Protein 3FET (pdb70)

CATH classification: 3.40.50.620

Organism: Thermoplasma acidophilum (strain ATCC 25905 / DSM 1728 / JCM 9062 / NBRC 15155 / AMRC-C165) (NCBI:txid273075)

Sequence (643 aa):
SNAKFLTVSDDNFLRQVNTLVAGKGDDSVIIGEGDAKGLGSKVLYRAKKGTPFDAVSEGILKIAGNYDYIAIGSTEVGREIAGYLSFKTGFYTATEIFSLEFNGQKAHTKRFFYGGKKTVIEEEEESDARILTVAPGVIEEAKDLGTTPEIRDLEEIGQSRIKITKFAKFLTVSDDNFLRQVNTLVAGKGDDSVIIGEGDAKGLGSKVLYRAKKGTPFDAVSEGILKIAGNYDYIAIGSTEVGREIAGYLSSFKTGFYTATEIFSLEFNGQKAHTKRFFYGGKTVIEEESDARILTVAPGVIEAKDLGTTPEIRDLEIGQSRIKITKKFAKFLTVSDDNFLRQVNTLVAGKGDDSVIIGEGDAKGLGSKVLYRAKKGTPFDAVSEGILKIAGNYDYIAIGSTEVGREIAGYLSFKTGFYTATEIFSLEFNGQKAHTKRFFYGGKTVIEEESDARILTVAPGVIEAKDLGTTPEIRDLEIGQSRIKITKFFNAKFLTVSDDNNFLRQVNTLVAGKGDDSVIIGEGDAKGLGSKKVLYRAKKGTPFDAVSEGILKIAGNYDYIAIGSTEVGREIAGYLSFKTGFYTATEIFSLEFNGQKAHTKRFFYGGKKTVIEEESDARRILTVAPGVIEAKDLGTTPEIRDLEIGQSRIKITKF

Foldseek 3Di:
DVAFEEEEEQDLLLLQQCVQCVVGGAEYEYEDDDDQALSRHAEYAYHYHPDPLVQVLVLCLVCVVVGQAYEYEDDPSRVVSLVSNCVVVVFDEAEQWLHWDDPDDWTWTWHADPVRPDIDIDTDRHRYYYHHPPRGNGDRNGHGYHYHHRNTHDDDDDDDDD/DDEEEEEQDLLLLLQCVQCPPPDAEYEYEDDDDQALSQHAEYAYHHHPDQLQQLLVLCVVCVVVGQAYEYEDDPSRVVSLVNNCVVVVFDEAEQFLHWDADPQWTFTWHADPVRPDIDTDTDNGRYYYHHPPNGNGDRNHGGYHYHHRNTHDDDDDDDDD/DFEEEEEQDVLLLQQCLQCVVPDAEYEYEDDDDQALSRHQEYAYHYHPDQLQQLLQLCVVCVVVGQAYEYEPDPSRVVSLVNNCVVVVFDEDEQFLHWDDPDQWTWTWHDDPVHPDIDTDTDNGRYYYHHPPNGDRDRNPGGYHYDHRNTDDDDDDDDDD/DFFEEEEEQDLLLLQQCQQCQVRGAEYEYEDDDDQALSNHAEYAYHYHPDQLQQLLVLCVVCVVVGQAYEYEPDPSRVVSLVNNCVVVVFDEAEQFLHWDDDPQWTWTWHADDVRPDIDTDTDNHRYYYHHPPSGDGDRNRDGYHYHHRRTHDDDDDDDDD

Secondary structure (DSSP, 8-state):
----EEEEE---HHHHHHHHHGGG---EEEES----TT---SEEEEE-TT--HHHHHHHHHHHHTT-SEEEEE-SHHHHHHHHHHHHHH---EEEEEEEEEESSSSEEEEEEEGGGTEEEEEEE---EEEE-TTSS-----S--PEEEE--------EEEE-/--EEEEE---HHHHHHHHHGGG---EEEES----TT---SEEEEE-TT--HHHHHHHHHTTGGG-SEEEEE-SHHHHHHHHHHHHHH---EEEEEEEEEEETTEEEEEEEEGGGTEEEEEEE---EEEE-TTSS-----S--PEEEE--------EEEE-/--EEEEE---HHHHHHHHHGGG---EEEES----TT---SEEEEE-TT--HHHHHHHHHHHGGG-SEEEEE-SHHHHHHHHHHHHHH---EEEEEEEEEESSSSEEEEEEEGGGTEEEEEEE---EEEE-TTSS-----S---EEEE--------EEEE-/---EEEEE---HHHHHHHHHGGG---EEEES----TT---SEEEEE-TT--HHHHHHHHHTTGGG-SEEEEE-SHHHHHHHHHHHHHH-PPEEEEEEEEEEETTEEEEEEEEGGGTEEEEEEE---EEEE-TTSS-----S---EEEE--------EEEE-

InterPro domains:
  IPR001308 Electron transfer flavoprotein alpha subunit/FixB [PTHR43153] (64-292)
  IPR014729 Rossmann-like alpha/beta/alpha sandwich fold [G3DSA:3.40.50.620] (1-163)
  IPR014730 Electron transfer flavoprotein, alpha/beta-subunit, N-terminal [PF01012] (55-149)
  IPR014731 Electron transfer flavoprotein, alpha subunit, C-terminal [PF00766] (172-252)
  IPR029035 DHS-like NAD/FAD-binding domain superfamily [SSF52467] (170-291)

Solvent-accessible surface area: 28154 Å² total

B-factor: mean 25.39, std 8.85, range [10.55, 343.32]

Radius of gyration: 24.57 Å; Cα contacts (8 Å, |Δi|>4): 1665; chains: 4; bounding box: 46×64×66 Å

Nearest PDB structures (foldseek):
  3fet-assembly2_B  TM=9.967E-01  e=1.168E-30  Thermoplasma acidophilum
  3clu-assembly1_D  TM=7.717E-01  e=3.417E-09  Methylophilus methylotrophus
  3clt-assembly1_D  TM=7.672E-01  e=6.765E-09  Methylophilus methylotrophus
  1o96-assembly4_Z  TM=7.476E-01  e=7.659E-09  Methylophilus methylotrophus
  1o95-assembly1_F  TM=7.478E-01  e=1.425E-08  Methylophilus methylotrophus

Structure (mmCIF, N/CA/C/O backbone):
data_3FET
#
_entry.id   3FET
#
_cell.length_a   48.696
_cell.length_b   115.358
_cell.length_c   63.462
_cell.angle_alpha   90.00
_cell.angle_beta   109.79
_cell.angle_gamma   90.00
#
_symmetry.space_group_name_H-M   'P 1 21 1'
#
loop_
_entity.id
_entity.type
_entity.pdbx_description
1 polymer 'Electron transfer flavoprotein subunit alpha related protein'
2 water water
#
loop_
_atom_site.group_PDB
_atom_site.id
_atom_site.type_symbol
_atom_site.label_atom_id
_atom_site.label_alt_id
_atom_site.label_comp_id
_atom_site.label_asym_id
_atom_site.label_entity_id
_atom_site.label_seq_id
_atom_site.pdbx_PDB_ins_code
_atom_site.Cartn_x
_atom_site.Cartn_y
_atom_site.Cartn_z
_atom_site.occupancy
_atom_site.B_iso_or_equiv
_atom_site.auth_seq_id
_atom_site.auth_comp_id
_atom_site.auth_asym_id
_atom_site.auth_atom_id
_atom_site.pdbx_PDB_model_num
ATOM 1 N N . SER A 1 1 ? 2.219 65.222 75.162 0.60 40.98 -2 SER A N 1
ATOM 2 C CA . SER A 1 1 ? 1.779 64.429 76.341 0.60 40.48 -2 SER A CA 1
ATOM 3 C C . SER A 1 1 ? 0.827 63.346 75.873 0.60 39.53 -2 SER A C 1
ATOM 4 O O . SER A 1 1 ? 1.252 62.292 75.418 0.60 39.79 -2 SER A O 1
ATOM 7 N N . ASN A 1 2 ? -0.467 63.613 75.936 1.00 38.29 -1 ASN A N 1
ATOM 8 C CA . ASN A 1 2 ? -1.419 62.674 75.374 1.00 37.15 -1 ASN A CA 1
ATOM 9 C C . ASN A 1 2 ? -1.251 62.499 73.832 1.00 36.14 -1 ASN A C 1
ATOM 10 O O . ASN A 1 2 ? -2.015 61.778 73.186 1.00 36.68 -1 ASN A O 1
ATOM 15 N N . ALA A 1 3 ? -0.224 63.138 73.257 1.00 33.84 0 ALA A N 1
ATOM 16 C CA . ALA A 1 3 ? -0.002 63.100 71.809 1.00 31.96 0 ALA A CA 1
ATOM 17 C C . ALA A 1 3 ? 0.923 61.942 71.422 1.00 29.96 0 ALA A C 1
ATOM 18 O O . ALA A 1 3 ? 1.798 61.543 72.200 1.00 29.63 0 ALA A O 1
ATOM 36 N N . LYS A 1 5 ? 3.878 59.875 69.475 1.00 24.63 2 LYS A N 1
ATOM 37 C CA . LYS A 1 5 ? 5.253 60.145 69.091 1.00 22.03 2 LYS A CA 1
ATOM 38 C C . LYS A 1 5 ? 5.700 59.168 68.012 1.00 20.06 2 LYS A C 1
ATOM 39 O O . LYS A 1 5 ? 5.729 57.935 68.240 1.00 19.82 2 LYS A O 1
ATOM 45 N N . PHE A 1 6 ? 6.089 59.723 66.862 1.00 17.57 3 PHE A N 1
ATOM 46 C CA . PHE A 1 6 ? 6.581 58.980 65.725 1.00 16.40 3 PHE A CA 1
ATOM 47 C C . PHE A 1 6 ? 8.078 59.206 65.491 1.00 17.01 3 PHE A C 1
ATOM 48 O O . PHE A 1 6 ? 8.608 60.332 65.633 1.00 15.80 3 PHE A O 1
ATOM 56 N N . LEU A 1 7 ? 8.758 58.161 65.053 1.00 16.70 4 LEU A N 1
ATOM 57 C CA . LEU A 1 7 ? 10.068 58.353 64.477 1.00 16.54 4 LEU A CA 1
ATOM 58 C C . LEU A 1 7 ? 9.942 57.895 63.026 1.00 17.52 4 LEU A C 1
ATOM 59 O O . LEU A 1 7 ? 9.547 56.751 62.779 1.00 16.74 4 LEU A O 1
ATOM 64 N N . THR A 1 8 ? 10.231 58.785 62.065 1.00 17.85 5 THR A N 1
ATOM 65 C CA . THR A 1 8 ? 10.198 58.383 60.645 1.00 18.29 5 THR A CA 1
ATOM 66 C C . THR A 1 8 ? 11.643 58.131 60.124 1.00 18.73 5 THR A C 1
ATOM 67 O O . THR A 1 8 ? 12.594 58.775 60.575 1.00 17.35 5 THR A O 1
ATOM 71 N N . VAL A 1 9 ? 11.776 57.199 59.173 1.00 18.43 6 VAL A N 1
ATOM 72 C CA . VAL A 1 9 ? 13.077 56.691 58.730 1.00 18.29 6 VAL A CA 1
ATOM 73 C C . VAL A 1 9 ? 13.116 56.439 57.212 1.00 19.52 6 VAL A C 1
ATOM 74 O O . VAL A 1 9 ? 12.175 55.880 56.647 1.00 18.04 6 VAL A O 1
ATOM 78 N N . SER A 1 10 ? 14.214 56.822 56.562 1.00 20.46 7 SER A N 1
ATOM 79 C CA . SER A 1 10 ? 14.423 56.444 55.161 1.00 20.80 7 SER A CA 1
ATOM 80 C C . SER A 1 10 ? 15.879 56.612 54.781 1.00 21.72 7 SER A C 1
ATOM 81 O O . SER A 1 10 ? 16.626 57.407 55.397 1.00 22.10 7 SER A O 1
ATOM 84 N N . ASP A 1 11 ? 16.288 55.866 53.754 1.00 22.39 8 ASP A N 1
ATOM 85 C CA . ASP A 1 11 ? 17.598 56.042 53.142 1.00 23.14 8 ASP A CA 1
ATOM 86 C C . ASP A 1 11 ? 17.432 56.888 51.883 1.00 23.48 8 ASP A C 1
ATOM 87 O O . ASP A 1 11 ? 18.349 56.983 51.080 1.00 22.95 8 ASP A O 1
ATOM 92 N N . ASP A 1 12 ? 16.262 57.508 51.742 1.00 23.38 9 ASP A N 1
ATOM 93 C CA . ASP A 1 12 ? 15.975 58.421 50.607 1.00 24.38 9 ASP A CA 1
ATOM 94 C C . ASP A 1 12 ? 15.207 59.638 51.123 1.00 23.70 9 ASP A C 1
ATOM 95 O O . ASP A 1 12 ? 14.164 59.485 51.756 1.00 23.14 9 ASP A O 1
ATOM 108 N N . ASN A 1 14 ? 13.552 62.288 49.636 1.00 23.47 11 ASN A N 1
ATOM 109 C CA . ASN A 1 14 ? 12.234 62.495 49.075 1.00 23.70 11 ASN A CA 1
ATOM 110 C C . ASN A 1 14 ? 11.212 61.559 49.763 1.00 22.72 11 ASN A C 1
ATOM 111 O O . ASN A 1 14 ? 10.105 61.953 50.095 1.00 23.03 11 ASN A O 1
ATOM 116 N N . PHE A 1 15 ? 11.610 60.319 49.962 1.00 22.22 12 PHE A N 1
ATOM 117 C CA . PHE A 1 15 ? 10.764 59.307 50.552 1.00 21.90 12 PHE A CA 1
ATOM 118 C C . PHE A 1 15 ? 10.510 59.677 52.030 1.00 21.14 12 PHE A C 1
ATOM 119 O O . PHE A 1 15 ? 9.368 59.607 52.505 1.00 21.27 12 PHE A O 1
ATOM 127 N N . LEU A 1 16 ? 11.558 60.127 52.725 1.00 20.13 13 LEU A N 1
ATOM 128 C CA . LEU A 1 16 ? 11.401 60.638 54.078 1.00 19.75 13 LEU A CA 1
ATOM 129 C C . LEU A 1 16 ? 10.341 61.750 54.137 1.00 20.63 13 LEU A C 1
ATOM 130 O O . LEU A 1 16 ? 9.439 61.717 55.026 1.00 19.51 13 LEU A O 1
ATOM 135 N N . ARG A 1 17 ? 10.399 62.694 53.177 1.00 19.10 14 ARG A N 1
ATOM 136 C CA . ARG A 1 17 ? 9.359 63.707 53.101 1.00 19.22 14 ARG A CA 1
ATOM 137 C C . ARG A 1 17 ? 7.925 63.146 52.932 1.00 18.50 14 ARG A C 1
ATOM 138 O O . ARG A 1 17 ? 6.983 63.622 53.616 1.00 17.20 14 ARG A O 1
ATOM 146 N N . GLN A 1 18 ? 7.768 62.117 52.080 1.00 17.09 15 GLN A N 1
ATOM 147 C CA . GLN A 1 18 ? 6.446 61.475 51.892 1.00 16.73 15 GLN A CA 1
ATOM 148 C C . GLN A 1 18 ? 5.933 60.794 53.194 1.00 17.44 15 GLN A C 1
ATOM 149 O O . GLN A 1 18 ? 4.755 60.929 53.551 1.00 16.63 15 GLN A O 1
ATOM 155 N N . VAL A 1 19 ? 6.829 60.066 53.874 1.00 16.47 16 VAL A N 1
ATOM 156 C CA . VAL A 1 19 ? 6.507 59.431 55.159 1.00 17.80 16 VAL A CA 1
ATOM 157 C C . VAL A 1 19 ? 6.097 60.535 56.176 1.00 18.88 16 VAL A C 1
ATOM 158 O O . VAL A 1 19 ? 5.017 60.428 56.814 1.00 18.55 16 VAL A O 1
ATOM 162 N N . ASN A 1 20 ? 6.893 61.611 56.282 1.00 19.26 17 ASN A N 1
ATOM 163 C CA . ASN A 1 20 ? 6.543 62.734 57.196 1.00 20.63 17 ASN A CA 1
ATOM 164 C C . ASN A 1 20 ? 5.194 63.364 56.894 1.00 21.22 17 ASN A C 1
ATOM 165 O O . ASN A 1 20 ? 4.457 63.729 57.816 1.00 22.15 17 ASN A O 1
ATOM 170 N N . THR A 1 21 ? 4.875 63.483 55.612 1.00 21.81 18 THR A N 1
ATOM 171 C CA . THR A 1 21 ? 3.565 63.934 55.167 1.00 22.86 18 THR A CA 1
ATOM 172 C C . THR A 1 21 ? 2.458 63.000 55.626 1.00 23.15 18 THR A C 1
ATOM 173 O O . THR A 1 21 ? 1.396 63.464 56.044 1.00 23.19 18 THR A O 1
ATOM 177 N N . LEU A 1 22 ? 2.681 61.693 55.544 1.00 22.98 19 LEU A N 1
ATOM 178 C CA . LEU A 1 22 ? 1.652 60.771 56.002 1.00 24.51 19 LEU A CA 1
ATOM 179 C C . LEU A 1 22 ? 1.410 60.892 57.515 1.00 24.98 19 LEU A C 1
ATOM 180 O O . LEU A 1 22 ? 0.264 60.875 57.956 1.00 24.52 19 LEU A O 1
ATOM 185 N N . VAL A 1 23 ? 2.478 61.065 58.280 1.00 24.80 20 VAL A N 1
ATOM 186 C CA . VAL A 1 23 ? 2.429 61.020 59.731 1.00 26.20 20 VAL A CA 1
ATOM 187 C C . VAL A 1 23 ? 2.089 62.391 60.336 1.00 27.56 20 VAL A C 1
ATOM 188 O O . VAL A 1 23 ? 1.567 62.476 61.433 1.00 27.58 20 VAL A O 1
ATOM 192 N N . ALA A 1 24 ? 2.392 63.450 59.593 1.00 28.89 21 ALA A N 1
ATOM 193 C CA . ALA A 1 24 ? 2.304 64.862 60.027 1.00 29.89 21 ALA A CA 1
ATOM 194 C C . ALA A 1 24 ? 1.147 65.268 60.930 1.00 30.42 21 ALA A C 1
ATOM 195 O O . ALA A 1 24 ? 1.369 65.725 62.061 1.00 30.54 21 ALA A O 1
ATOM 197 N N . GLY A 1 25 ? -0.082 65.107 60.448 1.00 30.25 22 GLY A N 1
ATOM 198 C CA . GLY A 1 25 ? -1.235 65.514 61.268 1.00 30.81 22 GLY A CA 1
ATOM 199 C C . GLY A 1 25 ? -1.488 64.668 62.515 1.00 30.45 22 GLY A C 1
ATOM 200 O O . GLY A 1 25 ? -2.383 64.971 63.298 1.00 30.65 22 GLY A O 1
ATOM 201 N N . LYS A 1 26 ? -0.696 63.621 62.714 1.00 29.74 23 LYS A N 1
ATOM 202 C CA . LYS A 1 26 ? -1.066 62.558 63.649 1.00 29.85 23 LYS A CA 1
ATOM 203 C C . LYS A 1 26 ? -0.412 62.588 65.023 1.00 28.88 23 LYS A C 1
ATOM 204 O O . LYS A 1 26 ? -0.968 62.081 65.981 1.00 30.17 23 LYS A O 1
ATOM 210 N N . GLY A 1 27 ? 0.747 63.208 65.122 1.00 27.94 24 GLY A N 1
ATOM 211 C CA . GLY A 1 27 ? 1.410 63.433 66.395 1.00 27.68 24 GLY A CA 1
ATOM 212 C C . GLY A 1 27 ? 2.721 64.153 66.153 1.00 27.23 24 GLY A C 1
ATOM 213 O O . GLY A 1 27 ? 2.960 64.667 65.067 1.00 28.30 24 GLY A O 1
ATOM 214 N N . ASP A 1 28 ? 3.568 64.208 67.161 1.00 26.44 25 ASP A N 1
ATOM 215 C CA . ASP A 1 28 ? 4.891 64.786 67.003 1.00 26.31 25 ASP A CA 1
ATOM 216 C C . ASP A 1 28 ? 5.815 63.784 66.282 1.00 25.29 25 ASP A C 1
ATOM 217 O O . ASP A 1 28 ? 5.606 62.566 66.373 1.00 25.46 25 ASP A O 1
ATOM 238 N N . ASP A 1 30 ? 10.084 62.866 65.029 1.00 20.35 27 ASP A N 1
ATOM 239 C CA . ASP A 1 30 ? 11.515 63.008 64.787 1.00 19.18 27 ASP A CA 1
ATOM 240 C C . ASP A 1 30 ? 11.825 62.166 63.548 1.00 18.94 27 ASP A C 1
ATOM 241 O O . ASP A 1 30 ? 10.997 61.324 63.162 1.00 17.38 27 ASP A O 1
ATOM 246 N N . SER A 1 31 ? 13.019 62.335 62.962 1.00 17.79 28 SER A N 1
ATOM 247 C CA . SER A 1 31 ? 13.358 61.534 61.769 1.00 19.01 28 SER A CA 1
ATOM 248 C C . SER A 1 31 ? 14.774 60.977 61.743 1.00 19.25 28 SER A C 1
ATOM 249 O O . SER A 1 31 ? 15.685 61.504 62.415 1.00 18.77 28 SER A O 1
ATOM 252 N N . VAL A 1 32 ? 14.955 59.911 60.975 1.00 19.83 29 VAL A N 1
ATOM 253 C CA . VAL A 1 32 ? 16.310 59.402 60.660 1.00 20.96 29 VAL A CA 1
ATOM 254 C C . VAL A 1 32 ? 16.472 59.456 59.149 1.00 21.82 29 VAL A C 1
ATOM 255 O O . VAL A 1 32 ? 15.584 58.971 58.404 1.00 22.71 29 VAL A O 1
ATOM 259 N N . ILE A 1 33 ? 17.580 60.041 58.696 1.00 21.37 30 ILE A N 1
ATOM 260 C CA . ILE A 1 33 ? 17.974 59.962 57.294 1.00 22.51 30 ILE A CA 1
ATOM 261 C C . ILE A 1 33 ? 19.304 59.193 57.213 1.00 23.89 30 ILE A C 1
ATOM 262 O O . ILE A 1 33 ? 20.246 59.428 57.996 1.00 23.30 30 ILE A O 1
ATOM 267 N N . ILE A 1 34 ? 19.359 58.225 56.303 1.00 24.00 31 ILE A N 1
ATOM 268 C CA . ILE A 1 34 ? 20.618 57.579 55.996 1.00 25.45 31 ILE A CA 1
ATOM 269 C C . ILE A 1 34 ? 21.087 58.191 54.683 1.00 25.79 31 ILE A C 1
ATOM 270 O O . ILE A 1 34 ? 20.424 58.048 53.661 1.00 25.88 31 ILE A O 1
ATOM 275 N N . GLY A 1 35 ? 22.201 58.905 54.718 1.00 26.76 32 GLY A N 1
ATOM 276 C CA . GLY A 1 35 ? 22.676 59.565 53.514 1.00 26.98 32 GLY A CA 1
ATOM 277 C C . GLY A 1 35 ? 22.273 61.031 53.430 1.00 27.97 32 GLY A C 1
ATOM 278 O O . GLY A 1 35 ? 22.045 61.709 54.446 1.00 27.81 32 GLY A O 1
ATOM 279 N N . GLU A 1 36 ? 22.183 61.516 52.196 1.00 28.78 33 GLU A N 1
ATOM 280 C CA . GLU A 1 36 ? 22.193 62.931 51.928 1.00 30.01 33 GLU A CA 1
ATOM 281 C C . GLU A 1 36 ? 20.789 63.460 51.791 1.00 29.62 33 GLU A C 1
ATOM 282 O O . GLU A 1 36 ? 19.838 62.702 51.652 1.00 30.14 33 GLU A O 1
ATOM 288 N N . GLY A 1 37 ? 20.665 64.772 51.860 1.00 29.08 34 GLY A N 1
ATOM 289 C CA . GLY A 1 37 ? 19.393 65.414 51.725 1.00 28.84 34 GLY A CA 1
ATOM 290 C C . GLY A 1 37 ? 19.437 66.637 52.584 1.00 29.19 34 GLY A C 1
ATOM 291 O O . GLY A 1 37 ? 20.044 66.639 53.658 1.00 29.20 34 GLY A O 1
ATOM 292 N N . ASP A 1 38 ? 18.807 67.692 52.091 1.00 29.52 35 ASP A N 1
ATOM 293 C CA . ASP A 1 38 ? 18.726 68.944 52.803 1.00 30.74 35 ASP A CA 1
ATOM 294 C C . ASP A 1 38 ? 17.504 68.814 53.723 1.00 30.29 35 ASP A C 1
ATOM 295 O O . ASP A 1 38 ? 16.459 68.341 53.287 1.00 30.39 35 ASP A O 1
ATOM 300 N N . ALA A 1 39 ? 17.652 69.185 54.994 1.00 29.90 36 ALA A N 1
ATOM 301 C CA . ALA A 1 39 ? 16.594 69.009 55.994 1.00 29.76 36 ALA A CA 1
ATOM 302 C C . ALA A 1 39 ? 15.493 70.061 55.960 1.00 29.78 36 ALA A C 1
ATOM 303 O O . ALA A 1 39 ? 14.533 69.949 56.719 1.00 29.68 36 ALA A O 1
ATOM 305 N N . LYS A 1 40 ? 15.613 71.058 55.078 1.00 29.66 37 LYS A N 1
ATOM 306 C CA . LYS A 1 40 ? 14.743 72.235 55.117 1.00 29.71 37 LYS A CA 1
ATOM 307 C C . LYS A 1 40 ? 13.285 71.873 54.829 1.00 29.09 37 LYS A C 1
ATOM 308 O O . LYS A 1 40 ? 12.980 71.141 53.896 1.00 28.61 37 LYS A O 1
ATOM 314 N N . GLY A 1 41 ? 12.384 72.374 55.667 1.00 28.66 38 GLY A N 1
ATOM 315 C CA . GLY A 1 41 ? 10.958 72.101 55.492 1.00 27.76 38 GLY A CA 1
ATOM 316 C C . GLY A 1 41 ? 10.537 70.677 55.821 1.00 27.52 38 GLY A C 1
ATOM 317 O O . GLY A 1 41 ? 9.401 70.296 55.540 1.00 27.60 38 GLY A O 1
ATOM 318 N N . LEU A 1 42 ? 11.446 69.889 56.402 1.00 26.91 39 LEU A N 1
ATOM 319 C CA . LEU A 1 42 ? 11.167 68.493 56.786 1.00 26.85 39 LEU A CA 1
ATOM 320 C C . LEU A 1 42 ? 10.069 68.379 57.855 1.00 25.86 39 LEU A C 1
ATOM 321 O O . LEU A 1 42 ? 9.242 67.474 57.814 1.00 25.87 39 LEU A O 1
ATOM 326 N N . GLY A 1 43 ? 10.039 69.313 58.797 1.00 25.64 40 GLY A N 1
ATOM 327 C CA . GLY A 1 43 ? 8.928 69.390 59.738 1.00 25.20 40 GLY A CA 1
ATOM 328 C C . GLY A 1 43 ? 9.160 68.625 61.033 1.00 24.79 40 GLY A C 1
ATOM 329 O O . GLY A 1 43 ? 8.433 68.841 61.998 1.00 25.82 40 GLY A O 1
ATOM 330 N N . SER A 1 44 ? 10.177 67.765 61.061 1.00 23.66 41 SER A N 1
ATOM 331 C CA . SER A 1 44 ? 10.543 66.980 62.251 1.00 24.13 41 SER A CA 1
ATOM 332 C C . SER A 1 44 ? 11.009 67.891 63.362 1.00 22.86 41 SER A C 1
ATOM 333 O O . SER A 1 44 ? 11.435 69.016 63.101 1.00 23.77 41 SER A O 1
ATOM 336 N N . LYS A 1 45 ? 10.948 67.423 64.599 1.00 22.47 42 LYS A N 1
ATOM 337 C CA . LYS A 1 45 ? 11.546 68.204 65.695 1.00 21.85 42 LYS A CA 1
ATOM 338 C C . LYS A 1 45 ? 13.062 68.033 65.639 1.00 20.90 42 LYS A C 1
ATOM 339 O O . LYS A 1 45 ? 13.802 69.011 65.624 1.00 20.19 42 LYS A O 1
ATOM 345 N N . VAL A 1 46 ? 13.503 66.783 65.547 1.00 21.13 43 VAL A N 1
ATOM 346 C CA . VAL A 1 46 ? 14.921 66.400 65.521 1.00 20.96 43 VAL A CA 1
ATOM 347 C C . VAL A 1 46 ? 15.161 65.489 64.291 1.00 21.33 43 VAL A C 1
ATOM 348 O O . VAL A 1 46 ? 14.327 64.648 63.975 1.00 20.39 43 VAL A O 1
ATOM 352 N N . LEU A 1 47 ? 16.262 65.694 63.571 1.00 21.46 44 LEU A N 1
ATOM 353 C CA . LEU A 1 47 ? 16.663 64.773 62.503 1.00 21.14 44 LEU A CA 1
ATOM 354 C C . LEU A 1 47 ? 17.997 64.155 62.869 1.00 21.30 44 LEU A C 1
ATOM 355 O O . LEU A 1 47 ? 18.985 64.871 63.063 1.00 21.75 44 LEU A O 1
ATOM 360 N N . TYR A 1 48 ? 18.009 62.838 63.016 1.00 20.97 45 TYR A N 1
ATOM 361 C CA . TYR A 1 48 ? 19.221 62.075 63.226 1.00 21.64 45 TYR A CA 1
ATOM 362 C C . TYR A 1 48 ? 19.792 61.687 61.856 1.00 22.33 45 TYR A C 1
ATOM 363 O O . TYR A 1 48 ? 19.060 61.176 60.990 1.00 21.45 45 TYR A O 1
ATOM 372 N N . ARG A 1 49 ? 21.094 61.898 61.673 1.00 23.01 46 ARG A N 1
ATOM 373 C CA . ARG A 1 49 ? 21.700 61.708 60.359 1.00 24.82 46 ARG A CA 1
ATOM 374 C C . ARG A 1 49 ? 22.721 60.612 60.445 1.00 25.50 46 ARG A C 1
ATOM 375 O O . ARG A 1 49 ? 23.556 60.623 61.355 1.00 25.38 46 ARG A O 1
ATOM 383 N N . ALA A 1 50 ? 22.642 59.649 59.524 1.00 26.09 47 ALA A N 1
ATOM 384 C CA . ALA A 1 50 ? 23.713 58.652 59.371 1.00 27.05 47 ALA A CA 1
ATOM 385 C C . ALA A 1 50 ? 24.450 58.895 58.068 1.00 27.81 47 ALA A C 1
ATOM 386 O O . ALA A 1 50 ? 23.877 59.448 57.111 1.00 28.90 47 ALA A O 1
ATOM 388 N N . LYS A 1 51 ? 25.713 58.476 58.055 1.00 28.19 48 LYS A N 1
ATOM 389 C CA . LYS A 1 51 ? 26.585 58.556 56.903 1.00 29.49 48 LYS A CA 1
ATOM 390 C C . LYS A 1 51 ? 26.071 57.673 55.762 1.00 29.51 48 LYS A C 1
ATOM 391 O O . LYS A 1 51 ? 25.519 56.587 55.963 1.00 28.88 48 LYS A O 1
ATOM 397 N N . LYS A 1 52 ? 26.211 58.188 54.556 1.00 30.07 49 LYS A N 1
ATOM 398 C CA . LYS A 1 52 ? 25.800 57.471 53.349 1.00 30.61 49 LYS A CA 1
ATOM 399 C C . LYS A 1 52 ? 26.486 56.103 53.231 1.00 30.16 49 LYS A C 1
ATOM 400 O O . LYS A 1 52 ? 27.667 55.962 53.463 1.00 29.35 49 LYS A O 1
ATOM 406 N N . GLY A 1 53 ? 25.721 55.088 52.891 1.00 31.10 50 GLY A N 1
ATOM 407 C CA . GLY A 1 53 ? 26.274 53.749 52.818 1.00 31.39 50 GLY A CA 1
ATOM 408 C C . GLY A 1 53 ? 26.679 53.130 54.159 1.00 31.39 50 GLY A C 1
ATOM 409 O O . GLY A 1 53 ? 27.429 52.155 54.172 1.00 32.01 50 GLY A O 1
ATOM 410 N N . THR A 1 54 ? 26.224 53.690 55.281 1.00 30.43 51 THR A N 1
ATOM 411 C CA . THR A 1 54 ? 26.371 53.009 56.575 1.00 29.39 51 THR A CA 1
ATOM 412 C C . THR A 1 54 ? 25.589 51.690 56.502 1.00 28.54 51 THR A C 1
ATOM 413 O O . THR A 1 54 ? 24.405 51.711 56.169 1.00 27.90 51 THR A O 1
ATOM 417 N N . PRO A 1 55 ? 26.248 50.547 56.811 1.00 27.90 52 PRO A N 1
ATOM 418 C CA . PRO A 1 55 ? 25.582 49.253 56.750 1.00 27.67 52 PRO A CA 1
ATOM 419 C C . PRO A 1 55 ? 24.279 49.237 57.558 1.00 28.17 52 PRO A C 1
ATOM 420 O O . PRO A 1 55 ? 24.258 49.736 58.703 1.00 28.08 52 PRO A O 1
ATOM 424 N N . PHE A 1 56 ? 23.218 48.667 56.970 1.00 27.13 53 PHE A N 1
ATOM 425 C CA . PHE A 1 56 ? 21.868 48.747 57.548 1.00 27.46 53 PHE A CA 1
ATOM 426 C C . PHE A 1 56 ? 21.737 48.151 58.954 1.00 27.07 53 PHE A C 1
ATOM 427 O O . PHE A 1 56 ? 20.818 48.526 59.697 1.00 27.43 53 PHE A O 1
ATOM 435 N N . ASP A 1 57 ? 22.634 47.236 59.330 1.00 25.87 54 ASP A N 1
ATOM 436 C CA . ASP A 1 57 ? 22.578 46.687 60.682 1.00 25.20 54 ASP A CA 1
ATOM 437 C C . ASP A 1 57 ? 23.098 47.681 61.729 1.00 24.67 54 ASP A C 1
ATOM 438 O O . ASP A 1 57 ? 22.509 47.808 62.788 1.00 23.41 54 ASP A O 1
ATOM 443 N N . ALA A 1 58 ? 24.181 48.395 61.406 1.00 24.31 55 ALA A N 1
ATOM 444 C CA . ALA A 1 58 ? 24.712 49.478 62.267 1.00 23.59 55 ALA A CA 1
ATOM 445 C C . ALA A 1 58 ? 23.693 50.615 62.407 1.00 23.53 55 ALA A C 1
ATOM 446 O O . ALA A 1 58 ? 23.506 51.133 63.496 1.00 23.04 55 ALA A O 1
ATOM 448 N N . VAL A 1 59 ? 22.972 50.933 61.328 1.00 23.31 56 VAL A N 1
ATOM 449 C CA . VAL A 1 59 ? 21.865 51.898 61.394 1.00 23.13 56 VAL A CA 1
ATOM 450 C C . VAL A 1 59 ? 20.736 51.426 62.318 1.00 23.13 56 VAL A C 1
ATOM 451 O O . VAL A 1 59 ? 20.305 52.188 63.152 1.00 22.99 56 VAL A O 1
ATOM 455 N N . SER A 1 60 ? 20.257 50.191 62.128 1.00 23.76 57 SER A N 1
ATOM 456 C CA . SER A 1 60 ? 19.198 49.597 62.934 1.00 25.22 57 SER A CA 1
ATOM 457 C C . SER A 1 60 ? 19.509 49.548 64.414 1.00 26.22 57 SER A C 1
ATOM 458 O O . SER A 1 60 ? 18.613 49.744 65.211 1.00 27.24 57 SER A O 1
ATOM 461 N N . GLU A 1 61 ? 20.764 49.263 64.772 1.00 26.90 58 GLU A N 1
ATOM 462 C CA . GLU A 1 61 ? 21.171 49.241 66.160 1.00 28.04 58 GLU A CA 1
ATOM 463 C C . GLU A 1 61 ? 21.179 50.670 66.698 1.00 27.23 58 GLU A C 1
ATOM 464 O O . GLU A 1 61 ? 20.804 50.904 67.825 1.00 27.24 58 GLU A O 1
ATOM 470 N N . GLY A 1 62 ? 21.568 51.633 65.872 1.00 26.25 59 GLY A N 1
ATOM 471 C CA . GLY A 1 62 ? 21.386 53.043 66.243 1.00 25.59 59 GLY A CA 1
ATOM 472 C C . GLY A 1 62 ? 19.944 53.475 66.512 1.00 24.83 59 GLY A C 1
ATOM 473 O O . GLY A 1 62 ? 19.676 54.200 67.480 1.00 24.96 59 GLY A O 1
ATOM 474 N N . ILE A 1 63 ? 19.012 53.053 65.655 1.00 24.33 60 ILE A N 1
ATOM 475 C CA . ILE A 1 63 ? 17.590 53.399 65.800 1.00 24.08 60 ILE A CA 1
ATOM 476 C C . ILE A 1 63 ? 17.033 52.732 67.064 1.00 24.73 60 ILE A C 1
ATOM 477 O O . ILE A 1 63 ? 16.264 53.326 67.839 1.00 24.19 60 ILE A O 1
ATOM 482 N N . LEU A 1 64 ? 17.448 51.491 67.265 1.00 25.31 61 LEU A N 1
ATOM 483 C CA . LEU A 1 64 ? 16.999 50.721 68.405 1.00 25.69 61 LEU A CA 1
ATOM 484 C C . LEU A 1 64 ? 17.328 51.429 69.728 1.00 25.59 61 LEU A C 1
ATOM 485 O O . LEU A 1 64 ? 16.494 51.427 70.643 1.00 26.73 61 LEU A O 1
ATOM 490 N N . LYS A 1 65 ? 18.505 52.062 69.808 1.00 25.41 62 LYS A N 1
ATOM 491 C CA . LYS A 1 65 ? 18.911 52.849 70.958 1.00 25.51 62 LYS A CA 1
ATOM 492 C C . LYS A 1 65 ? 17.919 53.951 71.291 1.00 24.79 62 LYS A C 1
ATOM 493 O O . LYS A 1 65 ? 17.799 54.325 72.466 1.00 24.39 62 LYS A O 1
ATOM 499 N N . ILE A 1 66 ? 17.277 54.544 70.272 1.00 22.02 63 ILE A N 1
ATOM 500 C CA . ILE A 1 66 ? 16.324 55.627 70.568 1.00 20.73 63 ILE A CA 1
ATOM 501 C C . ILE A 1 66 ? 14.853 55.208 70.410 1.00 19.59 63 ILE A C 1
ATOM 502 O O . ILE A 1 66 ? 13.980 56.016 70.642 1.00 19.31 63 ILE A O 1
ATOM 507 N N . ALA A 1 67 ? 14.592 53.979 69.968 1.00 19.39 64 ALA A N 1
ATOM 508 C CA . ALA A 1 67 ? 13.237 53.573 69.543 1.00 19.52 64 ALA A CA 1
ATOM 509 C C . ALA A 1 67 ? 12.196 53.575 70.688 1.00 19.50 64 ALA A C 1
ATOM 510 O O . ALA A 1 67 ? 11.015 53.864 70.453 1.00 18.54 64 ALA A O 1
ATOM 512 N N . GLY A 1 68 ? 12.658 53.280 71.912 1.00 19.61 65 GLY A N 1
ATOM 513 C CA . GLY A 1 68 ? 11.861 53.412 73.165 1.00 19.41 65 GLY A CA 1
ATOM 514 C C . GLY A 1 68 ? 11.364 54.809 73.479 1.00 19.29 65 GLY A C 1
ATOM 515 O O . GLY A 1 68 ? 10.470 54.981 74.295 1.00 18.38 65 GLY A O 1
ATOM 516 N N . ASN A 1 69 ? 11.926 55.826 72.811 1.00 20.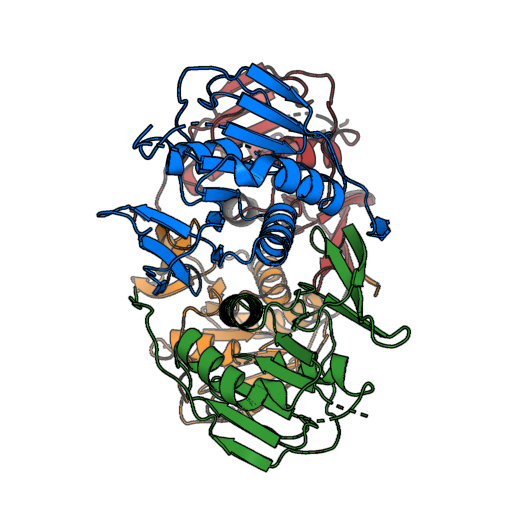25 66 ASN A N 1
ATOM 517 C CA . ASN A 1 69 ? 11.393 57.179 72.896 1.00 20.22 66 ASN A CA 1
ATOM 518 C C . ASN A 1 69 ? 10.129 57.422 72.062 1.00 19.18 66 ASN A C 1
ATOM 519 O O . ASN A 1 69 ? 9.580 58.501 72.119 1.00 19.20 66 ASN A O 1
ATOM 524 N N . TYR A 1 70 ? 9.658 56.426 71.310 1.00 18.25 67 TYR A N 1
ATOM 525 C CA . TYR A 1 70 ? 8.559 56.664 70.362 1.00 17.15 67 TYR A CA 1
ATOM 526 C C . TYR A 1 70 ? 7.413 55.675 70.490 1.00 16.08 67 TYR A C 1
ATOM 527 O O . TYR A 1 70 ? 7.620 54.541 70.903 1.00 14.21 67 TYR A O 1
ATOM 536 N N . ASP A 1 71 ? 6.220 56.088 70.062 1.00 15.89 68 ASP A N 1
ATOM 537 C CA . ASP A 1 71 ? 5.069 55.147 69.977 1.00 15.65 68 ASP A CA 1
ATOM 538 C C . ASP A 1 71 ? 5.072 54.301 68.727 1.00 15.77 68 ASP A C 1
ATOM 539 O O . ASP A 1 71 ? 4.677 53.143 68.775 1.00 15.59 68 ASP A O 1
ATOM 544 N N . TYR A 1 72 ? 5.514 54.865 67.610 1.00 16.10 69 TYR A N 1
ATOM 545 C CA . TYR A 1 72 ? 5.476 54.223 66.300 1.00 17.84 69 TYR A CA 1
ATOM 546 C C . TYR A 1 72 ? 6.714 54.633 65.524 1.00 18.65 69 TYR A C 1
ATOM 547 O O . TYR A 1 72 ? 7.243 55.725 65.691 1.00 17.93 69 TYR A O 1
ATOM 556 N N . ILE A 1 73 ? 7.177 53.742 64.661 1.00 19.90 70 ILE A N 1
ATOM 557 C CA . ILE A 1 73 ? 8.316 54.006 63.806 1.00 20.34 70 ILE A CA 1
ATOM 558 C C . ILE A 1 73 ? 7.828 53.695 62.404 1.00 21.20 70 ILE A C 1
ATOM 559 O O . ILE A 1 73 ? 7.354 52.581 62.155 1.00 21.87 70 ILE A O 1
ATOM 564 N N . ALA A 1 74 ? 7.925 54.685 61.506 1.00 19.68 71 ALA A N 1
ATOM 565 C CA . ALA A 1 74 ? 7.374 54.569 60.146 1.00 20.56 71 ALA A CA 1
ATOM 566 C C . ALA A 1 74 ? 8.545 54.706 59.185 1.00 20.09 71 ALA A C 1
ATOM 567 O O . ALA A 1 74 ? 9.286 55.697 59.246 1.00 19.84 71 ALA A O 1
ATOM 569 N N . ILE A 1 75 ? 8.720 53.706 58.338 1.00 18.85 72 ILE A N 1
ATOM 570 C CA . ILE A 1 75 ? 9.898 53.593 57.506 1.00 19.60 72 ILE A CA 1
ATOM 571 C C . ILE A 1 75 ? 9.453 53.528 56.051 1.00 19.77 72 ILE A C 1
ATOM 572 O O . ILE A 1 75 ? 8.484 52.836 55.742 1.00 20.18 72 ILE A O 1
ATOM 577 N N . GLY A 1 76 ? 10.138 54.265 55.177 1.00 19.63 73 GLY A N 1
ATOM 578 C CA . GLY A 1 76 ? 9.921 54.159 53.764 1.00 20.20 73 GLY A CA 1
ATOM 579 C C . GLY A 1 76 ? 10.296 52.743 53.326 1.00 20.94 73 GLY A C 1
ATOM 580 O O . GLY A 1 76 ? 11.384 52.228 53.656 1.00 20.97 73 GLY A O 1
ATOM 581 N N . SER A 1 77 ? 9.408 52.100 52.580 1.00 20.43 74 SER A N 1
ATOM 582 C CA . SER A 1 77 ? 9.715 50.775 52.067 1.00 21.31 74 SER A CA 1
ATOM 583 C C . SER A 1 77 ? 10.687 50.788 50.867 1.00 22.11 74 SER A C 1
ATOM 584 O O . SER A 1 77 ? 10.278 50.853 49.703 1.00 21.34 74 SER A O 1
ATOM 587 N N . THR A 1 78 ? 11.980 50.729 51.189 1.00 23.20 75 THR A N 1
ATOM 588 C CA . THR A 1 78 ? 13.063 50.492 50.216 1.00 23.23 75 THR A CA 1
ATOM 589 C C . THR A 1 78 ? 13.795 49.212 50.649 1.00 23.77 75 THR A C 1
ATOM 590 O O . THR A 1 78 ? 13.542 48.713 51.746 1.00 23.51 75 THR A O 1
ATOM 594 N N . GLU A 1 79 ? 14.713 48.684 49.828 1.00 23.64 76 GLU A N 1
ATOM 595 C CA . GLU A 1 79 ? 15.502 47.525 50.308 1.00 24.81 76 GLU A CA 1
ATOM 596 C C . GLU A 1 79 ? 16.038 47.706 51.723 1.00 23.67 76 GLU A C 1
ATOM 597 O O . GLU A 1 79 ? 15.860 46.841 52.581 1.00 24.42 76 GLU A O 1
ATOM 603 N N . VAL A 1 80 ? 16.695 48.828 51.964 1.00 22.90 77 VAL A N 1
ATOM 604 C CA . VAL A 1 80 ? 17.293 49.074 53.264 1.00 22.47 77 VAL A CA 1
ATOM 605 C C . VAL A 1 80 ? 16.241 49.265 54.379 1.00 20.71 77 VAL A C 1
ATOM 606 O O . VAL A 1 80 ? 16.406 48.798 55.531 1.00 21.09 77 VAL A O 1
ATOM 610 N N . GLY A 1 81 ? 15.167 49.957 54.034 1.00 19.75 78 GLY A N 1
ATOM 611 C CA . GLY A 1 81 ? 14.128 50.282 54.991 1.00 17.78 78 GLY A CA 1
ATOM 612 C C . GLY A 1 81 ? 13.455 49.020 55.469 1.00 18.57 78 GLY A C 1
ATOM 613 O O . GLY A 1 81 ? 13.096 48.926 56.672 1.00 17.19 78 GLY A O 1
ATOM 614 N N . ARG A 1 82 ? 13.259 48.058 54.537 1.00 16.69 79 ARG A N 1
ATOM 615 C CA . ARG A 1 82 ? 12.634 46.801 54.913 1.00 16.70 79 ARG A CA 1
ATOM 616 C C . ARG A 1 82 ? 13.549 45.955 55.793 1.00 17.78 79 ARG A C 1
ATOM 617 O O . ARG A 1 82 ? 13.060 45.286 56.727 1.00 16.80 79 ARG A O 1
ATOM 625 N N . GLU A 1 83 ? 14.868 45.971 55.520 1.00 17.55 80 GLU A N 1
ATOM 626 C CA . GLU A 1 83 ? 15.794 45.294 56.407 1.00 18.73 80 GLU A CA 1
ATOM 627 C C . GLU A 1 83 ? 15.804 45.944 57.813 1.00 19.30 80 GLU A C 1
ATOM 628 O O . GLU A 1 83 ? 15.896 45.242 58.841 1.00 18.62 80 GLU A O 1
ATOM 634 N N . ILE A 1 84 ? 15.735 47.271 57.850 1.00 18.86 81 ILE A N 1
ATOM 635 C CA . ILE A 1 84 ? 15.667 48.001 59.132 1.00 19.40 81 ILE A CA 1
ATOM 636 C C . ILE A 1 84 ? 14.372 47.638 59.878 1.00 19.59 81 ILE A C 1
ATOM 637 O O . ILE A 1 84 ? 14.403 47.325 61.087 1.00 18.52 81 ILE A O 1
ATOM 642 N N . ALA A 1 85 ? 13.243 47.644 59.160 1.00 19.53 82 ALA A N 1
ATOM 643 C CA . ALA A 1 85 ? 11.980 47.218 59.796 1.00 20.03 82 ALA A CA 1
ATOM 644 C C . ALA A 1 85 ? 12.054 45.812 60.400 1.00 20.07 82 ALA A C 1
ATOM 645 O O . ALA A 1 85 ? 11.654 45.627 61.538 1.00 19.76 82 ALA A O 1
ATOM 647 N N . GLY A 1 86 ? 12.560 44.829 59.657 1.00 20.72 83 GLY A N 1
ATOM 648 C CA . GLY A 1 86 ? 12.602 43.426 60.118 1.00 20.76 83 GLY A CA 1
ATOM 649 C C . GLY A 1 86 ? 13.479 43.301 61.351 1.00 21.44 83 GLY A C 1
ATOM 650 O O . GLY A 1 86 ? 13.195 42.541 62.287 1.00 21.81 83 GLY A O 1
ATOM 651 N N . TYR A 1 87 ? 14.584 44.012 61.322 1.00 21.77 84 TYR A N 1
ATOM 652 C CA . TYR A 1 87 ? 15.499 44.094 62.461 1.00 23.04 84 TYR A CA 1
ATOM 653 C C . TYR A 1 87 ? 14.811 44.681 63.714 1.00 23.12 84 TYR A C 1
ATOM 654 O O . TYR A 1 87 ? 14.883 44.110 64.833 1.00 22.89 84 TYR A O 1
ATOM 663 N N . LEU A 1 88 ? 14.112 45.798 63.521 1.00 22.38 85 LEU A N 1
ATOM 664 C CA . LEU A 1 88 ? 13.469 46.448 64.671 1.00 23.48 85 LEU A CA 1
ATOM 665 C C . LEU A 1 88 ? 12.324 45.632 65.237 1.00 23.82 85 LEU A C 1
ATOM 666 O O . LEU A 1 88 ? 12.175 45.555 66.458 1.00 23.82 85 LEU A O 1
ATOM 671 N N . SER A 1 89 ? 11.560 45.000 64.333 1.00 23.89 86 SER A N 1
ATOM 672 C CA . SER A 1 89 ? 10.466 44.098 64.644 1.00 25.10 86 SER A CA 1
ATOM 673 C C . SER A 1 89 ? 10.938 42.988 65.533 1.00 24.73 86 SER A C 1
ATOM 674 O O . SER A 1 89 ? 10.358 42.687 66.573 1.00 25.19 86 SER A O 1
ATOM 677 N N . PHE A 1 90 ? 12.015 42.368 65.104 1.00 24.14 87 PHE A N 1
ATOM 678 C CA . PHE A 1 90 ? 12.597 41.283 65.856 1.00 24.45 87 PHE A CA 1
ATOM 679 C C . PHE A 1 90 ? 13.067 41.751 67.237 1.00 24.60 87 PHE A C 1
ATOM 680 O O . PHE A 1 90 ? 12.717 41.145 68.247 1.00 25.08 87 PHE A O 1
ATOM 688 N N . LYS A 1 91 ? 13.852 42.819 67.289 1.00 24.24 88 LYS A N 1
ATOM 689 C CA . LYS A 1 91 ? 14.424 43.233 68.570 1.00 24.10 88 LYS A CA 1
ATOM 690 C C . LYS A 1 91 ? 13.366 43.749 69.546 1.00 23.41 88 LYS A C 1
ATOM 691 O O . LYS A 1 91 ? 13.514 43.541 70.714 1.00 23.90 88 LYS A O 1
ATOM 697 N N . THR A 1 92 ? 12.339 44.456 69.070 1.00 22.88 89 THR A N 1
ATOM 698 C CA . THR A 1 92 ? 11.351 45.089 69.964 1.00 22.78 89 THR A CA 1
ATOM 699 C C . THR A 1 92 ? 10.198 44.162 70.277 1.00 22.45 89 THR A C 1
ATOM 700 O O . THR A 1 92 ? 9.486 44.356 71.250 1.00 21.79 89 THR A O 1
ATOM 704 N N . GLY A 1 93 ? 9.965 43.193 69.397 1.00 22.74 90 GLY A N 1
ATOM 705 C CA . GLY A 1 93 ? 8.805 42.312 69.508 1.00 22.29 90 GLY A CA 1
ATOM 706 C C . GLY A 1 93 ? 7.529 42.893 68.931 1.00 22.83 90 GLY A C 1
ATOM 707 O O . GLY A 1 93 ? 6.465 42.284 69.057 1.00 23.39 90 GLY A O 1
ATOM 708 N N . PHE A 1 94 ? 7.599 44.052 68.293 1.00 22.73 91 PHE A N 1
ATOM 709 C CA . PHE A 1 94 ? 6.396 44.653 67.716 1.00 24.24 91 PHE A CA 1
ATOM 710 C C . PHE A 1 94 ? 6.095 44.122 66.304 1.00 25.22 91 PHE A C 1
ATOM 711 O O . PHE A 1 94 ? 6.997 43.852 65.508 1.00 25.12 91 PHE A O 1
ATOM 719 N N . TYR A 1 95 ? 4.814 44.017 66.000 1.00 26.29 92 TYR A N 1
ATOM 720 C CA . TYR A 1 95 ? 4.367 43.617 64.686 1.00 27.20 92 TYR A CA 1
ATOM 721 C C . TYR A 1 95 ? 4.569 44.764 63.689 1.00 27.25 92 TYR A C 1
ATOM 722 O O . TYR A 1 95 ? 4.570 45.954 64.079 1.00 24.47 92 TYR A O 1
ATOM 731 N N . THR A 1 96 ? 4.772 44.401 62.414 1.00 27.67 93 THR A N 1
ATOM 732 C CA . THR A 1 96 ? 4.941 45.361 61.333 1.00 27.34 93 THR A CA 1
ATOM 733 C C . THR A 1 96 ? 3.747 45.337 60.390 1.00 27.01 93 THR A C 1
ATOM 734 O O . THR A 1 96 ? 3.401 44.273 59.857 1.00 27.60 93 THR A O 1
ATOM 738 N N . ALA A 1 97 ? 3.119 46.503 60.189 1.00 25.91 94 ALA A N 1
ATOM 739 C CA . ALA A 1 97 ? 2.147 46.717 59.114 1.00 24.91 94 ALA A CA 1
ATOM 740 C C . ALA A 1 97 ? 2.896 47.223 57.872 1.00 24.22 94 ALA A C 1
ATOM 741 O O . ALA A 1 97 ? 3.466 48.305 57.898 1.00 23.81 94 ALA A O 1
ATOM 743 N N . THR A 1 98 ? 2.874 46.442 56.790 1.00 23.01 95 THR A N 1
ATOM 744 C CA . THR A 1 98 ? 3.742 46.693 55.651 1.00 22.53 95 THR A CA 1
ATOM 745 C C . THR A 1 98 ? 3.060 47.369 54.439 1.00 21.84 95 THR A C 1
ATOM 746 O O . THR A 1 98 ? 1.856 47.158 54.161 1.00 20.48 95 THR A O 1
ATOM 750 N N . GLU A 1 99 ? 3.863 48.135 53.704 1.00 20.93 96 GLU A N 1
ATOM 751 C CA . GLU A 1 99 ? 3.497 48.720 52.426 1.00 20.56 96 GLU A CA 1
ATOM 752 C C . GLU A 1 99 ? 2.254 49.641 52.505 1.00 20.12 96 GLU A C 1
ATOM 753 O O . GLU A 1 99 ? 1.483 49.749 51.530 1.00 18.94 96 GLU A O 1
ATOM 759 N N . ILE A 1 100 ? 2.059 50.324 53.641 1.00 18.12 97 ILE A N 1
ATOM 760 C CA . ILE A 1 100 ? 0.784 51.044 53.795 1.00 18.07 97 ILE A CA 1
ATOM 761 C C . ILE A 1 100 ? 0.716 52.305 52.928 1.00 18.30 97 ILE A C 1
ATOM 762 O O . ILE A 1 100 ? 1.744 52.959 52.664 1.00 17.99 97 ILE A O 1
ATOM 767 N N . PHE A 1 101 ? -0.487 52.638 52.492 1.00 18.45 98 PHE A N 1
ATOM 768 C CA . PHE A 1 101 ? -0.721 53.909 51.833 1.00 19.60 98 PHE A CA 1
ATOM 769 C C . PHE A 1 101 ? -1.606 54.816 52.680 1.00 20.28 98 PHE A C 1
ATOM 770 O O . PHE A 1 101 ? -1.809 55.971 52.354 1.00 20.27 98 PHE A O 1
ATOM 778 N N . SER A 1 102 ? -2.108 54.280 53.781 1.00 21.35 99 SER A N 1
ATOM 779 C CA . SER A 1 102 ? -3.089 54.976 54.593 1.00 22.14 99 SER A CA 1
ATOM 780 C C . SER A 1 102 ? -2.895 54.641 56.064 1.00 22.19 99 SER A C 1
ATOM 781 O O . SER A 1 102 ? -2.707 53.499 56.418 1.00 21.73 99 SER A O 1
ATOM 784 N N . LEU A 1 103 ? -2.904 55.657 56.921 1.00 23.93 100 LEU A N 1
ATOM 785 C CA . LEU A 1 103 ? -2.772 55.439 58.362 1.00 25.19 100 LEU A CA 1
ATOM 786 C C . LEU A 1 103 ? -3.791 56.343 59.045 1.00 25.88 100 LEU A C 1
ATOM 787 O O . LEU A 1 103 ? -3.741 57.550 58.841 1.00 26.34 100 LEU A O 1
ATOM 792 N N . GLU A 1 104 ? -4.743 55.746 59.763 1.00 26.76 101 GLU A N 1
ATOM 793 C CA . GLU A 1 104 ? -5.708 56.479 60.574 1.00 28.93 101 GLU A CA 1
ATOM 794 C C . GLU A 1 104 ? -5.796 55.910 62.001 1.00 29.10 101 GLU A C 1
ATOM 795 O O . GLU A 1 104 ? -5.541 54.744 62.226 1.00 28.88 101 GLU A O 1
ATOM 801 N N . PHE A 1 105 ? -6.135 56.754 62.961 1.00 30.39 102 PHE A N 1
ATOM 802 C CA . PHE A 1 105 ? -6.440 56.316 64.327 1.00 31.27 102 PHE A CA 1
ATOM 803 C C . PHE A 1 105 ? -7.869 56.740 64.598 1.00 31.99 102 PHE A C 1
ATOM 804 O O . PHE A 1 105 ? -8.210 57.924 64.425 1.00 32.98 102 PHE A O 1
ATOM 812 N N . ASN A 1 106 ? -8.716 55.792 64.965 0.80 32.27 103 ASN A N 1
ATOM 813 C CA . ASN A 1 106 ? -10.062 56.144 65.399 0.60 33.67 103 ASN A CA 1
ATOM 814 C C . ASN A 1 106 ? -9.973 56.447 66.877 0.60 34.06 103 ASN A C 1
ATOM 815 O O . ASN A 1 106 ? -10.440 57.492 67.328 0.60 34.22 103 ASN A O 1
ATOM 820 N N . GLY A 1 107 ? -9.326 55.552 67.619 0.60 34.38 104 GLY A N 1
ATOM 821 C CA . GLY A 1 107 ? -9.012 55.824 69.004 0.60 35.28 104 GLY A CA 1
ATOM 822 C C . GLY A 1 107 ? -7.531 55.631 69.263 0.80 35.76 104 GLY A C 1
ATOM 823 O O . GLY A 1 107 ? -6.709 56.513 68.989 0.80 35.45 104 GLY A O 1
ATOM 824 N N . GLN A 1 108 ? -7.215 54.446 69.765 1.00 36.19 105 GLN A N 1
ATOM 825 C CA . GLN A 1 108 ? -5.887 54.082 70.215 1.00 36.81 105 GLN A CA 1
ATOM 826 C C . GLN A 1 108 ? -5.147 53.276 69.174 1.00 36.45 105 GLN A C 1
ATOM 827 O O . GLN A 1 108 ? -3.930 53.304 69.137 1.00 36.32 105 GLN A O 1
ATOM 833 N N . LYS A 1 109 ? -5.897 52.532 68.360 1.00 35.93 106 LYS A N 1
ATOM 834 C CA . LYS A 1 109 ? -5.337 51.574 67.439 1.00 35.74 106 LYS A CA 1
ATOM 835 C C . LYS A 1 109 ? -5.150 52.173 66.051 1.00 35.08 106 LYS A C 1
ATOM 836 O O . LYS A 1 109 ? -5.903 53.059 65.603 1.00 35.87 106 LYS A O 1
ATOM 842 N N . ALA A 1 110 ? -4.132 51.669 65.381 1.00 33.43 107 ALA A N 1
ATOM 843 C CA . ALA A 1 110 ? -3.792 52.101 64.058 1.00 32.11 107 ALA A CA 1
ATOM 844 C C . ALA A 1 110 ? -4.594 51.293 63.068 1.00 30.45 107 ALA A C 1
ATOM 845 O O . ALA A 1 110 ? -4.546 50.073 63.059 1.00 30.45 107 ALA A O 1
ATOM 847 N N . HIS A 1 111 ? -5.338 51.995 62.237 1.00 28.86 108 HIS A N 1
ATOM 848 C CA . HIS A 1 111 ? -5.999 51.377 61.114 1.00 27.61 108 HIS A CA 1
ATOM 849 C C . HIS A 1 111 ? -5.206 51.671 59.834 1.00 26.08 108 HIS A C 1
ATOM 850 O O . HIS A 1 111 ? -5.002 52.831 59.488 1.00 25.57 108 HIS A O 1
ATOM 857 N N . THR A 1 112 ? -4.795 50.624 59.118 1.00 24.63 109 THR A N 1
ATOM 858 C CA . THR A 1 112 ? -3.981 50.791 57.901 1.00 23.34 109 THR A CA 1
ATOM 859 C C . THR A 1 112 ? -4.613 50.157 56.675 1.00 22.82 109 THR A C 1
ATOM 860 O O . THR A 1 112 ? -5.453 49.273 56.802 1.00 22.19 109 THR A O 1
ATOM 864 N N . LYS A 1 113 ? -4.199 50.635 55.497 1.00 21.70 110 LYS A N 1
ATOM 865 C CA . LYS A 1 113 ? -4.474 49.996 54.222 1.00 20.71 110 LYS A CA 1
ATOM 866 C C . LYS A 1 113 ? -3.215 49.915 53.351 1.00 19.93 110 LYS A C 1
ATOM 867 O O . LYS A 1 113 ? -2.366 50.796 53.388 1.00 18.70 110 LYS A O 1
ATOM 873 N N . ARG A 1 114 ? -3.132 48.850 52.555 1.00 19.56 111 ARG A N 1
ATOM 874 C CA . ARG A 1 114 ? -2.016 48.614 51.625 1.00 19.59 111 ARG A CA 1
ATOM 875 C C . ARG A 1 114 ? -2.660 48.025 50.407 1.00 19.49 111 ARG A C 1
ATOM 876 O O . ARG A 1 114 ? -3.745 47.452 50.505 1.00 19.00 111 ARG A O 1
ATOM 884 N N . PHE A 1 115 ? -2.005 48.175 49.259 1.00 19.83 112 PHE A N 1
ATOM 885 C CA . PHE A 1 115 ? -2.450 47.488 48.045 1.00 20.49 112 PHE A CA 1
ATOM 886 C C . PHE A 1 115 ? -1.818 46.103 47.957 1.00 21.54 112 PHE A C 1
ATOM 887 O O . PHE A 1 115 ? -0.727 45.866 48.477 1.00 20.51 112 PHE A O 1
ATOM 895 N N . PHE A 1 116 ? -2.522 45.211 47.274 1.00 22.74 113 PHE A N 1
ATOM 896 C CA . PHE A 1 116 ? -2.047 43.872 46.918 1.00 24.36 113 PHE A CA 1
ATOM 897 C C . PHE A 1 116 ? -2.243 43.690 45.409 1.00 24.78 113 PHE A C 1
ATOM 898 O O . PHE A 1 116 ? -3.225 44.194 44.846 1.00 24.16 113 PHE A O 1
ATOM 906 N N . TYR A 1 117 ? -1.326 42.968 44.755 1.00 26.01 114 TYR A N 1
ATOM 907 C CA . TYR A 1 117 ? -1.481 42.559 43.348 1.00 25.86 114 TYR A CA 1
ATOM 908 C C . TYR A 1 117 ? -1.451 43.731 42.386 1.00 25.40 114 TYR A C 1
ATOM 909 O O . TYR A 1 117 ? -2.181 43.745 41.418 1.00 25.65 114 TYR A O 1
ATOM 918 N N . GLY A 1 118 ? -0.627 44.736 42.691 1.00 25.84 115 GLY A N 1
ATOM 919 C CA . GLY A 1 118 ? -0.465 45.927 41.839 1.00 25.16 115 GLY A CA 1
ATOM 920 C C . GLY A 1 118 ? -1.526 47.026 41.987 1.00 25.04 115 GLY A C 1
ATOM 921 O O . GLY A 1 118 ? -1.435 48.069 41.348 1.00 24.18 115 GLY A O 1
ATOM 922 N N . GLY A 1 119 ? -2.520 46.798 42.845 1.00 23.59 116 GLY A N 1
ATOM 923 C CA . GLY A 1 119 ? -3.564 47.769 43.081 1.00 22.72 116 GLY A CA 1
ATOM 924 C C . GLY A 1 119 ? -4.943 47.179 42.916 1.00 21.87 116 GLY A C 1
ATOM 925 O O . GLY A 1 119 ? -5.946 47.861 43.123 1.00 20.96 116 GLY A O 1
ATOM 926 N N A LYS A 1 120 ? -4.995 45.909 42.528 0.50 22.12 117 LYS A N 1
ATOM 927 N N B LYS A 1 120 ? -4.993 45.909 42.530 0.50 22.00 117 LYS A N 1
ATOM 928 C CA A LYS A 1 120 ? -6.271 45.238 42.302 0.50 22.59 117 LYS A CA 1
ATOM 929 C CA B LYS A 1 120 ? -6.264 45.233 42.306 0.50 22.35 117 LYS A CA 1
ATOM 930 C C A LYS A 1 120 ? -7.031 45.056 43.608 0.50 22.29 117 LYS A C 1
ATOM 931 C C B LYS A 1 120 ? -7.029 45.055 43.609 0.50 22.15 117 LYS A C 1
ATOM 932 O O A LYS A 1 120 ? -8.253 45.051 43.608 0.50 22.92 117 LYS A O 1
ATOM 933 O O B LYS A 1 120 ? -8.249 45.050 43.606 0.50 22.78 117 LYS A O 1
ATOM 944 N N . THR A 1 121 ? -6.299 44.918 44.712 1.00 21.84 118 THR A N 1
ATOM 945 C CA . THR A 1 121 ? -6.903 44.604 46.018 1.00 22.00 118 THR A CA 1
ATOM 946 C C . THR A 1 121 ? -6.417 45.545 47.127 1.00 21.55 118 THR A C 1
ATOM 947 O O . THR A 1 121 ? -5.268 45.944 47.128 1.00 21.77 118 THR A O 1
ATOM 951 N N . VAL A 1 122 ? -7.298 45.921 48.045 1.00 21.72 119 VAL A N 1
ATOM 952 C CA . VAL A 1 122 ? -6.898 46.686 49.217 1.00 21.63 119 VAL A CA 1
ATOM 953 C C . VAL A 1 122 ? -7.091 45.792 50.464 1.00 22.33 119 VAL A C 1
ATOM 954 O O . VAL A 1 122 ? -8.140 45.166 50.647 1.00 22.21 119 VAL A O 1
ATOM 958 N N . ILE A 1 123 ? -6.057 45.744 51.289 1.00 22.53 120 ILE A N 1
ATOM 959 C CA . ILE A 1 123 ? -6.004 44.970 52.512 1.00 23.72 120 ILE A CA 1
ATOM 960 C C . ILE A 1 123 ? -5.984 46.011 53.633 1.00 25.08 120 ILE A C 1
ATOM 961 O O . ILE A 1 123 ? -5.027 46.812 53.766 1.00 24.35 120 ILE A O 1
ATOM 966 N N A GLU A 1 124 ? -7.026 46.002 54.463 0.50 25.80 121 GLU A N 1
ATOM 967 N N B GLU A 1 124 ? -7.042 45.940 54.425 0.50 25.96 121 GLU A N 1
ATOM 968 C CA A GLU A 1 124 ? -7.065 46.828 55.686 0.50 26.69 121 GLU A CA 1
ATOM 969 C CA B GLU A 1 124 ? -7.285 46.813 55.541 0.50 27.02 121 GLU A CA 1
ATOM 970 C C A GLU A 1 124 ? -6.805 45.990 56.933 0.50 26.99 121 GLU A C 1
ATOM 971 C C B GLU A 1 124 ? -7.080 45.991 56.797 0.50 27.16 121 GLU A C 1
ATOM 972 O O A GLU A 1 124 ? -7.323 44.878 57.042 0.50 26.50 121 GLU A O 1
ATOM 973 O O B GLU A 1 124 ? -7.532 44.849 56.888 0.50 26.67 121 GLU A O 1
ATOM 984 N N A GLU A 1 125 ? -6.026 46.536 57.873 0.60 27.66 122 GLU A N 1
ATOM 985 N N B GLU A 1 125 ? -6.401 46.585 57.776 0.40 27.68 122 GLU A N 1
ATOM 986 C CA A GLU A 1 125 ? -5.800 45.885 59.150 0.60 28.42 122 GLU A CA 1
ATOM 987 C CA B GLU A 1 125 ? -6.118 45.909 59.039 0.40 28.28 122 GLU A CA 1
ATOM 988 C C A GLU A 1 125 ? -6.140 46.882 60.242 0.60 28.67 122 GLU A C 1
ATOM 989 C C B GLU A 1 125 ? -6.179 46.875 60.221 0.40 28.57 122 GLU A C 1
ATOM 990 O O A GLU A 1 125 ? -6.024 48.099 60.044 0.60 28.15 122 GLU A O 1
ATOM 991 O O B GLU A 1 125 ? -5.840 48.062 60.085 0.40 28.15 122 GLU A O 1
ATOM 1002 N N . GLU A 1 126 ? -6.598 46.367 61.381 1.00 28.79 123 GLU A N 1
ATOM 1003 C CA . GLU A 1 126 ? -6.490 47.121 62.614 1.00 30.07 123 GLU A CA 1
ATOM 1004 C C . GLU A 1 126 ? -5.678 46.217 63.483 1.00 29.84 123 GLU A C 1
ATOM 1005 O O . GLU A 1 126 ? -6.184 45.269 64.066 1.00 30.21 123 GLU A O 1
ATOM 1011 N N . SER A 1 127 ? -4.389 46.447 63.519 1.00 29.65 124 SER A N 1
ATOM 1012 C CA . SER A 1 127 ? -3.575 45.556 64.288 1.00 29.92 124 SER A CA 1
ATOM 1013 C C . SER A 1 127 ? -2.885 46.311 65.417 1.00 29.63 124 SER A C 1
ATOM 1014 O O . SER A 1 127 ? -3.171 47.483 65.696 1.00 30.27 124 SER A O 1
ATOM 1017 N N . ASP A 1 128 ? -1.996 45.631 66.103 1.00 29.23 125 ASP A N 1
ATOM 1018 C CA . ASP A 1 128 ? -1.242 46.299 67.149 1.00 29.34 125 ASP A CA 1
ATOM 1019 C C . ASP A 1 128 ? 0.107 46.801 66.634 1.00 27.73 125 ASP A C 1
ATOM 1020 O O . ASP A 1 128 ? 0.972 47.155 67.431 1.00 27.98 125 ASP A O 1
ATOM 1025 N N . ALA A 1 129 ? 0.276 46.821 65.304 1.00 26.23 126 ALA A N 1
ATOM 1026 C CA . ALA A 1 129 ? 1.492 47.282 64.632 1.00 25.31 126 ALA A CA 1
ATOM 1027 C C . ALA A 1 129 ? 2.050 48.576 65.218 1.00 24.30 126 ALA A C 1
ATOM 1028 O O . ALA A 1 129 ? 1.346 49.586 65.288 1.00 25.20 126 ALA A O 1
ATOM 1030 N N . ARG A 1 130 ? 3.309 48.550 65.647 1.00 23.07 127 ARG A N 1
ATOM 1031 C CA . ARG A 1 130 ? 4.008 49.770 66.107 1.00 21.48 127 ARG A CA 1
ATOM 1032 C C . ARG A 1 130 ? 5.114 50.108 65.133 1.00 20.80 127 ARG A C 1
ATOM 1033 O O . ARG A 1 130 ? 5.745 51.145 65.247 1.00 18.19 127 ARG A O 1
ATOM 1041 N N . ILE A 1 131 ? 5.374 49.207 64.192 1.00 20.28 128 ILE A N 1
ATOM 1042 C CA . ILE A 1 131 ? 6.338 49.492 63.149 1.00 21.28 128 ILE A CA 1
ATOM 1043 C C . ILE A 1 131 ? 5.571 49.478 61.831 1.00 21.45 128 ILE A C 1
ATOM 1044 O O . ILE A 1 131 ? 4.784 48.542 61.571 1.00 22.66 128 ILE A O 1
ATOM 1049 N N . LEU A 1 132 ? 5.773 50.510 61.016 1.00 19.78 129 LEU A N 1
ATOM 1050 C CA . LEU A 1 132 ? 5.029 50.659 59.779 1.00 20.13 129 LEU A CA 1
ATOM 1051 C C . LEU A 1 132 ? 6.024 50.856 58.660 1.00 19.66 129 LEU A C 1
ATOM 1052 O O . LEU A 1 132 ? 6.982 51.590 58.833 1.00 20.05 129 LEU A O 1
ATOM 1057 N N . THR A 1 133 ? 5.833 50.184 57.523 1.00 19.25 130 THR A N 1
ATOM 1058 C CA . THR A 1 133 ? 6.552 50.590 56.306 1.00 19.20 130 THR A CA 1
ATOM 1059 C C . THR A 1 133 ? 5.542 51.174 55.309 1.00 18.65 130 THR A C 1
ATOM 1060 O O . THR A 1 133 ? 4.413 50.714 55.199 1.00 19.36 130 THR A O 1
ATOM 1064 N N . VAL A 1 134 ? 5.970 52.204 54.597 1.00 18.23 131 VAL A N 1
ATOM 1065 C CA . VAL A 1 134 ? 5.102 53.000 53.762 1.00 17.65 131 VAL A CA 1
ATOM 1066 C C . VAL A 1 134 ? 5.472 52.688 52.312 1.00 18.53 131 VAL A C 1
ATOM 1067 O O . VAL A 1 134 ? 6.647 52.700 51.974 1.00 16.85 131 VAL A O 1
ATOM 1071 N N . ALA A 1 135 ? 4.477 52.383 51.477 1.00 18.72 132 ALA A N 1
ATOM 1072 C CA . ALA A 1 135 ? 4.729 52.118 50.065 1.00 20.89 132 ALA A CA 1
ATOM 1073 C C . ALA A 1 135 ? 5.364 53.316 49.322 1.00 22.11 132 ALA A C 1
ATOM 1074 O O . ALA A 1 135 ? 5.088 54.479 49.645 1.00 22.98 132 ALA A O 1
ATOM 1076 N N . PRO A 1 136 ? 6.201 53.024 48.308 1.00 24.16 133 PRO A N 1
ATOM 1077 C CA . PRO A 1 136 ? 6.706 54.094 47.442 1.00 24.76 133 PRO A CA 1
ATOM 1078 C C . PRO A 1 136 ? 5.610 54.637 46.527 1.00 25.27 133 PRO A C 1
ATOM 1079 O O . PRO A 1 136 ? 4.777 53.868 46.046 1.00 25.22 133 PRO A O 1
ATOM 1083 N N . GLY A 1 137 ? 5.604 55.959 46.318 1.00 25.83 134 GLY A N 1
ATOM 1084 C CA . GLY A 1 137 ? 4.750 56.575 45.313 1.00 25.99 134 GLY A CA 1
ATOM 1085 C C . GLY A 1 137 ? 3.333 56.875 45.752 1.00 26.79 134 GLY A C 1
ATOM 1086 O O . GLY A 1 137 ? 2.548 57.415 44.969 1.00 26.95 134 GLY A O 1
ATOM 1087 N N . VAL A 1 138 ? 2.984 56.538 46.999 1.00 27.28 135 VAL A N 1
ATOM 1088 C CA . VAL A 1 138 ? 1.570 56.657 47.416 1.00 27.30 135 VAL A CA 1
ATOM 1089 C C . VAL A 1 138 ? 1.168 57.979 48.067 1.00 27.91 135 VAL A C 1
ATOM 1090 O O . VAL A 1 138 ? 0.009 58.353 48.017 1.00 28.42 135 VAL A O 1
ATOM 1094 N N . ILE A 1 139 ? 2.128 58.697 48.646 1.00 28.89 136 ILE A N 1
ATOM 1095 C CA . ILE A 1 139 ? 1.880 59.994 49.295 1.00 30.00 136 ILE A CA 1
ATOM 1096 C C . ILE A 1 139 ? 2.654 61.082 48.542 1.00 30.35 136 ILE A C 1
ATOM 1097 O O . ILE A 1 139 ? 3.841 60.912 48.292 1.00 30.18 136 ILE A O 1
ATOM 1102 N N A GLU A 1 140 ? 1.989 62.179 48.189 0.50 30.87 137 GLU A N 1
ATOM 1103 N N B GLU A 1 140 ? 1.989 62.177 48.167 0.50 30.79 137 GLU A N 1
ATOM 1104 C CA A GLU A 1 140 ? 2.685 63.329 47.628 0.50 31.91 137 GLU A CA 1
ATOM 1105 C CA B GLU A 1 140 ? 2.699 63.332 47.607 0.50 31.80 137 GLU A CA 1
ATOM 1106 C C A GLU A 1 140 ? 3.249 64.151 48.783 0.50 32.21 137 GLU A C 1
ATOM 1107 C C B GLU A 1 140 ? 3.246 64.155 48.768 0.50 32.14 137 GLU A C 1
ATOM 1108 O O A GLU A 1 140 ? 2.525 64.473 49.722 0.50 32.42 137 GLU A O 1
ATOM 1109 O O B GLU A 1 140 ? 2.505 64.480 49.695 0.50 32.37 137 GLU A O 1
ATOM 1120 N N . ALA A 1 141 ? 4.540 64.474 48.728 1.00 32.31 138 ALA A N 1
ATOM 1121 C CA . ALA A 1 141 ? 5.165 65.207 49.822 1.00 32.49 138 ALA A CA 1
ATOM 1122 C C . ALA A 1 141 ? 4.695 66.671 49.851 1.00 33.12 138 ALA A C 1
ATOM 1123 O O . ALA A 1 141 ? 4.603 67.307 48.796 1.00 32.80 138 ALA A O 1
ATOM 1125 N N . LYS A 1 142 ? 4.362 67.179 51.049 1.00 33.37 139 LYS A N 1
ATOM 1126 C CA . LYS A 1 142 ? 4.105 68.616 51.263 1.00 33.99 139 LYS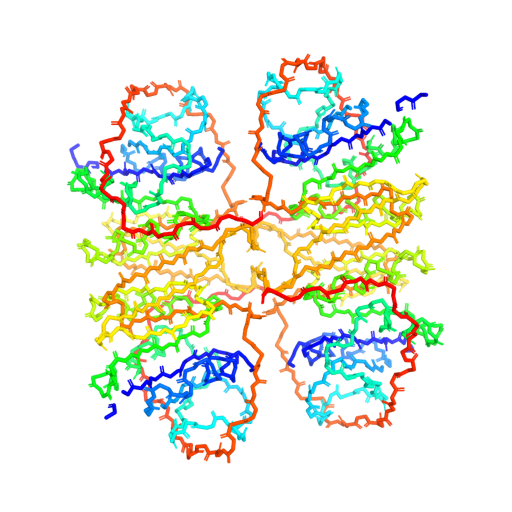 A CA 1
ATOM 1127 C C . LYS A 1 142 ? 5.251 69.209 52.072 1.00 33.61 139 LYS A C 1
ATOM 1128 O O . LYS A 1 142 ? 5.703 68.577 53.025 1.00 34.06 139 LYS A O 1
ATOM 1134 N N . ASP A 1 143 ? 5.703 70.414 51.721 1.00 32.68 140 ASP A N 1
ATOM 1135 C CA . ASP A 1 143 ? 6.659 71.159 52.548 1.00 32.99 140 ASP A CA 1
ATOM 1136 C C . ASP A 1 143 ? 6.001 71.433 53.897 1.00 32.71 140 ASP A C 1
ATOM 1137 O O . ASP A 1 143 ? 4.937 72.014 53.958 1.00 32.66 140 ASP A O 1
ATOM 1142 N N . LEU A 1 144 ? 6.604 70.981 54.984 1.00 33.12 141 LEU A N 1
ATOM 1143 C CA . LEU A 1 144 ? 5.969 71.191 56.290 1.00 33.34 141 LEU A CA 1
ATOM 1144 C C . LEU A 1 144 ? 6.409 72.506 56.960 1.00 33.36 141 LEU A C 1
ATOM 1145 O O . LEU A 1 144 ? 5.842 72.922 57.967 1.00 33.96 141 LEU A O 1
ATOM 1150 N N . GLY A 1 145 ? 7.402 73.177 56.380 1.00 32.41 142 GLY A N 1
ATOM 1151 C CA . GLY A 1 145 ? 7.635 74.600 56.650 1.00 30.88 142 GLY A CA 1
ATOM 1152 C C . GLY A 1 145 ? 8.441 74.995 57.879 1.00 30.36 142 GLY A C 1
ATOM 1153 O O . GLY A 1 145 ? 8.459 76.181 58.251 1.00 30.26 142 GLY A O 1
ATOM 1154 N N . THR A 1 146 ? 9.070 74.010 58.526 1.00 28.73 143 THR A N 1
ATOM 1155 C CA . THR A 1 146 ? 10.050 74.229 59.595 1.00 27.40 143 THR A CA 1
ATOM 1156 C C . THR A 1 146 ? 11.184 73.232 59.405 1.00 26.94 143 THR A C 1
ATOM 1157 O O . THR A 1 146 ? 11.037 72.222 58.716 1.00 26.49 143 THR A O 1
ATOM 1161 N N . THR A 1 147 ? 12.308 73.512 60.039 1.00 26.64 144 THR A N 1
ATOM 1162 C CA . THR A 1 147 ? 13.523 72.746 59.821 1.00 26.46 144 THR A CA 1
ATOM 1163 C C . THR A 1 147 ? 13.968 72.187 61.169 1.00 26.59 144 THR A C 1
ATOM 1164 O O . THR A 1 147 ? 13.992 72.920 62.175 1.00 26.94 144 THR A O 1
ATOM 1168 N N . PRO A 1 148 ? 14.276 70.884 61.207 1.00 25.70 145 PRO A N 1
ATOM 1169 C CA . PRO A 1 148 ? 14.652 70.240 62.454 1.00 26.29 145 PRO A CA 1
ATOM 1170 C C . PRO A 1 148 ? 16.071 70.559 62.956 1.00 26.55 145 PRO A C 1
ATOM 1171 O O . PRO A 1 148 ? 16.948 70.876 62.164 1.00 26.00 145 PRO A O 1
ATOM 1175 N N . GLU A 1 149 ? 16.264 70.426 64.269 1.00 26.78 146 GLU A N 1
ATOM 1176 C CA . GLU A 1 149 ? 17.581 70.342 64.850 1.00 27.41 146 GLU A CA 1
ATOM 1177 C C . GLU A 1 149 ? 18.238 69.066 64.290 1.00 27.28 146 GLU A C 1
ATOM 1178 O O . GLU A 1 149 ? 17.608 68.012 64.234 1.00 26.29 146 GLU A O 1
ATOM 1184 N N . ILE A 1 150 ? 19.483 69.187 63.818 1.00 27.23 147 ILE A N 1
ATOM 1185 C CA . ILE A 1 150 ? 20.211 68.056 63.234 1.00 27.13 147 ILE A CA 1
ATOM 1186 C C . ILE A 1 150 ? 21.097 67.428 64.282 1.00 27.32 147 ILE A C 1
ATOM 1187 O O . ILE A 1 150 ? 21.762 68.135 65.017 1.00 26.73 147 ILE A O 1
ATOM 1192 N N . ARG A 1 151 ? 21.106 66.103 64.357 1.00 28.01 148 ARG A N 1
ATOM 1193 C CA . ARG A 1 151 ? 22.110 65.378 65.155 1.00 28.90 148 ARG A CA 1
ATOM 1194 C C . ARG A 1 151 ? 22.594 64.157 64.423 1.00 29.21 148 ARG A C 1
ATOM 1195 O O . ARG A 1 151 ? 21.982 63.743 63.425 1.00 29.53 148 ARG A O 1
ATOM 1203 N N . ASP A 1 152 ? 23.683 63.567 64.928 1.00 29.61 149 ASP A N 1
ATOM 1204 C CA . ASP A 1 152 ? 24.215 62.310 64.384 1.00 29.66 149 ASP A CA 1
ATOM 1205 C C . ASP A 1 152 ? 23.528 61.121 65.034 1.00 28.72 149 ASP A C 1
ATOM 1206 O O . ASP A 1 152 ? 23.437 61.050 66.252 1.00 28.14 149 ASP A O 1
ATOM 1211 N N . LEU A 1 153 ? 23.069 60.173 64.225 1.00 27.95 150 LEU A N 1
ATOM 1212 C CA . LEU A 1 153 ? 22.665 58.897 64.773 1.00 27.58 150 LEU A CA 1
ATOM 1213 C C . LEU A 1 153 ? 23.905 58.226 65.367 1.00 27.89 150 LEU A C 1
ATOM 1214 O O . LEU A 1 153 ? 24.945 58.156 64.709 1.00 26.30 150 LEU A O 1
ATOM 1219 N N A GLU A 1 154 ? 23.798 57.777 66.619 0.50 28.49 151 GLU A N 1
ATOM 1220 N N B GLU A 1 154 ? 23.804 57.764 66.614 0.50 28.63 151 GLU A N 1
ATOM 1221 C CA A GLU A 1 154 ? 24.841 56.969 67.248 0.50 30.04 151 GLU A CA 1
ATOM 1222 C CA B GLU A 1 154 ? 24.875 56.987 67.221 0.50 30.35 151 GLU A CA 1
ATOM 1223 C C A GLU A 1 154 ? 24.730 55.580 66.645 0.50 30.53 151 GLU A C 1
ATOM 1224 C C B GLU A 1 154 ? 24.756 55.580 66.664 0.50 30.70 151 GLU A C 1
ATOM 1225 O O A GLU A 1 154 ? 23.808 54.832 66.971 0.50 31.06 151 GLU A O 1
ATOM 1226 O O B GLU A 1 154 ? 23.860 54.827 67.034 0.50 31.21 151 GLU A O 1
ATOM 1237 N N . ILE A 1 155 ? 25.668 55.241 65.768 1.00 31.19 152 ILE A N 1
ATOM 1238 C CA . ILE A 1 155 ? 25.594 54.015 64.983 1.00 32.32 152 ILE A CA 1
ATOM 1239 C C . ILE A 1 155 ? 26.080 52.786 65.761 1.00 32.45 152 ILE A C 1
ATOM 1240 O O . ILE A 1 155 ? 26.962 52.883 66.615 1.00 31.86 152 ILE A O 1
ATOM 1245 N N . GLY A 1 156 ? 25.492 51.633 65.463 1.00 32.61 153 GLY A N 1
ATOM 1246 C CA . GLY A 1 156 ? 25.881 50.397 66.131 1.00 32.94 153 GLY A CA 1
ATOM 1247 C C . GLY A 1 156 ? 27.051 49.715 65.438 1.00 33.27 153 GLY A C 1
ATOM 1248 O O . GLY A 1 156 ? 27.696 50.287 64.537 1.00 32.83 153 GLY A O 1
ATOM 1249 N N . GLN A 1 157 ? 27.308 48.477 65.847 1.00 32.71 154 GLN A N 1
ATOM 1250 C CA . GLN A 1 157 ? 28.312 47.633 65.211 1.00 33.92 154 GLN A CA 1
ATOM 1251 C C . GLN A 1 157 ? 27.680 46.948 63.984 1.00 33.11 154 GLN A C 1
ATOM 1252 O O . GLN A 1 157 ? 26.467 46.713 63.966 1.00 33.60 154 GLN A O 1
ATOM 1258 N N . SER A 1 158 ? 28.478 46.662 62.964 1.00 32.54 155 SER A N 1
ATOM 1259 C CA . SER A 1 158 ? 27.991 45.916 61.787 1.00 32.44 155 SER A CA 1
ATOM 1260 C C . SER A 1 158 ? 28.553 44.502 61.730 1.00 32.09 155 SER A C 1
ATOM 1261 O O . SER A 1 158 ? 29.749 44.324 61.805 1.00 32.27 155 SER A O 1
ATOM 1264 N N . ARG A 1 159 ? 27.688 43.505 61.575 1.00 31.55 156 ARG A N 1
ATOM 1265 C CA . ARG A 1 159 ? 28.140 42.132 61.442 1.00 31.36 156 ARG A CA 1
ATOM 1266 C C . ARG A 1 159 ? 28.003 41.629 59.996 1.00 30.26 156 ARG A C 1
ATOM 1267 O O . ARG A 1 159 ? 28.500 40.560 59.687 1.00 30.65 156 ARG A O 1
ATOM 1275 N N . ILE A 1 160 ? 27.313 42.356 59.122 1.00 28.26 157 ILE A N 1
ATOM 1276 C CA . ILE A 1 160 ? 27.150 41.875 57.737 1.00 26.51 157 ILE A CA 1
ATOM 1277 C C . ILE A 1 160 ? 28.426 41.981 56.898 1.00 24.93 157 ILE A C 1
ATOM 1278 O O . ILE A 1 160 ? 29.283 42.822 57.140 1.00 23.44 157 ILE A O 1
ATOM 1283 N N . LYS A 1 161 ? 28.570 41.086 55.939 1.00 23.18 158 LYS A N 1
ATOM 1284 C CA . LYS A 1 161 ? 29.658 41.186 54.998 1.00 23.00 158 LYS A CA 1
ATOM 1285 C C . LYS A 1 161 ? 29.114 41.662 53.629 1.00 23.10 158 LYS A C 1
ATOM 1286 O O . LYS A 1 161 ? 28.120 41.108 53.084 1.00 21.20 158 LYS A O 1
ATOM 1292 N N . ILE A 1 162 ? 29.770 42.691 53.087 1.00 23.05 159 ILE A N 1
ATOM 1293 C CA . ILE A 1 162 ? 29.277 43.384 51.888 1.00 24.13 159 ILE A CA 1
ATOM 1294 C C . ILE A 1 162 ? 30.219 43.219 50.704 1.00 24.76 159 ILE A C 1
ATOM 1295 O O . ILE A 1 162 ? 31.393 43.571 50.787 1.00 25.20 159 ILE A O 1
ATOM 1300 N N . THR A 1 163 ? 29.725 42.639 49.618 1.00 25.28 160 THR A N 1
ATOM 1301 C CA . THR A 1 163 ? 30.542 42.452 48.420 1.00 25.66 160 THR A CA 1
ATOM 1302 C C . THR A 1 163 ? 29.867 43.214 47.301 1.00 26.40 160 THR A C 1
ATOM 1303 O O . THR A 1 163 ? 28.712 42.966 47.019 1.00 26.09 160 THR A O 1
ATOM 1307 N N . LYS A 1 164 ? 30.569 44.160 46.687 1.00 27.72 161 LYS A N 1
ATOM 1308 C CA . LYS A 1 164 ? 30.034 44.902 45.535 1.00 29.59 161 LYS A CA 1
ATOM 1309 C C . LYS A 1 164 ? 30.571 44.316 44.228 1.00 29.81 161 LYS A C 1
ATOM 1310 O O . LYS A 1 164 ? 31.643 43.725 44.215 1.00 29.82 161 LYS A O 1
ATOM 1316 N N . PHE A 1 165 ? 29.829 44.457 43.133 1.00 30.30 162 PHE A N 1
ATOM 1317 C CA . PHE A 1 165 ? 30.236 43.820 41.862 1.00 31.22 162 PHE A CA 1
ATOM 1318 C C . PHE A 1 165 ? 30.432 44.771 40.689 1.00 31.43 162 PHE A C 1
ATOM 1319 O O . PHE A 1 165 ? 30.213 45.968 40.837 1.00 32.44 162 PHE A O 1
ATOM 1327 N N . ALA B 1 3 ? -12.923 37.741 15.383 0.70 29.52 0 ALA B N 1
ATOM 1328 C CA . ALA B 1 3 ? -12.155 37.753 14.108 0.70 28.64 0 ALA B CA 1
ATOM 1329 C C . ALA B 1 3 ? -10.744 38.243 14.380 0.70 28.52 0 ALA B C 1
ATOM 1330 O O . ALA B 1 3 ? -9.815 37.570 13.967 0.70 27.81 0 ALA B O 1
ATOM 1340 N N . LYS B 1 5 ? -7.056 38.476 15.626 1.00 24.19 2 LYS B N 1
ATOM 1341 C CA . LYS B 1 5 ? -6.165 37.343 15.877 1.00 22.14 2 LYS B CA 1
ATOM 1342 C C . LYS B 1 5 ? -5.062 37.720 16.865 1.00 21.39 2 LYS B C 1
ATOM 1343 O O . LYS B 1 5 ? -4.302 38.659 16.617 1.00 20.13 2 LYS B O 1
ATOM 1349 N N . PHE B 1 6 ? -4.991 37.001 17.981 1.00 20.47 3 PHE B N 1
ATOM 1350 C CA . PHE B 1 6 ? -4.002 37.271 19.027 1.00 19.79 3 PHE B CA 1
ATOM 1351 C C . PHE B 1 6 ? -2.940 36.187 19.145 1.00 19.42 3 PHE B C 1
ATOM 1352 O O . PHE B 1 6 ? -3.216 35.013 18.887 1.00 18.32 3 PHE B O 1
ATOM 1360 N N . LEU B 1 7 ? -1.727 36.612 19.514 1.00 18.16 4 LEU B N 1
ATOM 1361 C CA . LEU B 1 7 ? -0.712 35.716 19.966 1.00 17.70 4 LEU B CA 1
ATOM 1362 C C . LEU B 1 7 ? -0.350 36.093 21.381 1.00 18.40 4 LEU B C 1
ATOM 1363 O O . LEU B 1 7 ? 0.086 37.202 21.634 1.00 18.69 4 LEU B O 1
ATOM 1368 N N . THR B 1 8 ? -0.534 35.179 22.318 1.00 18.62 5 THR B N 1
ATOM 1369 C CA . THR B 1 8 ? -0.172 35.474 23.694 1.00 18.90 5 THR B CA 1
ATOM 1370 C C . THR B 1 8 ? 1.174 34.814 24.000 1.00 18.25 5 THR B C 1
ATOM 1371 O O . THR B 1 8 ? 1.457 33.774 23.472 1.00 16.92 5 THR B O 1
ATOM 1375 N N . VAL B 1 9 ? 2.009 35.453 24.823 1.00 17.14 6 VAL B N 1
ATOM 1376 C CA . VAL B 1 9 ? 3.399 35.055 25.013 1.00 16.21 6 VAL B CA 1
ATOM 1377 C C . VAL B 1 9 ? 3.804 35.132 26.474 1.00 16.86 6 VAL B C 1
ATOM 1378 O O . VAL B 1 9 ? 3.480 36.112 27.157 1.00 16.64 6 VAL B O 1
ATOM 1382 N N . SER B 1 10 ? 4.496 34.102 26.973 1.00 17.29 7 SER B N 1
ATOM 1383 C CA . SER B 1 10 ? 5.149 34.218 28.290 1.00 18.85 7 SER B CA 1
ATOM 1384 C C . SER B 1 10 ? 6.332 33.264 28.522 1.00 19.45 7 SER B C 1
ATOM 1385 O O . SER B 1 10 ? 6.519 32.277 27.799 1.00 19.45 7 SER B O 1
ATOM 1388 N N . ASP B 1 11 ? 7.094 33.511 29.574 1.00 19.76 8 ASP B N 1
ATOM 1389 C CA . ASP B 1 11 ? 8.124 32.538 29.991 1.00 21.08 8 ASP B CA 1
ATOM 1390 C C . ASP B 1 11 ? 7.705 31.848 31.305 1.00 21.62 8 ASP B C 1
ATOM 1391 O O . ASP B 1 11 ? 8.507 31.170 31.960 1.00 20.99 8 ASP B O 1
ATOM 1396 N N . ASP B 1 12 ? 6.424 32.001 31.657 1.00 22.45 9 ASP B N 1
ATOM 1397 C CA . ASP B 1 12 ? 5.830 31.422 32.842 1.00 23.41 9 ASP B CA 1
ATOM 1398 C C . ASP B 1 12 ? 4.446 30.866 32.440 1.00 23.52 9 ASP B C 1
ATOM 1399 O O . ASP B 1 12 ? 3.598 31.616 31.917 1.00 23.22 9 ASP B O 1
ATOM 1412 N N . ASN B 1 14 ? 1.817 29.608 34.280 1.00 21.93 11 ASN B N 1
ATOM 1413 C CA . ASN B 1 14 ? 0.751 30.246 35.068 1.00 22.16 11 ASN B CA 1
ATOM 1414 C C . ASN B 1 14 ? 0.399 31.648 34.500 1.00 20.85 11 ASN B C 1
ATOM 1415 O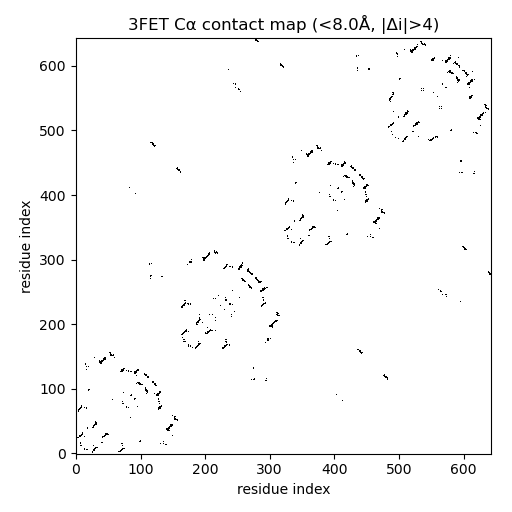 O . ASN B 1 14 ? -0.776 31.978 34.319 1.00 20.88 11 ASN B O 1
ATOM 1420 N N . PHE B 1 15 ? 1.423 32.456 34.206 1.00 19.67 12 PHE B N 1
ATOM 1421 C CA . PHE B 1 15 ? 1.214 33.795 33.658 1.00 19.68 12 PHE B CA 1
ATOM 1422 C C . PHE B 1 15 ? 0.580 33.667 32.277 1.00 20.00 12 PHE B C 1
ATOM 1423 O O . PHE B 1 15 ? -0.337 34.417 31.947 1.00 20.70 12 PHE B O 1
ATOM 1431 N N . LEU B 1 16 ? 1.083 32.750 31.436 1.00 20.32 13 LEU B N 1
ATOM 1432 C CA . LEU B 1 16 ? 0.488 32.569 30.098 1.00 21.27 13 LEU B CA 1
ATOM 1433 C C . LEU B 1 16 ? -1.029 32.320 30.171 1.00 21.88 13 LEU B C 1
ATOM 1434 O O . LEU B 1 16 ? -1.757 32.765 29.299 1.00 21.26 13 LEU B O 1
ATOM 1439 N N . ARG B 1 17 ? -1.481 31.571 31.189 1.00 22.54 14 ARG B N 1
ATOM 1440 C CA . ARG B 1 17 ? -2.917 31.311 31.407 1.00 22.78 14 ARG B CA 1
ATOM 1441 C C . ARG B 1 17 ? -3.751 32.550 31.789 1.00 22.22 14 ARG B C 1
ATOM 1442 O O . ARG B 1 17 ? -4.932 32.682 31.381 1.00 20.60 14 ARG B O 1
ATOM 1450 N N . GLN B 1 18 ? -3.142 33.429 32.599 1.00 22.42 15 GLN B N 1
ATOM 1451 C CA . GLN B 1 18 ? -3.758 34.704 33.003 1.00 21.92 15 GLN B CA 1
ATOM 1452 C C . GLN B 1 18 ? -3.901 35.564 31.762 1.00 21.67 15 GLN B C 1
ATOM 1453 O O . GLN B 1 18 ? -4.972 36.085 31.481 1.00 21.72 15 GLN B O 1
ATOM 1459 N N . VAL B 1 19 ? -2.829 35.667 30.989 1.00 21.19 16 VAL B N 1
ATOM 1460 C CA . VAL B 1 19 ? -2.920 36.380 29.711 1.00 19.88 16 VAL B CA 1
ATOM 1461 C C . VAL B 1 19 ? -4.048 35.824 28.822 1.00 20.76 16 VAL B C 1
ATOM 1462 O O . VAL B 1 19 ? -4.847 36.594 28.267 1.00 19.60 16 VAL B O 1
ATOM 1466 N N . ASN B 1 20 ? -4.100 34.488 28.694 1.00 20.42 17 ASN B N 1
ATOM 1467 C CA . ASN B 1 20 ? -5.081 33.860 27.829 1.00 21.60 17 ASN B CA 1
ATOM 1468 C C . ASN B 1 20 ? -6.503 34.066 28.346 1.00 21.63 17 ASN B C 1
ATOM 1469 O O . ASN B 1 20 ? -7.423 34.281 27.551 1.00 20.65 17 ASN B O 1
ATOM 1474 N N . THR B 1 21 ? -6.662 34.035 29.670 1.00 22.81 18 THR B N 1
ATOM 1475 C CA . THR B 1 21 ? -7.956 34.356 30.299 1.00 24.42 18 THR B CA 1
ATOM 1476 C C . THR B 1 21 ? -8.371 35.772 29.938 1.00 25.18 18 THR B C 1
ATOM 1477 O O . THR B 1 21 ? -9.533 36.001 29.640 1.00 26.20 18 THR B O 1
ATOM 1481 N N . LEU B 1 22 ? -7.445 36.728 30.004 1.00 24.75 19 LEU B N 1
ATOM 1482 C CA . LEU B 1 22 ? -7.783 38.112 29.686 1.00 25.38 19 LEU B CA 1
ATOM 1483 C C . LEU B 1 22 ? -8.252 38.251 28.235 1.00 24.69 19 LEU B C 1
ATOM 1484 O O . LEU B 1 22 ? -9.214 38.929 27.975 1.00 24.55 19 LEU B O 1
ATOM 1489 N N . VAL B 1 23 ? -7.568 37.595 27.309 1.00 24.88 20 VAL B N 1
ATOM 1490 C CA . VAL B 1 23 ? -7.795 37.769 25.881 1.00 25.83 20 VAL B CA 1
ATOM 1491 C C . VAL B 1 23 ? -8.920 36.872 25.400 1.00 26.98 20 VAL B C 1
ATOM 1492 O O . VAL B 1 23 ? -9.324 36.990 24.249 1.00 26.56 20 VAL B O 1
ATOM 1496 N N . ALA B 1 24 ? -9.439 36.021 26.304 1.00 28.62 21 ALA B N 1
ATOM 1497 C CA . ALA B 1 24 ? -10.417 34.949 25.965 1.00 30.24 21 ALA B CA 1
ATOM 1498 C C . ALA B 1 24 ? -11.505 35.317 24.942 1.00 30.72 21 ALA B C 1
ATOM 1499 O O . ALA B 1 24 ? -11.626 34.703 23.892 1.00 31.32 21 ALA B O 1
ATOM 1501 N N . GLY B 1 25 ? -12.289 36.323 25.248 1.00 31.39 22 GLY B N 1
ATOM 1502 C CA . GLY B 1 25 ? -13.495 36.518 24.458 1.00 33.65 22 GLY B CA 1
ATOM 1503 C C . GLY B 1 25 ? -13.306 37.199 23.116 1.00 34.35 22 GLY B C 1
ATOM 1504 O O . GLY B 1 25 ? -14.239 37.198 22.295 1.00 35.39 22 GLY B O 1
ATOM 1505 N N . LYS B 1 26 ? -12.111 37.759 22.893 1.00 33.66 23 LYS B N 1
ATOM 1506 C CA . LYS B 1 26 ? -11.961 38.886 21.996 1.00 33.46 23 LYS B CA 1
ATOM 1507 C C . LYS B 1 26 ? -11.688 38.514 20.560 1.00 33.20 23 LYS B C 1
ATOM 1508 O O . LYS B 1 26 ? -11.716 39.384 19.672 1.00 33.43 23 LYS B O 1
ATOM 1514 N N . GLY B 1 27 ? -11.400 37.227 20.325 1.00 32.40 24 GLY B N 1
ATOM 1515 C CA . GLY B 1 27 ? -10.818 36.810 19.035 1.00 32.85 24 GLY B CA 1
ATOM 1516 C C . GLY B 1 27 ? -10.147 35.418 19.091 1.00 31.76 24 GLY B C 1
ATOM 1517 O O . GLY B 1 27 ? -10.020 34.812 20.160 1.00 32.16 24 GLY B O 1
ATOM 1518 N N . ASP B 1 28 ? -9.720 34.921 17.923 1.00 30.32 25 ASP B N 1
ATOM 1519 C CA . ASP B 1 28 ? -8.797 33.760 17.848 1.00 29.20 25 ASP B CA 1
ATOM 1520 C C . ASP B 1 28 ? -7.512 34.017 18.657 1.00 27.68 25 ASP B C 1
ATOM 1521 O O . ASP B 1 28 ? -7.108 35.164 18.841 1.00 28.36 25 ASP B O 1
ATOM 1534 N N . ASP B 1 30 ? -3.525 32.170 19.423 1.00 21.64 27 ASP B N 1
ATOM 1535 C CA . ASP B 1 30 ? -2.387 31.218 19.511 1.00 20.00 27 ASP B CA 1
ATOM 1536 C C . ASP B 1 30 ? -1.503 31.646 20.652 1.00 20.01 27 ASP B C 1
ATOM 1537 O O . ASP B 1 30 ? -1.681 32.760 21.185 1.00 19.02 27 ASP B O 1
ATOM 1542 N N . SER B 1 31 ? -0.547 30.796 21.048 1.00 19.04 28 SER B N 1
ATOM 1543 C CA . SER B 1 31 ? 0.379 31.200 22.128 1.00 18.08 28 SER B CA 1
ATOM 1544 C C . SER B 1 31 ? 1.808 30.727 21.918 1.00 17.93 28 SER B C 1
ATOM 1545 O O . SER B 1 31 ? 2.068 29.900 21.057 1.00 16.72 28 SER B O 1
ATOM 1548 N N . VAL B 1 32 ? 2.725 31.276 22.708 1.00 17.12 29 VAL B N 1
ATOM 1549 C CA . VAL B 1 32 ? 4.133 30.907 22.701 1.00 17.25 29 VAL B CA 1
ATOM 1550 C C . VAL B 1 32 ? 4.479 30.758 24.167 1.00 18.74 29 VAL B C 1
ATOM 1551 O O . VAL B 1 32 ? 4.214 31.689 24.968 1.00 19.56 29 VAL B O 1
ATOM 1555 N N . ILE B 1 33 ? 5.042 29.603 24.534 1.00 18.66 30 ILE B N 1
ATOM 1556 C CA . ILE B 1 33 ? 5.595 29.396 25.881 1.00 20.33 30 ILE B CA 1
ATOM 1557 C C . ILE B 1 33 ? 7.105 29.235 25.750 1.00 20.21 30 ILE B C 1
ATOM 1558 O O . ILE B 1 33 ? 7.573 28.542 24.855 1.00 19.94 30 ILE B O 1
ATOM 1563 N N . ILE B 1 34 ? 7.859 29.924 26.599 1.00 20.63 31 ILE B N 1
ATOM 1564 C CA . ILE B 1 34 ? 9.296 29.696 26.650 1.00 22.76 31 ILE B CA 1
ATOM 1565 C C . ILE B 1 34 ? 9.499 28.866 27.910 1.00 22.19 31 ILE B C 1
ATOM 1566 O O . ILE B 1 34 ? 9.331 29.365 29.022 1.00 23.72 31 ILE B O 1
ATOM 1571 N N . GLY B 1 35 ? 9.856 27.604 27.749 1.00 23.67 32 GLY B N 1
ATOM 1572 C CA . GLY B 1 35 ? 10.115 26.745 28.915 1.00 22.32 32 GLY B CA 1
ATOM 1573 C C . GLY B 1 35 ? 8.979 25.777 29.133 1.00 22.47 32 GLY B C 1
ATOM 1574 O O . GLY B 1 35 ? 8.291 25.441 28.180 1.00 22.04 32 GLY B O 1
ATOM 1575 N N . GLU B 1 36 ? 8.800 25.341 30.382 1.00 23.35 33 GLU B N 1
ATOM 1576 C CA . GLU B 1 36 ? 8.024 24.135 30.730 1.00 24.49 33 GLU B CA 1
ATOM 1577 C C . GLU B 1 36 ? 6.574 24.424 31.090 1.00 24.91 33 GLU B C 1
ATOM 1578 O O . GLU B 1 36 ? 6.205 25.554 31.333 1.00 26.19 33 GLU B O 1
ATOM 1584 N N . GLY B 1 37 ? 5.752 23.389 31.125 1.00 25.26 34 GLY B N 1
ATOM 1585 C CA . GLY B 1 37 ? 4.366 23.533 31.527 1.00 25.16 34 GLY B CA 1
ATOM 1586 C C . GLY B 1 37 ? 3.395 22.797 30.624 1.00 25.53 34 GLY B C 1
ATOM 1587 O O . GLY B 1 37 ? 3.587 22.730 29.407 1.00 25.27 34 GLY B O 1
ATOM 1588 N N . ASP B 1 38 ? 2.354 22.247 31.248 1.00 26.09 35 ASP B N 1
ATOM 1589 C CA . ASP B 1 38 ? 1.291 21.502 30.589 1.00 26.82 35 ASP B CA 1
ATOM 1590 C C . ASP B 1 38 ? 0.412 22.463 29.801 1.00 27.23 35 ASP B C 1
ATOM 1591 O O . ASP B 1 38 ? -0.069 23.449 30.344 1.00 27.40 35 ASP B O 1
ATOM 1596 N N . ALA B 1 39 ? 0.216 22.176 28.524 1.00 27.90 36 ALA B N 1
ATOM 1597 C CA . ALA B 1 39 ? -0.603 22.999 27.645 1.00 28.87 36 ALA B CA 1
ATOM 1598 C C . ALA B 1 39 ? -2.111 22.772 27.811 1.00 29.80 36 ALA B C 1
ATOM 1599 O O . ALA B 1 39 ? -2.904 23.392 27.099 1.00 30.51 36 ALA B O 1
ATOM 1601 N N . LYS B 1 40 ? -2.500 21.905 28.752 1.00 30.17 37 LYS B N 1
ATOM 1602 C CA . LYS B 1 40 ? -3.913 21.497 28.980 1.00 30.35 37 LYS B CA 1
ATOM 1603 C C . LYS B 1 40 ? -4.838 22.648 29.371 1.00 29.90 37 LYS B C 1
ATOM 1604 O O . LYS B 1 40 ? -4.571 23.341 30.350 1.00 31.00 37 LYS B O 1
ATOM 1610 N N . GLY B 1 41 ? -5.907 22.858 28.604 1.00 29.01 38 GLY B N 1
ATOM 1611 C CA . GLY B 1 41 ? -6.893 23.912 28.899 1.00 28.02 38 GLY B CA 1
ATOM 1612 C C . GLY B 1 41 ? -6.459 25.351 28.614 1.00 27.88 38 GLY B C 1
ATOM 1613 O O . GLY B 1 41 ? -7.120 26.303 29.040 1.00 26.63 38 GLY B O 1
ATOM 1614 N N . LEU B 1 42 ? -5.348 25.510 27.893 1.00 27.00 39 LEU B N 1
ATOM 1615 C CA . LEU B 1 42 ? -4.823 26.820 27.570 1.00 27.28 39 LEU B CA 1
ATOM 1616 C C . LEU B 1 42 ? -5.745 27.632 26.643 1.00 26.91 39 LEU B C 1
ATOM 1617 O O . LEU B 1 42 ? -5.717 28.862 26.647 1.00 26.55 39 LEU B O 1
ATOM 1622 N N . GLY B 1 43 ? -6.577 26.934 25.874 1.00 27.13 40 GLY B N 1
ATOM 1623 C CA . GLY B 1 43 ? -7.576 27.590 25.038 1.00 26.45 40 GLY B CA 1
ATOM 1624 C C . GLY B 1 43 ? -7.092 28.064 23.677 1.00 26.28 40 GLY B C 1
ATOM 1625 O O . GLY B 1 43 ? -7.908 28.318 22.806 1.00 27.17 40 GLY B O 1
ATOM 1626 N N . SER B 1 44 ? -5.780 28.182 23.472 1.00 25.27 41 SER B N 1
ATOM 1627 C CA . SER B 1 44 ? -5.242 28.559 22.154 1.00 24.49 41 SER B CA 1
ATOM 1628 C C . SER B 1 44 ? -5.416 27.447 21.126 1.00 23.90 41 SER B C 1
ATOM 1629 O O . SER B 1 44 ? -5.396 26.298 21.485 1.00 24.31 41 SER B O 1
ATOM 1632 N N . LYS B 1 45 ? -5.488 27.804 19.848 1.00 24.16 42 LYS B N 1
ATOM 1633 C CA . LYS B 1 45 ? -5.492 26.822 18.747 1.00 24.27 42 LYS B CA 1
ATOM 1634 C C . LYS B 1 45 ? -4.103 26.166 18.563 1.00 23.44 42 LYS B C 1
ATOM 1635 O O . LYS B 1 45 ? -3.989 24.960 18.366 1.00 23.00 42 LYS B O 1
ATOM 1641 N N . VAL B 1 46 ? -3.051 26.973 18.618 1.00 22.58 43 VAL B N 1
ATOM 1642 C CA . VAL B 1 46 ? -1.697 26.484 18.389 1.00 21.60 43 VAL B CA 1
ATOM 1643 C C . VAL B 1 46 ? -0.778 27.001 19.506 1.00 20.95 43 VAL B C 1
ATOM 1644 O O . VAL B 1 46 ? -0.859 28.144 19.884 1.00 19.75 43 VAL B O 1
ATOM 1648 N N . LEU B 1 47 ? 0.069 26.136 20.051 1.00 20.86 44 LEU B N 1
ATOM 1649 C CA . LEU B 1 47 ? 1.080 26.563 21.034 1.00 19.53 44 LEU B CA 1
ATOM 1650 C C . LEU B 1 47 ? 2.496 26.309 20.521 1.00 20.14 44 LEU B C 1
ATOM 1651 O O . LEU B 1 47 ? 2.886 25.159 20.301 1.00 20.12 44 LEU B O 1
ATOM 1656 N N . TYR B 1 48 ? 3.246 27.388 20.315 1.00 19.93 45 TYR B N 1
ATOM 1657 C CA . TYR B 1 48 ? 4.623 27.324 19.904 1.00 20.26 45 TYR B CA 1
ATOM 1658 C C . TYR B 1 48 ? 5.463 27.246 21.163 1.00 21.24 45 TYR B C 1
ATOM 1659 O O . TYR B 1 48 ? 5.269 28.035 22.106 1.00 20.09 45 TYR B O 1
ATOM 1668 N N . ARG B 1 49 ? 6.401 26.299 21.187 1.00 21.07 46 ARG B N 1
ATOM 1669 C CA . ARG B 1 49 ? 7.227 26.131 22.382 1.00 20.91 46 ARG B CA 1
ATOM 1670 C C . ARG B 1 49 ? 8.681 26.411 22.083 1.00 20.70 46 ARG B C 1
ATOM 1671 O O . ARG B 1 49 ? 9.156 26.079 21.005 1.00 21.10 46 ARG B O 1
ATOM 1679 N N . ALA B 1 50 ? 9.380 26.978 23.066 1.00 20.76 47 ALA B N 1
ATOM 1680 C CA . ALA B 1 50 ? 10.840 27.175 23.040 1.00 21.14 47 ALA B CA 1
ATOM 1681 C C . ALA B 1 50 ? 11.416 26.639 24.337 1.00 21.45 47 ALA B C 1
ATOM 1682 O O . ALA B 1 50 ? 10.748 26.721 25.373 1.00 22.12 47 ALA B O 1
ATOM 1684 N N . LYS B 1 51 ? 12.665 26.177 24.311 1.00 22.44 48 LYS B N 1
ATOM 1685 C CA . LYS B 1 51 ? 13.304 25.588 25.482 1.00 23.55 48 LYS B CA 1
ATOM 1686 C C . LYS B 1 51 ? 13.451 26.638 26.563 1.00 24.42 48 LYS B C 1
ATOM 1687 O O . LYS B 1 51 ? 13.643 27.814 26.230 1.00 23.32 48 LYS B O 1
ATOM 1693 N N . LYS B 1 52 ? 13.378 26.233 27.842 1.00 25.14 49 LYS B N 1
ATOM 1694 C CA . LYS B 1 52 ? 13.581 27.190 28.926 1.00 26.86 49 LYS B CA 1
ATOM 1695 C C . LYS B 1 52 ? 15.003 27.757 28.816 1.00 26.89 49 LYS B C 1
ATOM 1696 O O . LYS B 1 52 ? 15.922 27.053 28.386 1.00 26.82 49 LYS B O 1
ATOM 1702 N N . GLY B 1 53 ? 15.148 29.031 29.169 1.00 26.40 50 GLY B N 1
ATOM 1703 C CA . GLY B 1 53 ? 16.423 29.741 29.005 1.00 26.66 50 GLY B CA 1
ATOM 1704 C C . GLY B 1 53 ? 16.745 30.184 27.560 1.00 25.91 50 GLY B C 1
ATOM 1705 O O . GLY B 1 53 ? 17.849 30.631 27.302 1.00 27.01 50 GLY B O 1
ATOM 1706 N N . THR B 1 54 ? 15.845 30.033 26.593 1.00 24.60 51 THR B N 1
ATOM 1707 C CA . THR B 1 54 ? 16.224 30.527 25.249 1.00 23.92 51 THR B CA 1
ATOM 1708 C C . THR B 1 54 ? 16.423 32.049 25.329 1.00 22.83 51 THR B C 1
ATOM 1709 O O . THR B 1 54 ? 15.562 32.729 25.870 1.00 22.95 51 THR B O 1
ATOM 1713 N N . PRO B 1 55 ? 17.561 32.577 24.835 1.00 22.38 52 PRO B N 1
ATOM 1714 C CA . PRO B 1 55 ? 17.734 34.043 24.909 1.00 21.93 52 PRO B CA 1
ATOM 1715 C C . PRO B 1 55 ? 16.561 34.796 24.276 1.00 21.76 52 PRO B C 1
ATOM 1716 O O . PRO B 1 55 ? 16.023 34.346 23.231 1.00 21.26 52 PRO B O 1
ATOM 1720 N N . PHE B 1 56 ? 16.167 35.916 24.910 1.00 21.46 53 PHE B N 1
ATOM 1721 C CA . PHE B 1 56 ? 14.977 36.728 24.474 1.00 21.94 53 PHE B CA 1
ATOM 1722 C C . PHE B 1 56 ? 15.029 37.183 23.008 1.00 21.56 53 PHE B C 1
ATOM 1723 O O . PHE B 1 56 ? 13.985 37.237 22.322 1.00 21.24 53 PHE B O 1
ATOM 1731 N N . ASP B 1 57 ? 16.232 37.472 22.509 1.00 20.68 54 ASP B N 1
ATOM 1732 C CA . ASP B 1 57 ? 16.337 37.956 21.119 1.00 20.94 54 ASP B CA 1
ATOM 1733 C C . ASP B 1 57 ? 16.122 36.824 20.132 1.00 20.25 54 ASP B C 1
ATOM 1734 O O . ASP B 1 57 ? 15.501 37.031 19.109 1.00 21.11 54 ASP B O 1
ATOM 1739 N N . ALA B 1 58 ? 16.648 35.634 20.447 1.00 20.31 55 ALA B N 1
ATOM 1740 C CA . ALA B 1 58 ? 16.370 34.418 19.652 1.00 20.29 55 ALA B CA 1
ATOM 1741 C C . ALA B 1 58 ? 14.878 34.077 19.637 1.00 19.75 55 ALA B C 1
ATOM 1742 O O . ALA B 1 58 ? 14.329 33.755 18.593 1.00 21.59 55 ALA B O 1
ATOM 1744 N N . VAL B 1 59 ? 14.209 34.178 20.782 1.00 19.37 56 VAL B N 1
ATOM 1745 C CA . VAL B 1 59 ? 12.747 33.967 20.848 1.00 19.39 56 VAL B CA 1
ATOM 1746 C C . VAL B 1 59 ? 11.971 35.042 20.026 1.00 19.87 56 VAL B C 1
ATOM 1747 O O . VAL B 1 59 ? 11.028 34.732 19.287 1.00 19.90 56 VAL B O 1
ATOM 1751 N N . SER B 1 60 ? 12.384 36.307 20.178 1.00 19.72 57 SER B N 1
ATOM 1752 C CA . SER B 1 60 ? 11.756 37.452 19.490 1.00 20.98 57 SER B CA 1
ATOM 1753 C C . SER B 1 60 ? 11.837 37.292 17.976 1.00 21.09 57 SER B C 1
ATOM 1754 O O . SER B 1 60 ? 10.850 37.501 17.269 1.00 21.28 57 SER B O 1
ATOM 1757 N N . GLU B 1 61 ? 13.023 36.907 17.497 1.00 22.44 58 GLU B N 1
ATOM 1758 C CA . GLU B 1 61 ? 13.216 36.561 16.085 1.00 22.94 58 GLU B CA 1
ATOM 1759 C C . GLU B 1 61 ? 12.351 35.406 15.639 1.00 22.46 58 GLU B C 1
ATOM 1760 O O . GLU B 1 61 ? 11.817 35.449 14.540 1.00 22.80 58 GLU B O 1
ATOM 1766 N N . GLY B 1 62 ? 12.179 34.390 16.485 1.00 22.50 59 GLY B N 1
ATOM 1767 C CA . GLY B 1 62 ? 11.222 33.289 16.174 1.00 20.95 59 GLY B CA 1
ATOM 1768 C C . GLY B 1 62 ? 9.787 33.774 16.046 1.00 21.41 59 GLY B C 1
ATOM 1769 O O . GLY B 1 62 ? 9.051 33.406 15.116 1.00 20.22 59 GLY B O 1
ATOM 1770 N N . ILE B 1 63 ? 9.399 34.626 16.983 1.00 20.37 60 ILE B N 1
ATOM 1771 C CA . ILE B 1 63 ? 8.058 35.262 16.991 1.00 20.26 60 ILE B CA 1
ATOM 1772 C C . ILE B 1 63 ? 7.817 36.101 15.740 1.00 20.74 60 ILE B C 1
ATOM 1773 O O . ILE B 1 63 ? 6.751 36.006 15.134 1.00 21.75 60 ILE B O 1
ATOM 1778 N N . LEU B 1 64 ? 8.812 36.890 15.344 1.00 21.80 61 LEU B N 1
ATOM 1779 C CA . LEU B 1 64 ? 8.736 37.678 14.126 1.00 23.51 61 LEU B CA 1
ATOM 1780 C C . LEU B 1 64 ? 8.557 36.838 12.859 1.00 24.91 61 LEU B C 1
ATOM 1781 O O . LEU B 1 64 ? 8.071 37.340 11.875 1.00 24.03 61 LEU B O 1
ATOM 1786 N N . LYS B 1 65 ? 8.953 35.575 12.864 1.00 25.66 62 LYS B N 1
ATOM 1787 C CA . LYS B 1 65 ? 8.617 34.752 11.683 1.00 27.16 62 LYS B CA 1
ATOM 1788 C C . LYS B 1 65 ? 7.112 34.570 11.503 1.00 26.55 62 LYS B C 1
ATOM 1789 O O . LYS B 1 65 ? 6.667 34.325 10.403 1.00 27.05 62 LYS B O 1
ATOM 1795 N N . ILE B 1 66 ? 6.339 34.677 12.585 1.00 26.38 63 ILE B N 1
ATOM 1796 C CA . ILE B 1 66 ? 4.886 34.422 12.531 1.00 25.76 63 ILE B CA 1
ATOM 1797 C C . ILE B 1 66 ? 4.012 35.640 12.853 1.00 26.35 63 ILE B C 1
ATOM 1798 O O . ILE B 1 66 ? 2.800 35.560 12.778 1.00 27.15 63 ILE B O 1
ATOM 1803 N N . ALA B 1 67 ? 4.627 36.756 13.235 1.00 26.75 64 ALA B N 1
ATOM 1804 C CA . ALA B 1 67 ? 3.895 37.904 13.810 1.00 26.95 64 ALA B CA 1
ATOM 1805 C C . ALA B 1 67 ? 2.905 38.510 12.824 1.00 27.64 64 ALA B C 1
ATOM 1806 O O . ALA B 1 67 ? 1.902 39.118 13.226 1.00 28.14 64 ALA B O 1
ATOM 1808 N N . GLY B 1 68 ? 3.168 38.282 11.539 1.00 27.73 65 GLY B N 1
ATOM 1809 C CA . GLY B 1 68 ? 2.343 38.760 10.445 1.00 27.40 65 GLY B CA 1
ATOM 1810 C C . GLY B 1 68 ? 0.998 38.086 10.433 1.00 27.24 65 GLY B C 1
ATOM 1811 O O . GLY B 1 68 ? 0.053 38.660 9.929 1.00 27.22 65 GLY B O 1
ATOM 1812 N N . ASN B 1 69 ? 0.898 36.894 11.030 1.00 26.71 66 ASN B N 1
ATOM 1813 C CA . ASN B 1 69 ? -0.381 36.180 11.110 1.00 25.61 66 ASN B CA 1
ATOM 1814 C C . ASN B 1 69 ? -1.307 36.783 12.159 1.00 24.45 66 ASN B C 1
ATOM 1815 O O . ASN B 1 69 ? -2.462 36.377 12.265 1.00 24.41 66 ASN B O 1
ATOM 1820 N N . TYR B 1 70 ? -0.807 37.728 12.955 1.00 22.58 67 TYR B N 1
ATOM 1821 C CA . TYR B 1 70 ? -1.580 38.224 14.100 1.00 22.35 67 TYR B CA 1
ATOM 1822 C C . TYR B 1 70 ? -1.841 39.719 14.055 1.00 21.66 67 TYR B C 1
ATOM 1823 O O . TYR B 1 70 ? -1.060 40.475 13.480 1.00 22.25 67 TYR B O 1
ATOM 1832 N N . ASP B 1 71 ? -2.944 40.126 14.665 1.00 20.79 68 ASP B N 1
ATOM 1833 C CA . ASP B 1 71 ? -3.285 41.522 14.842 1.00 20.83 68 ASP B CA 1
ATOM 1834 C C . ASP B 1 71 ? -2.653 42.095 16.107 1.00 20.91 68 ASP B C 1
ATOM 1835 O O . ASP B 1 71 ? -2.251 43.267 16.099 1.00 20.91 68 ASP B O 1
ATOM 1840 N N . TYR B 1 72 ? -2.584 41.314 17.194 1.00 20.11 69 TYR B N 1
ATOM 1841 C CA . TYR B 1 72 ? -2.072 41.822 18.492 1.00 20.02 69 TYR B CA 1
ATOM 1842 C C . TYR B 1 72 ? -1.212 40.767 19.106 1.00 19.46 69 TYR B C 1
ATOM 1843 O O . TYR B 1 72 ? -1.499 39.594 18.910 1.00 19.23 69 TYR B O 1
ATOM 1852 N N . ILE B 1 73 ? -0.167 41.173 19.840 1.00 17.11 70 ILE B N 1
ATOM 1853 C CA . ILE B 1 73 ? 0.639 40.234 20.606 1.00 16.06 70 ILE B CA 1
ATOM 1854 C C . ILE B 1 73 ? 0.586 40.726 22.042 1.00 15.76 70 ILE B C 1
ATOM 1855 O O . ILE B 1 73 ? 0.842 41.881 22.296 1.00 16.76 70 ILE B O 1
ATOM 1860 N N . ALA B 1 74 ? 0.200 39.846 22.954 1.00 15.80 71 ALA B N 1
ATOM 1861 C CA . ALA B 1 74 ? -0.066 40.167 24.338 1.00 14.22 71 ALA B CA 1
ATOM 1862 C C . ALA B 1 74 ? 0.921 39.309 25.143 1.00 14.52 71 ALA B C 1
ATOM 1863 O O . ALA B 1 74 ? 0.878 38.099 25.037 1.00 13.52 71 ALA B O 1
ATOM 1865 N N . ILE B 1 75 ? 1.784 39.937 25.949 1.00 14.66 72 ILE B N 1
ATOM 1866 C CA . ILE B 1 75 ? 2.895 39.267 26.589 1.00 15.42 72 ILE B CA 1
ATOM 1867 C C . ILE B 1 75 ? 2.767 39.437 28.108 1.00 16.16 72 ILE B C 1
ATOM 1868 O O . ILE B 1 75 ? 2.485 40.547 28.574 1.00 18.47 72 ILE B O 1
ATOM 1873 N N . GLY B 1 76 ? 2.993 38.387 28.908 1.00 14.75 73 GLY B N 1
ATOM 1874 C CA . GLY B 1 76 ? 3.024 38.621 30.359 1.00 15.52 73 GLY B CA 1
ATOM 1875 C C . GLY B 1 76 ? 4.209 39.508 30.735 1.00 17.22 73 GLY B C 1
ATOM 1876 O O . GLY B 1 76 ? 5.334 39.337 30.212 1.00 17.07 73 GLY B O 1
ATOM 1877 N N . SER B 1 77 ? 3.997 40.465 31.619 1.00 17.29 74 SER B N 1
ATOM 1878 C CA . SER B 1 77 ? 5.102 41.368 31.978 1.00 17.23 74 SER B CA 1
ATOM 1879 C C . SER B 1 77 ? 6.031 40.731 33.041 1.00 17.93 74 SER B C 1
ATOM 1880 O O . SER B 1 77 ? 5.784 40.841 34.279 1.00 17.12 74 SER B O 1
ATOM 1883 N N . THR B 1 78 ? 7.064 40.062 32.547 1.00 17.84 75 THR B N 1
ATOM 1884 C CA . THR B 1 78 ? 8.156 39.494 33.349 1.00 17.54 75 THR B CA 1
ATOM 1885 C C . THR B 1 78 ? 9.402 40.139 32.768 1.00 16.15 75 THR B C 1
ATOM 1886 O O . THR B 1 78 ? 9.331 40.792 31.681 1.00 15.30 75 THR B O 1
ATOM 1890 N N . GLU B 1 79 ? 10.552 39.925 33.407 1.00 16.26 76 GLU B N 1
ATOM 1891 C CA . GLU B 1 79 ? 11.810 40.474 32.853 1.00 17.39 76 GLU B CA 1
ATOM 1892 C C . GLU B 1 79 ? 11.973 40.139 31.392 1.00 17.17 76 GLU B C 1
ATOM 1893 O O . GLU B 1 79 ? 12.270 41.024 30.586 1.00 17.80 76 GLU B O 1
ATOM 1899 N N . VAL B 1 80 ? 11.863 38.846 31.065 1.00 17.79 77 VAL B N 1
ATOM 1900 C CA . VAL B 1 80 ? 12.030 38.373 29.674 1.00 18.09 77 VAL B CA 1
ATOM 1901 C C . VAL B 1 80 ? 10.895 38.921 28.801 1.00 18.07 77 VAL B C 1
ATOM 1902 O O . VAL B 1 80 ? 11.130 39.338 27.638 1.00 17.94 77 VAL B O 1
ATOM 1906 N N . GLY B 1 81 ? 9.673 38.922 29.354 1.00 17.12 78 GLY B N 1
ATOM 1907 C CA . GLY B 1 81 ? 8.497 39.352 28.594 1.00 14.51 78 GLY B CA 1
ATOM 1908 C C . GLY B 1 81 ? 8.663 40.776 28.134 1.00 15.31 78 GLY B C 1
ATOM 1909 O O . GLY B 1 81 ? 8.308 41.147 26.991 1.00 14.92 78 GLY B O 1
ATOM 1910 N N . ARG B 1 82 ? 9.179 41.626 29.018 1.00 15.41 79 ARG B N 1
ATOM 1911 C CA . ARG B 1 82 ? 9.392 43.023 28.627 1.00 15.42 79 ARG B CA 1
ATOM 1912 C C . ARG B 1 82 ? 10.477 43.208 27.577 1.00 16.29 79 ARG B C 1
ATOM 1913 O O . ARG B 1 82 ? 10.364 44.085 26.724 1.00 15.50 79 ARG B O 1
ATOM 1921 N N . GLU B 1 83 ? 11.555 42.449 27.673 1.00 16.45 80 GLU B N 1
ATOM 1922 C CA . GLU B 1 83 ? 12.603 42.530 26.633 1.00 18.09 80 GLU B CA 1
ATOM 1923 C C . GLU B 1 83 ? 12.062 42.076 25.293 1.00 17.76 80 GLU B C 1
ATOM 1924 O O . GLU B 1 83 ? 12.357 42.677 24.224 1.00 19.57 80 GLU B O 1
ATOM 1930 N N . ILE B 1 84 ? 11.257 41.023 25.333 1.00 17.25 81 ILE B N 1
ATOM 1931 C CA . ILE B 1 84 ? 10.615 40.561 24.095 1.00 16.91 81 ILE B CA 1
ATOM 1932 C C . ILE B 1 84 ? 9.704 41.669 23.497 1.00 16.44 81 ILE B C 1
ATOM 1933 O O . ILE B 1 84 ? 9.803 41.987 22.284 1.00 15.05 81 ILE B O 1
ATOM 1938 N N . ALA B 1 85 ? 8.844 42.285 24.337 1.00 15.38 82 ALA B N 1
ATOM 1939 C CA . ALA B 1 85 ? 7.964 43.372 23.848 1.00 15.45 82 ALA B CA 1
ATOM 1940 C C . ALA B 1 85 ? 8.755 44.544 23.243 1.00 16.09 82 ALA B C 1
ATOM 1941 O O . ALA B 1 85 ? 8.341 45.124 22.241 1.00 14.92 82 ALA B O 1
ATOM 1943 N N . GLY B 1 86 ? 9.867 44.931 23.886 1.00 16.00 83 GLY B N 1
ATOM 1944 C CA . GLY B 1 86 ? 10.611 46.083 23.396 1.00 17.52 83 GLY B CA 1
ATOM 1945 C C . GLY B 1 86 ? 11.265 45.752 22.094 1.00 17.25 83 GLY B C 1
ATOM 1946 O O . GLY B 1 86 ? 11.390 46.611 21.211 1.00 19.56 83 GLY B O 1
ATOM 1947 N N . TYR B 1 87 ? 11.738 44.520 21.984 1.00 17.07 84 TYR B N 1
ATOM 1948 C CA . TYR B 1 87 ? 12.330 43.990 20.710 1.00 18.41 84 TYR B CA 1
ATOM 1949 C C . TYR B 1 87 ? 11.308 43.922 19.583 1.00 17.40 84 TYR B C 1
ATOM 1950 O O . TYR B 1 87 ? 11.559 44.372 18.460 1.00 15.93 84 TYR B O 1
ATOM 1959 N N . LEU B 1 88 ? 10.142 43.365 19.903 1.00 17.05 85 LEU B N 1
ATOM 1960 C CA . LEU B 1 88 ? 9.054 43.278 18.929 1.00 17.84 85 LEU B CA 1
ATOM 1961 C C . LEU B 1 88 ? 8.564 44.657 18.476 1.00 18.75 85 LEU B C 1
ATOM 1962 O O . LEU B 1 88 ? 8.335 44.887 17.279 1.00 18.18 85 LEU B O 1
ATOM 1967 N N A SER B 1 89 ? 8.437 45.570 19.441 0.50 18.70 86 SER B N 1
ATOM 1968 N N B SER B 1 89 ? 8.415 45.592 19.426 0.50 19.04 86 SER B N 1
ATOM 1969 C CA A SER B 1 89 ? 8.057 46.935 19.154 0.50 18.36 86 SER B CA 1
ATOM 1970 C CA B SER B 1 89 ? 8.022 46.958 19.078 0.50 19.19 86 SER B CA 1
ATOM 1971 C C A SER B 1 89 ? 9.039 47.612 18.197 0.50 18.44 86 SER B C 1
ATOM 1972 C C B SER B 1 89 ? 9.048 47.637 18.167 0.50 18.85 86 SER B C 1
ATOM 1973 O O A SER B 1 89 ? 8.625 48.220 17.200 0.50 18.96 86 SER B O 1
ATOM 1974 O O B SER B 1 89 ? 8.676 48.267 17.164 0.50 19.28 86 SER B O 1
ATOM 1979 N N . PHE B 1 90 ? 10.336 47.491 18.490 1.00 17.94 87 PHE B N 1
ATOM 1980 C CA . PHE B 1 90 ? 11.381 48.036 17.650 1.00 17.41 87 PHE B CA 1
ATOM 1981 C C . PHE B 1 90 ? 11.322 47.449 16.226 1.00 17.54 87 PHE B C 1
ATOM 1982 O O . PHE B 1 90 ? 11.457 48.180 15.263 1.00 17.96 87 PHE B O 1
ATOM 1990 N N . LYS B 1 91 ? 11.172 46.129 16.101 1.00 18.28 88 LYS B N 1
ATOM 1991 C CA . LYS B 1 91 ? 11.196 45.502 14.757 1.00 19.04 88 LYS B CA 1
ATOM 1992 C C . LYS B 1 91 ? 9.944 45.771 13.977 1.00 18.65 88 LYS B C 1
ATOM 1993 O O . LYS B 1 91 ? 10.020 45.930 12.786 1.00 19.47 88 LYS B O 1
ATOM 1999 N N . THR B 1 92 ? 8.793 45.844 14.646 1.00 19.04 89 THR B N 1
ATOM 2000 C CA . THR B 1 92 ? 7.514 45.978 13.929 1.00 18.86 89 THR B CA 1
ATOM 2001 C C . THR B 1 92 ? 7.105 47.396 13.739 1.00 18.95 89 THR B C 1
ATOM 2002 O O . THR B 1 92 ? 6.306 47.675 12.884 1.00 18.59 89 THR B O 1
ATOM 2006 N N . GLY B 1 93 ? 7.629 48.298 14.560 1.00 19.01 90 GLY B N 1
ATOM 2007 C CA . GLY B 1 93 ? 7.188 49.684 14.508 1.00 18.66 90 GLY B CA 1
ATOM 2008 C C . GLY B 1 93 ? 5.945 49.957 15.326 1.00 19.36 90 GLY B C 1
ATOM 2009 O O . GLY B 1 93 ? 5.472 51.073 15.355 1.00 20.84 90 GLY B O 1
ATOM 2010 N N . PHE B 1 94 ? 5.408 48.965 16.025 1.00 19.74 91 PHE B N 1
ATOM 2011 C CA . PHE B 1 94 ? 4.141 49.175 16.761 1.00 18.79 91 PHE B CA 1
ATOM 2012 C C . PHE B 1 94 ? 4.298 49.668 18.200 1.00 19.12 91 PHE B C 1
ATOM 2013 O O . PHE B 1 94 ? 5.254 49.319 18.876 1.00 16.55 91 PHE B O 1
ATOM 2021 N N . TYR B 1 95 ? 3.316 50.460 18.647 1.00 18.00 92 TYR B N 1
ATOM 2022 C CA . TYR B 1 95 ? 3.240 50.926 20.022 1.00 19.84 92 TYR B CA 1
ATOM 2023 C C . TYR B 1 95 ? 2.898 49.765 20.985 1.00 18.83 92 TYR B C 1
ATOM 2024 O O . TYR B 1 95 ? 2.240 48.798 20.604 1.00 16.58 92 TYR B O 1
ATOM 2033 N N . THR B 1 96 ? 3.415 49.846 22.204 1.00 19.41 93 THR B N 1
ATOM 2034 C CA . THR B 1 96 ? 3.186 48.857 23.277 1.00 19.67 93 THR B CA 1
ATOM 2035 C C . THR B 1 96 ? 2.390 49.557 24.358 1.00 19.45 93 THR B C 1
ATOM 2036 O O . THR B 1 96 ? 2.856 50.594 24.873 1.00 18.93 93 THR B O 1
ATOM 2040 N N . ALA B 1 97 ? 1.223 48.996 24.705 1.00 18.03 94 ALA B N 1
ATOM 2041 C CA . ALA B 1 97 ? 0.485 49.415 25.918 1.00 19.09 94 ALA B CA 1
ATOM 2042 C C . ALA B 1 97 ? 0.936 48.496 27.056 1.00 19.37 94 ALA B C 1
ATOM 2043 O O . ALA B 1 97 ? 0.859 47.296 26.901 1.00 19.67 94 ALA B O 1
ATOM 2045 N N . THR B 1 98 ? 1.404 49.034 28.185 1.00 18.32 95 THR B N 1
ATOM 2046 C CA . THR B 1 98 ? 2.133 48.226 29.129 1.00 19.20 95 THR B CA 1
ATOM 2047 C C . THR B 1 98 ? 1.407 48.021 30.418 1.00 18.74 95 THR B C 1
ATOM 2048 O O . THR B 1 98 ? 0.610 48.869 30.840 1.00 16.86 95 THR B O 1
ATOM 2052 N N . GLU B 1 99 ? 1.744 46.901 31.066 1.00 18.09 96 GLU B N 1
ATOM 2053 C CA . GLU B 1 99 ? 1.282 46.621 32.423 1.00 18.68 96 GLU B CA 1
ATOM 2054 C C . GLU B 1 99 ? -0.245 46.659 32.554 1.00 17.02 96 GLU B C 1
ATOM 2055 O O . GLU B 1 99 ? -0.806 47.135 33.567 1.00 17.33 96 GLU B O 1
ATOM 2061 N N . ILE B 1 100 ? -0.944 46.191 31.531 1.00 16.03 97 ILE B N 1
ATOM 2062 C CA . ILE B 1 100 ? -2.439 46.341 31.537 1.00 14.79 97 ILE B CA 1
ATOM 2063 C C . ILE B 1 100 ? -3.199 45.343 32.447 1.00 15.84 97 ILE B C 1
ATOM 2064 O O . ILE B 1 100 ? -2.708 44.226 32.696 1.00 14.44 97 ILE B O 1
ATOM 2069 N N . PHE B 1 101 ? -4.360 45.756 32.978 1.00 14.39 98 PHE B N 1
ATOM 2070 C CA . PHE B 1 101 ? -5.201 44.833 33.692 1.00 15.76 98 PHE B CA 1
ATOM 2071 C C . PHE B 1 101 ? -6.535 44.773 33.010 1.00 16.58 98 PHE B C 1
ATOM 2072 O O . PHE B 1 101 ? -7.373 43.989 33.400 1.00 15.76 98 PHE B O 1
ATOM 2080 N N . SER B 1 102 ? -6.724 45.595 31.979 1.00 16.33 99 SER B N 1
ATOM 2081 C CA . SER B 1 102 ? -7.989 45.565 31.297 1.00 17.80 99 SER B CA 1
ATOM 2082 C C . SER B 1 102 ? -7.756 45.755 29.815 1.00 17.26 99 SER B C 1
ATOM 2083 O O . SER B 1 102 ? -6.949 46.573 29.406 1.00 15.15 99 SER B O 1
ATOM 2086 N N . LEU B 1 103 ? -8.461 44.982 29.009 1.00 18.21 100 LEU B N 1
ATOM 2087 C CA . LEU B 1 103 ? -8.371 45.152 27.547 1.00 18.90 100 LEU B CA 1
ATOM 2088 C C . LEU B 1 103 ? -9.731 45.179 26.886 1.00 18.83 100 LEU B C 1
ATOM 2089 O O . LEU B 1 103 ? -10.504 44.246 27.034 1.00 18.64 100 LEU B O 1
ATOM 2094 N N . GLU B 1 104 ? -10.047 46.265 26.181 1.00 20.25 101 GLU B N 1
ATOM 2095 C CA . GLU B 1 104 ? -11.211 46.289 25.307 1.00 21.54 101 GLU B CA 1
ATOM 2096 C C . GLU B 1 104 ? -10.799 46.966 24.002 1.00 21.90 101 GLU B C 1
ATOM 2097 O O . GLU B 1 104 ? -9.688 47.481 23.870 1.00 21.79 101 GLU B O 1
ATOM 2103 N N . PHE B 1 105 ? -11.722 47.003 23.054 1.00 21.84 102 PHE B N 1
ATOM 2104 C CA . PHE B 1 105 ? -11.422 47.579 21.766 1.00 22.20 102 PHE B CA 1
ATOM 2105 C C . PHE B 1 105 ? -12.435 48.620 21.394 1.00 21.97 102 PHE B C 1
ATOM 2106 O O . PHE B 1 105 ? -13.657 48.402 21.534 1.00 22.68 102 PHE B O 1
ATOM 2114 N N . ASN B 1 106 ? -11.944 49.761 20.928 1.00 20.15 103 ASN B N 1
ATOM 2115 C CA . ASN B 1 106 ? -12.814 50.742 20.336 1.00 21.07 103 ASN B CA 1
ATOM 2116 C C . ASN B 1 106 ? -12.473 50.811 18.842 1.00 21.37 103 ASN B C 1
ATOM 2117 O O . ASN B 1 106 ? -11.553 51.523 18.467 1.00 21.75 103 ASN B O 1
ATOM 2122 N N . GLY B 1 107 ? -13.176 50.056 17.995 1.00 21.52 104 GLY B N 1
ATOM 2123 C CA . GLY B 1 107 ? -12.796 49.940 16.570 1.00 21.52 104 GLY B CA 1
ATOM 2124 C C . GLY B 1 107 ? -11.472 49.213 16.468 1.00 23.38 104 GLY B C 1
ATOM 2125 O O . GLY B 1 107 ? -11.312 48.073 16.957 1.00 22.85 104 GLY B O 1
ATOM 2126 N N . GLN B 1 108 ? -10.482 49.861 15.868 1.00 24.72 105 GLN B N 1
ATOM 2127 C CA . GLN B 1 108 ? -9.133 49.254 15.856 1.00 25.27 105 GLN B CA 1
ATOM 2128 C C . GLN B 1 108 ? -8.296 49.579 17.086 1.00 25.00 105 GLN B C 1
ATOM 2129 O O . GLN B 1 108 ? -7.308 48.888 17.360 1.00 27.30 105 GLN B O 1
ATOM 2135 N N . LYS B 1 109 ? -8.677 50.598 17.848 1.00 24.02 106 LYS B N 1
ATOM 2136 C CA . LYS B 1 109 ? -7.865 50.968 19.030 1.00 22.31 106 LYS B CA 1
ATOM 2137 C C . LYS B 1 109 ? -8.028 50.028 20.222 1.00 20.86 106 LYS B C 1
ATOM 2138 O O . LYS B 1 109 ? -9.122 49.561 20.531 1.00 19.58 106 LYS B O 1
ATOM 2144 N N . ALA B 1 110 ? -6.919 49.773 20.892 1.00 18.89 107 ALA B N 1
ATOM 2145 C CA . ALA B 1 110 ? -6.908 49.040 22.131 1.00 18.12 107 ALA B CA 1
ATOM 2146 C C . ALA B 1 110 ? -7.222 50.053 23.249 1.00 17.55 107 ALA B C 1
ATOM 2147 O O . ALA B 1 110 ? -6.568 51.083 23.391 1.00 17.21 107 ALA B O 1
ATOM 2149 N N . HIS B 1 111 ? -8.252 49.746 24.010 1.00 16.78 108 HIS B N 1
ATOM 2150 C CA . HIS B 1 111 ? -8.736 50.590 25.091 1.00 16.53 108 HIS B CA 1
ATOM 2151 C C . HIS B 1 111 ? -8.301 49.820 26.332 1.00 15.92 108 HIS B C 1
ATOM 2152 O O . HIS B 1 111 ? -8.907 48.789 26.670 1.00 14.41 108 HIS B O 1
ATOM 2159 N N . THR B 1 112 ? -7.230 50.310 26.973 1.00 14.85 109 THR B N 1
ATOM 2160 C CA . THR B 1 112 ? -6.559 49.603 28.070 1.00 15.53 109 THR B CA 1
ATOM 2161 C C . THR B 1 112 ? -6.605 50.438 29.336 1.00 15.40 109 THR B C 1
ATOM 2162 O O . THR B 1 112 ? -6.751 51.668 29.263 1.00 16.65 109 THR B O 1
ATOM 2166 N N . LYS B 1 113 ? -6.473 49.766 30.473 1.00 13.49 110 LYS B N 1
ATOM 2167 C CA . LYS B 1 113 ? -6.180 50.414 31.754 1.00 14.01 110 LYS B CA 1
ATOM 2168 C C . LYS B 1 113 ? -4.980 49.760 32.411 1.00 14.06 110 LYS B C 1
ATOM 2169 O O . LYS B 1 113 ? -4.804 48.551 32.289 1.00 13.30 110 LYS B O 1
ATOM 2175 N N . ARG B 1 114 ? -4.183 50.550 33.126 1.00 13.88 111 ARG B N 1
ATOM 2176 C CA . ARG B 1 114 ? -3.117 49.999 33.974 1.00 15.37 111 ARG B CA 1
ATOM 2177 C C . ARG B 1 114 ? -3.098 50.778 35.285 1.00 16.54 111 ARG B C 1
ATOM 2178 O O . ARG B 1 114 ? -3.643 51.903 35.357 1.00 15.41 111 ARG B O 1
ATOM 2186 N N . PHE B 1 115 ? -2.516 50.186 36.316 1.00 17.03 112 PHE B N 1
ATOM 2187 C CA . PHE B 1 115 ? -2.286 50.893 37.574 1.00 19.81 112 PHE B CA 1
ATOM 2188 C C . PHE B 1 115 ? -1.010 51.704 37.491 1.00 20.89 112 PHE B C 1
ATOM 2189 O O . PHE B 1 115 ? -0.091 51.346 36.742 1.00 22.48 112 PHE B O 1
ATOM 2197 N N . PHE B 1 116 ? -0.959 52.785 38.265 1.00 21.72 113 PHE B N 1
ATOM 2198 C CA . PHE B 1 116 ? 0.264 53.540 38.523 1.00 23.99 113 PHE B CA 1
ATOM 2199 C C . PHE B 1 116 ? 0.331 53.720 40.039 1.00 24.52 113 PHE B C 1
ATOM 2200 O O . PHE B 1 116 ? -0.708 53.661 40.728 1.00 23.45 113 PHE B O 1
ATOM 2208 N N . TYR B 1 117 ? 1.537 53.969 40.547 1.00 25.58 114 TYR B N 1
ATOM 2209 C CA . TYR B 1 117 ? 1.787 54.193 41.982 1.00 26.86 114 TYR B CA 1
ATOM 2210 C C . TYR B 1 117 ? 1.262 53.077 42.876 1.00 26.58 114 TYR B C 1
ATOM 2211 O O . TYR B 1 117 ? 0.589 53.320 43.869 1.00 27.41 114 TYR B O 1
ATOM 2220 N N . GLY B 1 118 ? 1.577 51.850 42.489 1.00 27.40 115 GLY B N 1
ATOM 2221 C CA . GLY B 1 118 ? 1.086 50.638 43.166 1.00 26.73 115 GLY B CA 1
ATOM 2222 C C . GLY B 1 118 ? -0.423 50.451 43.270 1.00 26.31 115 GLY B C 1
ATOM 2223 O O . GLY B 1 118 ? -0.901 49.590 44.020 1.00 25.49 115 GLY B O 1
ATOM 2224 N N . GLY B 1 119 ? -1.185 51.250 42.526 1.00 25.42 116 GLY B N 1
ATOM 2225 C CA . GLY B 1 119 ? -2.638 51.086 42.519 1.00 23.96 116 GLY B CA 1
ATOM 2226 C C . GLY B 1 119 ? -3.399 52.314 42.964 1.00 23.33 116 GLY B C 1
ATOM 2227 O O . GLY B 1 119 ? -4.631 52.336 42.935 1.00 21.60 116 GLY B O 1
ATOM 2228 N N . LYS B 1 120 ? -2.650 53.332 43.367 1.00 22.77 117 LYS B N 1
ATOM 2229 C CA . LYS B 1 120 ? -3.191 54.636 43.749 1.00 24.48 117 LYS B CA 1
ATOM 2230 C C . LYS B 1 120 ? -3.856 55.390 42.574 1.00 24.61 117 LYS B C 1
ATOM 2231 O O . LYS B 1 120 ? -4.708 56.245 42.798 1.00 25.39 117 LYS B O 1
ATOM 2237 N N . THR B 1 121 ? -3.483 55.035 41.345 1.00 23.88 118 THR B N 1
ATOM 2238 C CA . THR B 1 121 ? -3.874 55.728 40.112 1.00 24.63 118 THR B CA 1
ATOM 2239 C C . THR B 1 121 ? -4.178 54.673 39.009 1.00 23.88 118 THR B C 1
ATOM 2240 O O . THR B 1 121 ? -3.505 53.631 38.953 1.00 22.18 118 THR B O 1
ATOM 2244 N N . VAL B 1 122 ? -5.192 54.948 38.180 1.00 22.70 119 VAL B N 1
ATOM 2245 C CA . VAL B 1 122 ? -5.481 54.143 36.981 1.00 22.21 119 VAL B CA 1
ATOM 2246 C C . VAL B 1 122 ? -5.240 55.032 35.772 1.00 21.82 119 VAL B C 1
ATOM 2247 O O . VAL B 1 122 ? -5.732 56.168 35.740 1.00 22.01 119 VAL B O 1
ATOM 2251 N N . ILE B 1 123 ? -4.458 54.548 34.811 1.00 21.25 120 ILE B N 1
ATOM 2252 C CA . ILE B 1 123 ? -4.210 55.258 33.527 1.00 22.47 120 ILE B CA 1
ATOM 2253 C C . ILE B 1 123 ? -5.056 54.504 32.511 1.00 22.32 120 ILE B C 1
ATOM 2254 O O . ILE B 1 123 ? -4.871 53.302 32.335 1.00 21.52 120 ILE B O 1
ATOM 2259 N N . GLU B 1 124 ? -5.965 55.205 31.839 1.00 22.59 121 GLU B N 1
ATOM 2260 C CA . GLU B 1 124 ? -6.803 54.600 30.807 1.00 22.36 121 GLU B CA 1
ATOM 2261 C C . GLU B 1 124 ? -6.427 55.192 29.449 1.00 22.92 121 GLU B C 1
ATOM 2262 O O . GLU B 1 124 ? -6.435 56.417 29.283 1.00 23.00 121 GLU B O 1
ATOM 2268 N N . GLU B 1 125 ? -6.058 54.348 28.487 1.00 22.26 122 GLU B N 1
ATOM 2269 C CA . GLU B 1 125 ? -5.683 54.826 27.152 1.00 23.10 122 GLU B CA 1
ATOM 2270 C C . GLU B 1 125 ? -6.513 54.185 26.050 1.00 22.31 122 GLU B C 1
ATOM 2271 O O . GLU B 1 125 ? -6.967 53.083 26.215 1.00 20.44 122 GLU B O 1
ATOM 2277 N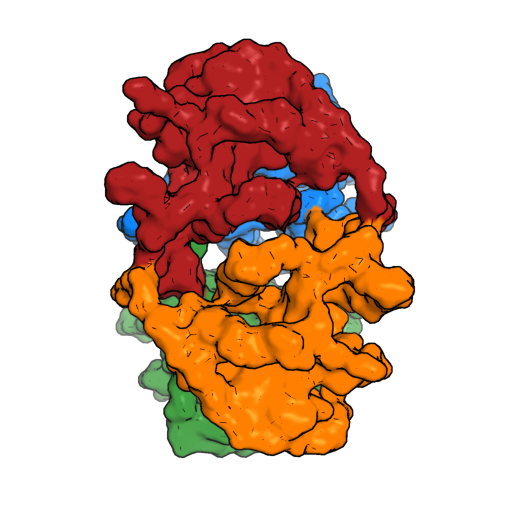 N . GLU B 1 126 ? -6.620 54.857 24.909 1.00 21.08 123 GLU B N 1
ATOM 2278 C CA . GLU B 1 126 ? -7.041 54.207 23.674 1.00 22.93 123 GLU B CA 1
ATOM 2279 C C . GLU B 1 126 ? -5.980 54.579 22.684 1.00 22.49 123 GLU B C 1
ATOM 2280 O O . GLU B 1 126 ? -5.858 55.734 22.354 1.00 22.87 123 GLU B O 1
ATOM 2286 N N . SER B 1 127 ? -5.206 53.621 22.196 1.00 22.38 124 SER B N 1
ATOM 2287 C CA . SER B 1 127 ? -4.053 53.945 21.382 1.00 21.30 124 SER B CA 1
ATOM 2288 C C . SER B 1 127 ? -4.090 52.968 20.227 1.00 21.80 124 SER B C 1
ATOM 2289 O O . SER B 1 127 ? -4.992 52.126 20.163 1.00 21.58 124 SER B O 1
ATOM 2292 N N . ASP B 1 128 ? -3.130 53.068 19.311 1.00 21.79 125 ASP B N 1
ATOM 2293 C CA . ASP B 1 128 ? -2.992 52.093 18.235 1.00 22.54 125 ASP B CA 1
ATOM 2294 C C . ASP B 1 128 ? -2.002 50.979 18.628 1.00 20.92 125 ASP B C 1
ATOM 2295 O O . ASP B 1 128 ? -1.384 50.395 17.770 1.00 19.68 125 ASP B O 1
ATOM 2300 N N . ALA B 1 129 ? -1.869 50.697 19.920 1.00 20.85 126 ALA B N 1
ATOM 2301 C CA . ALA B 1 129 ? -1.023 49.586 20.393 1.00 20.08 126 ALA B CA 1
ATOM 2302 C C . ALA B 1 129 ? -1.377 48.283 19.727 1.00 19.45 126 ALA B C 1
ATOM 2303 O O . ALA B 1 129 ? -2.559 47.960 19.594 1.00 19.71 126 ALA B O 1
ATOM 2305 N N . ARG B 1 130 ? -0.355 47.538 19.312 1.00 18.39 127 ARG B N 1
ATOM 2306 C CA . ARG B 1 130 ? -0.521 46.169 18.858 1.00 18.89 127 ARG B CA 1
ATOM 2307 C C . ARG B 1 130 ? 0.329 45.235 19.653 1.00 18.17 127 ARG B C 1
ATOM 2308 O O . ARG B 1 130 ? 0.250 44.060 19.475 1.00 17.64 127 ARG B O 1
ATOM 2316 N N . ILE B 1 131 ? 1.184 45.760 20.511 1.00 16.56 128 ILE B N 1
ATOM 2317 C CA . ILE B 1 131 ? 1.858 44.903 21.393 1.00 15.51 128 ILE B CA 1
ATOM 2318 C C . ILE B 1 131 ? 1.327 45.287 22.753 1.00 15.05 128 ILE B C 1
ATOM 2319 O O . ILE B 1 131 ? 1.190 46.458 23.035 1.00 16.69 128 ILE B O 1
ATOM 2324 N N . LEU B 1 132 ? 1.056 44.306 23.609 1.00 15.77 129 LEU B N 1
ATOM 2325 C CA . LEU B 1 132 ? 0.521 44.603 24.916 1.00 16.66 129 LEU B CA 1
ATOM 2326 C C . LEU B 1 132 ? 1.317 43.829 25.948 1.00 17.01 129 LEU B C 1
ATOM 2327 O O . LEU B 1 132 ? 1.673 42.655 25.722 1.00 17.49 129 LEU B O 1
ATOM 2332 N N . THR B 1 133 ? 1.592 44.441 27.096 1.00 16.05 130 THR B N 1
ATOM 2333 C CA . THR B 1 133 ? 2.114 43.625 28.182 1.00 16.42 130 THR B CA 1
ATOM 2334 C C . THR B 1 133 ? 1.066 43.603 29.283 1.00 15.58 130 THR B C 1
ATOM 2335 O O . THR B 1 133 ? 0.385 44.587 29.483 1.00 15.70 130 THR B O 1
ATOM 2339 N N . VAL B 1 134 ? 0.969 42.496 30.009 1.00 15.67 131 VAL B N 1
ATOM 2340 C CA . VAL B 1 134 ? -0.075 42.326 30.989 1.00 14.66 131 VAL B CA 1
ATOM 2341 C C . VAL B 1 134 ? 0.573 42.270 32.389 1.00 16.77 131 VAL B C 1
ATOM 2342 O O . VAL B 1 134 ? 1.562 41.582 32.597 1.00 15.88 131 VAL B O 1
ATOM 2346 N N . ALA B 1 135 ? 0.020 43.027 33.340 1.00 16.37 132 ALA B N 1
ATOM 2347 C CA . ALA B 1 135 ? 0.595 43.154 34.663 1.00 17.06 132 ALA B CA 1
ATOM 2348 C C . ALA B 1 135 ? 0.493 41.791 35.370 1.00 17.43 132 ALA B C 1
ATOM 2349 O O . ALA B 1 135 ? -0.470 41.041 35.160 1.00 18.07 132 ALA B O 1
ATOM 2351 N N . PRO B 1 136 ? 1.469 41.485 36.223 1.00 19.59 133 PRO B N 1
ATOM 2352 C CA . PRO B 1 136 ? 1.348 40.246 37.031 1.00 20.63 133 PRO B CA 1
ATOM 2353 C C . PRO B 1 136 ? 0.288 40.322 38.124 1.00 21.44 133 PRO B C 1
ATOM 2354 O O . PRO B 1 136 ? 0.041 41.387 38.692 1.00 22.77 133 PRO B O 1
ATOM 2358 N N . GLY B 1 137 ? -0.369 39.198 38.371 1.00 23.00 134 GLY B N 1
ATOM 2359 C CA . GLY B 1 137 ? -1.280 39.020 39.521 1.00 23.42 134 GLY B CA 1
ATOM 2360 C C . GLY B 1 137 ? -2.600 39.750 39.416 1.00 23.84 134 GLY B C 1
ATOM 2361 O O . GLY B 1 137 ? -3.380 39.769 40.361 1.00 22.59 134 GLY B O 1
ATOM 2362 N N . VAL B 1 138 ? -2.861 40.378 38.274 1.00 24.82 135 VAL B N 1
ATOM 2363 C CA . VAL B 1 138 ? -4.100 41.156 38.175 1.00 25.11 135 VAL B CA 1
ATOM 2364 C C . VAL B 1 138 ? -5.255 40.351 37.586 1.00 26.65 135 VAL B C 1
ATOM 2365 O O . VAL B 1 138 ? -6.435 40.686 37.808 1.00 26.56 135 VAL B O 1
ATOM 2369 N N . ILE B 1 139 ? -4.930 39.301 36.829 1.00 27.52 136 ILE B N 1
ATOM 2370 C CA . ILE B 1 139 ? -5.973 38.476 36.187 1.00 28.38 136 ILE B CA 1
ATOM 2371 C C . ILE B 1 139 ? -5.933 37.118 36.839 1.00 29.27 136 ILE B C 1
ATOM 2372 O O . ILE B 1 139 ? -4.845 36.606 37.101 1.00 29.41 136 ILE B O 1
ATOM 2377 N N . GLU B 1 140 ? -7.093 36.537 37.105 1.00 29.36 137 GLU B N 1
ATOM 2378 C CA . GLU B 1 140 ? -7.137 35.182 37.632 1.00 31.37 137 GLU B CA 1
ATOM 2379 C C . GLU B 1 140 ? -7.334 34.196 36.493 1.00 30.83 137 GLU B C 1
ATOM 2380 O O . GLU B 1 140 ? -8.220 34.367 35.648 1.00 31.03 137 GLU B O 1
ATOM 2386 N N . ALA B 1 141 ? -6.467 33.198 36.444 1.00 30.85 138 ALA B N 1
ATOM 2387 C CA . ALA B 1 141 ? -6.503 32.214 35.376 1.00 31.56 138 ALA B CA 1
ATOM 2388 C C . ALA B 1 141 ? -7.746 31.327 35.495 1.00 32.54 138 ALA B C 1
ATOM 2389 O O . ALA B 1 141 ? -8.132 30.898 36.605 1.00 32.22 138 ALA B O 1
ATOM 2391 N N . LYS B 1 142 ? -8.385 31.089 34.353 1.00 33.33 139 LYS B N 1
ATOM 2392 C CA . LYS B 1 142 ? -9.476 30.119 34.246 1.00 34.60 139 LYS B CA 1
ATOM 2393 C C . LYS B 1 142 ? -9.077 29.056 33.247 1.00 34.47 139 LYS B C 1
ATOM 2394 O O . LYS B 1 142 ? -8.444 29.351 32.239 1.00 34.38 139 LYS B O 1
ATOM 2400 N N . ASP B 1 143 ? -9.444 27.818 33.539 1.00 34.97 140 ASP B N 1
ATOM 2401 C CA . ASP B 1 143 ? -9.362 26.734 32.568 1.00 35.06 140 ASP B CA 1
ATOM 2402 C C . ASP B 1 143 ? -10.242 27.047 31.344 1.00 35.20 140 ASP B C 1
ATOM 2403 O O . ASP B 1 143 ? -11.436 27.320 31.489 1.00 35.59 140 ASP B O 1
ATOM 2408 N N . LEU B 1 144 ? -9.664 27.007 30.148 1.00 34.60 141 LEU B N 1
ATOM 2409 C CA . LEU B 1 144 ? -10.397 27.395 28.943 1.00 34.48 141 LEU B CA 1
ATOM 2410 C C . LEU B 1 144 ? -10.845 26.218 28.077 1.00 34.57 141 LEU B C 1
ATOM 2411 O O . LEU B 1 144 ? -11.149 26.397 26.898 1.00 34.88 141 LEU B O 1
ATOM 2416 N N . GLY B 1 145 ? -10.890 25.028 28.682 1.00 34.42 142 GLY B N 1
ATOM 2417 C CA . GLY B 1 145 ? -11.395 23.807 28.041 1.00 33.61 142 GLY B CA 1
ATOM 2418 C C . GLY B 1 145 ? -10.317 23.118 27.236 1.00 33.36 142 GLY B C 1
ATOM 2419 O O . GLY B 1 145 ? -9.617 22.228 27.739 1.00 34.12 142 GLY B O 1
ATOM 2420 N N . THR B 1 146 ? -10.153 23.568 25.995 1.00 32.45 143 THR B N 1
ATOM 2421 C CA . THR B 1 146 ? -9.341 22.870 25.003 1.00 31.35 143 THR B CA 1
ATOM 2422 C C . THR B 1 146 ? -7.838 23.048 25.161 1.00 30.64 143 THR B C 1
ATOM 2423 O O . THR B 1 146 ? -7.355 23.899 25.915 1.00 30.42 143 THR B O 1
ATOM 2427 N N . THR B 1 147 ? -7.111 22.239 24.404 1.00 29.44 144 THR B N 1
ATOM 2428 C CA . THR B 1 147 ? -5.667 22.160 24.472 1.00 28.67 144 THR B CA 1
ATOM 2429 C C . THR B 1 147 ? -5.157 22.389 23.050 1.00 27.91 144 THR B C 1
ATOM 2430 O O . THR B 1 147 ? -5.755 21.890 22.092 1.00 27.78 144 THR B O 1
ATOM 2434 N N . PRO B 1 148 ? -4.072 23.168 22.904 1.00 26.76 145 PRO B N 1
ATOM 2435 C CA . PRO B 1 148 ? -3.561 23.468 21.570 1.00 26.31 145 PRO B CA 1
ATOM 2436 C C . PRO B 1 148 ? -2.766 22.336 20.878 1.00 25.73 145 PRO B C 1
ATOM 2437 O O . PRO B 1 148 ? -2.142 21.509 21.545 1.00 24.78 145 PRO B O 1
ATOM 2441 N N . GLU B 1 149 ? -2.794 22.340 19.547 1.00 25.31 146 GLU B N 1
ATOM 2442 C CA . GLU B 1 149 ? -1.749 21.736 18.734 1.00 25.46 146 GLU B CA 1
ATOM 2443 C C . GLU B 1 149 ? -0.381 22.310 19.119 1.00 25.24 146 GLU B C 1
ATOM 2444 O O . GLU B 1 149 ? -0.243 23.525 19.311 1.00 25.28 146 GLU B O 1
ATOM 2450 N N . ILE B 1 150 ? 0.626 21.445 19.206 1.00 24.96 147 ILE B N 1
ATOM 2451 C CA . ILE B 1 150 ? 1.958 21.831 19.670 1.00 24.90 147 ILE B CA 1
ATOM 2452 C C . ILE B 1 150 ? 2.903 21.955 18.486 1.00 25.15 147 ILE B C 1
ATOM 2453 O O . ILE B 1 150 ? 2.962 21.083 17.615 1.00 24.29 147 ILE B O 1
ATOM 2458 N N . ARG B 1 151 ? 3.627 23.066 18.448 1.00 24.69 148 ARG B N 1
ATOM 2459 C CA . ARG B 1 151 ? 4.668 23.279 17.456 1.00 24.89 148 ARG B CA 1
ATOM 2460 C C . ARG B 1 151 ? 5.873 23.816 18.196 1.00 24.43 148 ARG B C 1
ATOM 2461 O O . ARG B 1 151 ? 5.761 24.206 19.340 1.00 24.62 148 ARG B O 1
ATOM 2469 N N . ASP B 1 152 ? 7.023 23.766 17.545 1.00 24.70 149 ASP B N 1
ATOM 2470 C CA . ASP B 1 152 ? 8.247 24.345 18.037 1.00 25.01 149 ASP B CA 1
ATOM 2471 C C . ASP B 1 152 ? 8.363 25.734 17.451 1.00 24.22 149 ASP B C 1
ATOM 2472 O O . ASP B 1 152 ? 8.207 25.921 16.248 1.00 23.57 149 ASP B O 1
ATOM 2477 N N . LEU B 1 153 ? 8.651 26.720 18.290 1.00 24.57 150 LEU B N 1
ATOM 2478 C CA . LEU B 1 153 ? 9.005 28.023 17.776 1.00 24.24 150 LEU B CA 1
ATOM 2479 C C . LEU B 1 153 ? 10.317 27.851 17.007 1.00 25.61 150 LEU B C 1
ATOM 2480 O O . LEU B 1 153 ? 11.204 27.083 17.425 1.00 25.05 150 LEU B O 1
ATOM 2485 N N . GLU B 1 154 ? 10.429 28.545 15.883 1.00 26.64 151 GLU B N 1
ATOM 2486 C CA . GLU B 1 154 ? 11.623 28.473 15.062 1.00 28.07 151 GLU B CA 1
ATOM 2487 C C . GLU B 1 154 ? 12.520 29.657 15.489 1.00 28.78 151 GLU B C 1
ATOM 2488 O O . GLU B 1 154 ? 12.556 30.724 14.851 1.00 29.13 151 GLU B O 1
ATOM 2494 N N . ILE B 1 155 ? 13.245 29.434 16.578 1.00 28.95 152 ILE B N 1
ATOM 2495 C CA . ILE B 1 155 ? 13.960 30.489 17.251 1.00 30.40 152 ILE B CA 1
ATOM 2496 C C . ILE B 1 155 ? 15.072 30.993 16.323 1.00 31.91 152 ILE B C 1
ATOM 2497 O O . ILE B 1 155 ? 15.580 30.232 15.471 1.00 32.51 152 ILE B O 1
ATOM 2502 N N . GLY B 1 156 ? 15.415 32.275 16.461 1.00 31.93 153 GLY B N 1
ATOM 2503 C CA . GLY B 1 156 ? 16.342 32.922 15.531 1.00 32.44 153 GLY B CA 1
ATOM 2504 C C . GLY B 1 156 ? 17.750 32.872 16.064 1.00 32.87 153 GLY B C 1
ATOM 2505 O O . GLY B 1 156 ? 18.049 32.106 16.983 1.00 32.81 153 GLY B O 1
ATOM 2506 N N . GLN B 1 157 ? 18.632 33.688 15.489 1.00 33.58 154 GLN B N 1
ATOM 2507 C CA . GLN B 1 157 ? 20.006 33.741 15.986 1.00 34.50 154 GLN B CA 1
ATOM 2508 C C . GLN B 1 157 ? 20.001 34.587 17.283 1.00 33.62 154 GLN B C 1
ATOM 2509 O O . GLN B 1 157 ? 19.183 35.508 17.434 1.00 32.93 154 GLN B O 1
ATOM 2515 N N . SER B 1 158 ? 20.893 34.259 18.209 1.00 32.54 155 SER B N 1
ATOM 2516 C CA . SER B 1 158 ? 21.073 35.085 19.389 1.00 31.80 155 SER B CA 1
ATOM 2517 C C . SER B 1 158 ? 22.432 35.751 19.387 1.00 31.06 155 SER B C 1
ATOM 2518 O O . SER B 1 158 ? 23.447 35.116 19.157 1.00 30.49 155 SER B O 1
ATOM 2521 N N . ARG B 1 159 ? 22.407 37.026 19.742 1.00 30.55 156 ARG B N 1
ATOM 2522 C CA . ARG B 1 159 ? 23.539 37.913 19.721 1.00 31.16 156 ARG B CA 1
ATOM 2523 C C . ARG B 1 159 ? 23.974 38.440 21.095 1.00 29.82 156 ARG B C 1
ATOM 2524 O O . ARG B 1 159 ? 25.020 39.055 21.211 1.00 29.18 156 ARG B O 1
ATOM 2532 N N . ILE B 1 160 ? 23.164 38.252 22.125 1.00 28.35 157 ILE B N 1
ATOM 2533 C CA . ILE B 1 160 ? 23.517 38.822 23.418 1.00 27.85 157 ILE B CA 1
ATOM 2534 C C . ILE B 1 160 ? 24.511 37.906 24.091 1.00 26.06 157 ILE B C 1
ATOM 2535 O O . ILE B 1 160 ? 24.584 36.755 23.778 1.00 25.24 157 ILE B O 1
ATOM 2540 N N . LYS B 1 161 ? 25.301 38.437 24.988 1.00 25.71 158 LYS B N 1
ATOM 2541 C CA . LYS B 1 161 ? 26.212 37.611 25.746 1.00 26.39 158 LYS B CA 1
ATOM 2542 C C . LYS B 1 161 ? 25.683 37.464 27.181 1.00 26.94 158 LYS B C 1
ATOM 2543 O O . LYS B 1 161 ? 25.184 38.419 27.773 1.00 26.00 158 LYS B O 1
ATOM 2549 N N . ILE B 1 162 ? 25.743 36.245 27.710 1.00 28.13 159 ILE B N 1
ATOM 2550 C CA . ILE B 1 162 ? 25.121 35.917 28.989 1.00 29.77 159 ILE B CA 1
ATOM 2551 C C . ILE B 1 162 ? 26.177 35.311 29.880 1.00 30.72 159 ILE B C 1
ATOM 2552 O O . ILE B 1 162 ? 26.799 34.308 29.516 1.00 31.46 159 ILE B O 1
ATOM 2557 N N . THR B 1 163 ? 26.459 35.978 30.993 1.00 30.88 160 THR B N 1
ATOM 2558 C CA . THR B 1 163 ? 27.399 35.480 31.988 1.00 31.95 160 THR B CA 1
ATOM 2559 C C . THR B 1 163 ? 26.623 35.190 33.259 1.00 32.69 160 THR B C 1
ATOM 2560 O O . THR B 1 163 ? 25.706 35.942 33.635 1.00 31.88 160 THR B O 1
ATOM 2564 N N A LYS B 1 164 ? 26.997 34.108 33.929 0.50 33.07 161 LYS B N 1
ATOM 2565 N N B LYS B 1 164 ? 26.979 34.099 33.924 0.50 33.17 161 LYS B N 1
ATOM 2566 C CA A LYS B 1 164 ? 26.335 33.714 35.160 0.50 33.98 161 LYS B CA 1
ATOM 2567 C CA B LYS B 1 164 ? 26.302 33.716 35.152 0.50 34.19 161 LYS B CA 1
ATOM 2568 C C A LYS B 1 164 ? 27.203 33.948 36.387 0.50 34.42 161 LYS B C 1
ATOM 2569 C C B LYS B 1 164 ? 27.183 33.934 36.382 0.50 34.54 161 LYS B C 1
ATOM 2570 O O A LYS B 1 164 ? 28.396 33.641 36.383 0.50 34.34 161 LYS B O 1
ATOM 2571 O O B LYS B 1 164 ? 28.372 33.613 36.370 0.50 34.45 161 LYS B O 1
ATOM 2582 N N . PHE B 1 165 ? 26.581 34.535 37.410 1.00 34.93 162 PHE B N 1
ATOM 2583 C CA . PHE B 1 165 ? 27.214 34.830 38.712 1.00 35.94 162 PHE B CA 1
ATOM 2584 C C . PHE B 1 165 ? 27.960 33.616 39.269 1.00 36.68 162 PHE B C 1
ATOM 2585 O O . PHE B 1 165 ? 27.393 32.521 39.293 1.00 38.01 162 PHE B O 1
ATOM 2593 N N . ALA C 1 3 ? 18.345 14.838 61.605 1.00 28.37 0 ALA C N 1
ATOM 2594 C CA . ALA C 1 3 ? 18.243 15.772 60.417 1.00 29.20 0 ALA C CA 1
ATOM 2595 C C . ALA C 1 3 ? 17.486 17.029 60.807 1.00 28.82 0 ALA C C 1
ATOM 2596 O O . ALA C 1 3 ? 16.613 16.987 61.680 1.00 29.73 0 ALA C O 1
ATOM 2606 N N . LYS C 1 5 ? 14.650 19.849 60.041 1.00 26.22 2 LYS C N 1
ATOM 2607 C CA . LYS C 1 5 ? 13.325 19.785 59.420 1.00 25.85 2 LYS C CA 1
ATOM 2608 C C . LYS C 1 5 ? 12.895 21.141 58.866 1.00 24.55 2 LYS C C 1
ATOM 2609 O O . LYS C 1 5 ? 12.957 22.159 59.567 1.00 24.19 2 LYS C O 1
ATOM 2615 N N . PHE C 1 6 ? 12.480 21.143 57.605 1.00 23.06 3 PHE C N 1
ATOM 2616 C CA . PHE C 1 6 ? 12.083 22.372 56.907 1.00 22.29 3 PHE C CA 1
ATOM 2617 C C . PHE C 1 6 ? 10.612 22.331 56.487 1.00 21.73 3 PHE C C 1
ATOM 2618 O O . PHE C 1 6 ? 10.080 21.274 56.078 1.00 21.35 3 PHE C O 1
ATOM 2626 N N . LEU C 1 7 ? 9.958 23.485 56.573 1.00 20.04 4 LEU C N 1
ATOM 2627 C CA . LEU C 1 7 ? 8.653 23.598 55.967 1.00 19.74 4 LEU C CA 1
ATOM 2628 C C . LEU C 1 7 ? 8.838 24.646 54.887 1.00 18.84 4 LEU C C 1
ATOM 2629 O O . LEU C 1 7 ? 9.394 25.681 55.161 1.00 19.62 4 LEU C O 1
ATOM 2634 N N . THR C 1 8 ? 8.476 24.356 53.638 1.00 18.61 5 THR C N 1
ATOM 2635 C CA . THR C 1 8 ? 8.636 25.344 52.583 1.00 16.63 5 THR C CA 1
ATOM 2636 C C . THR C 1 8 ? 7.263 25.856 52.199 1.00 17.41 5 THR C C 1
ATOM 2637 O O . THR C 1 8 ? 6.286 25.111 52.255 1.00 18.76 5 THR C O 1
ATOM 2641 N N . VAL C 1 9 ? 7.169 27.137 51.850 1.00 16.85 6 VAL C N 1
ATOM 2642 C CA . VAL C 1 9 ? 5.868 27.795 51.692 1.00 17.50 6 VAL C CA 1
ATOM 2643 C C . VAL C 1 9 ? 5.807 28.738 50.483 1.00 17.45 6 VAL C C 1
ATOM 2644 O O . VAL C 1 9 ? 6.745 29.501 50.226 1.00 17.50 6 VAL C O 1
ATOM 2648 N N . SER C 1 10 ? 4.697 28.695 49.750 1.00 17.59 7 SER C N 1
ATOM 2649 C CA . SER C 1 10 ? 4.503 29.684 48.673 1.00 19.54 7 SER C CA 1
ATOM 2650 C C . SER C 1 10 ? 3.070 29.744 48.212 1.00 19.87 7 SER C C 1
ATOM 2651 O O . SER C 1 10 ? 2.350 28.776 48.347 1.00 20.74 7 SER C O 1
ATOM 2654 N N . ASP C 1 11 ? 2.678 30.863 47.611 1.00 22.43 8 ASP C N 1
ATOM 2655 C CA . ASP C 1 11 ? 1.387 30.954 46.934 1.00 23.15 8 ASP C CA 1
ATOM 2656 C C . ASP C 1 11 ? 1.568 30.759 45.443 1.00 23.90 8 ASP C C 1
ATOM 2657 O O . ASP C 1 11 ? 0.631 30.987 44.672 1.00 22.99 8 ASP C O 1
ATOM 2662 N N . ASP C 1 12 ? 2.776 30.368 45.034 1.00 23.84 9 ASP C N 1
ATOM 2663 C CA . ASP C 1 12 ? 3.052 30.080 43.636 1.00 24.52 9 ASP C CA 1
ATOM 2664 C C . ASP C 1 12 ? 3.849 28.779 43.498 1.00 23.79 9 ASP C C 1
ATOM 2665 O O . ASP C 1 12 ? 4.901 28.620 44.116 1.00 22.85 9 ASP C O 1
ATOM 2678 N N . ASN C 1 14 ? 5.549 27.304 40.978 1.00 21.34 11 ASN C N 1
ATOM 2679 C CA . ASN C 1 14 ? 6.907 27.302 40.411 1.00 22.53 11 ASN C CA 1
ATOM 2680 C C . ASN C 1 14 ? 7.928 27.878 41.373 1.00 21.53 11 ASN C C 1
ATOM 2681 O O . ASN C 1 14 ? 9.075 27.448 41.405 1.00 20.43 11 ASN C O 1
ATOM 2686 N N . PHE C 1 15 ? 7.481 28.860 42.151 1.00 19.94 12 PHE C N 1
ATOM 2687 C CA . PHE C 1 15 ? 8.310 29.449 43.185 1.00 20.66 12 PHE C CA 1
ATOM 2688 C C . PHE C 1 15 ? 8.550 28.432 44.328 1.00 20.39 12 PHE C C 1
ATOM 2689 O O . PHE C 1 15 ? 9.619 28.409 44.922 1.00 19.80 12 PHE C O 1
ATOM 2697 N N . LEU C 1 16 ? 7.540 27.612 44.634 1.00 19.96 13 LEU C N 1
ATOM 2698 C CA . LEU C 1 16 ? 7.684 26.582 45.674 1.00 18.97 13 LEU C CA 1
ATOM 2699 C C . LEU C 1 16 ? 8.767 25.552 45.261 1.00 19.09 13 LEU C C 1
ATOM 2700 O O . LEU C 1 16 ? 9.537 25.077 46.110 1.00 18.47 13 LEU C O 1
ATOM 2705 N N . ARG C 1 17 ? 8.793 25.223 43.965 1.00 18.85 14 ARG C N 1
ATOM 2706 C CA . ARG C 1 17 ? 9.802 24.332 43.382 1.00 19.85 14 ARG C CA 1
ATOM 2707 C C . ARG C 1 17 ? 11.221 24.909 43.496 1.00 19.05 14 ARG C C 1
ATOM 2708 O O . ARG C 1 17 ? 12.163 24.182 43.785 1.00 19.14 14 ARG C O 1
ATOM 2716 N N . GLN C 1 18 ? 11.358 26.195 43.222 1.00 18.70 15 GLN C N 1
ATOM 2717 C CA . GLN C 1 18 ? 12.608 26.938 43.476 1.00 19.35 15 GLN C CA 1
ATOM 2718 C C . GLN C 1 18 ? 13.075 26.881 44.939 1.00 19.39 15 GLN C C 1
ATOM 2719 O O . GLN C 1 18 ? 14.260 26.612 45.215 1.00 19.52 15 GLN C O 1
ATOM 2725 N N . VAL C 1 19 ? 12.171 27.223 45.868 1.00 17.86 16 VAL C N 1
ATOM 2726 C CA . VAL C 1 19 ? 12.476 27.134 47.308 1.00 18.16 16 VAL C CA 1
ATOM 2727 C C . VAL C 1 19 ? 12.896 25.715 47.700 1.00 17.95 16 VAL C C 1
ATOM 2728 O O . VAL C 1 19 ? 13.954 25.528 48.328 1.00 17.71 16 VAL C O 1
ATOM 2732 N N . ASN C 1 20 ? 12.111 24.702 47.288 1.00 18.31 17 ASN C N 1
ATOM 2733 C CA . ASN C 1 20 ? 12.501 23.307 47.556 1.00 18.65 17 ASN C CA 1
ATOM 2734 C C . ASN C 1 20 ? 13.857 22.918 47.005 1.00 18.58 17 ASN C C 1
ATOM 2735 O O . ASN C 1 20 ? 14.584 22.131 47.627 1.00 17.86 17 ASN C O 1
ATOM 2740 N N . THR C 1 21 ? 14.138 23.410 45.808 1.00 17.77 18 THR C N 1
ATOM 2741 C CA . THR C 1 21 ? 15.423 23.198 45.173 1.00 19.12 18 THR C CA 1
ATOM 2742 C C . THR C 1 21 ? 16.548 23.829 46.017 1.00 20.12 18 THR C C 1
ATOM 2743 O O . THR C 1 21 ? 17.628 23.227 46.142 1.00 21.26 18 THR C O 1
ATOM 2747 N N . LEU C 1 22 ? 16.316 25.001 46.601 1.00 19.44 19 LEU C N 1
ATOM 2748 C CA . LEU C 1 22 ? 17.368 25.566 47.462 1.00 20.48 19 LEU C CA 1
ATOM 2749 C C . LEU C 1 22 ? 17.527 24.724 48.741 1.00 21.41 19 LEU C C 1
ATOM 2750 O O . LEU C 1 22 ? 18.617 24.472 49.187 1.00 19.74 19 LEU C O 1
ATOM 2755 N N . VAL C 1 23 ? 16.414 24.278 49.298 1.00 23.34 20 VAL C N 1
ATOM 2756 C CA . VAL C 1 23 ? 16.420 23.651 50.609 1.00 25.18 20 VAL C CA 1
ATOM 2757 C C . VAL C 1 23 ? 16.832 22.165 50.583 1.00 26.39 20 VAL C C 1
ATOM 2758 O O . VAL C 1 23 ? 17.391 21.668 51.561 1.00 27.70 20 VAL C O 1
ATOM 2762 N N . ALA C 1 24 ? 16.554 21.487 49.469 1.00 27.29 21 ALA C N 1
ATOM 2763 C CA . ALA C 1 24 ? 16.574 20.011 49.347 1.00 28.92 21 ALA C CA 1
ATOM 2764 C C . ALA C 1 24 ? 17.734 19.263 50.012 1.00 29.44 21 ALA C C 1
ATOM 2765 O O . ALA C 1 24 ? 17.519 18.291 50.751 1.00 30.42 21 ALA C O 1
ATOM 2767 N N . GLY C 1 25 ? 18.961 19.690 49.776 1.00 29.82 22 GLY C N 1
ATOM 2768 C CA . GLY C 1 25 ? 20.080 18.920 50.334 1.00 31.48 22 GLY C CA 1
ATOM 2769 C C . GLY C 1 25 ? 20.246 18.973 51.849 1.00 32.03 22 GLY C C 1
ATOM 2770 O O . GLY C 1 25 ? 21.011 18.171 52.413 1.00 32.80 22 GLY C O 1
ATOM 2771 N N . LYS C 1 26 ? 19.523 19.881 52.514 1.00 31.93 23 LYS C N 1
ATOM 2772 C CA . LYS C 1 26 ? 19.867 20.297 53.899 1.00 31.58 23 LYS C CA 1
ATOM 2773 C C . LYS C 1 26 ? 19.193 19.527 55.039 1.00 31.04 23 LYS C C 1
ATOM 2774 O O . LYS C 1 26 ? 19.615 19.643 56.189 1.00 31.01 23 LYS C O 1
ATOM 2780 N N . GLY C 1 27 ? 18.135 18.785 54.730 1.00 29.92 24 GLY C N 1
ATOM 2781 C CA . GLY C 1 27 ? 17.404 18.018 55.733 1.00 29.45 24 GLY C CA 1
ATOM 2782 C C . GLY C 1 27 ? 16.048 17.529 55.223 1.00 28.98 24 GLY C C 1
ATOM 2783 O O . GLY C 1 27 ? 15.806 17.489 54.013 1.00 29.21 24 GLY C O 1
ATOM 2784 N N . ASP C 1 28 ? 15.156 17.156 56.138 1.00 27.17 25 ASP C N 1
ATOM 2785 C CA . ASP C 1 28 ? 13.799 16.812 55.743 1.00 26.34 25 ASP C CA 1
ATOM 2786 C C . ASP C 1 28 ? 12.980 18.050 55.340 1.00 24.44 25 ASP C C 1
ATOM 2787 O O . ASP C 1 28 ? 13.268 19.163 55.762 1.00 24.17 25 ASP C O 1
ATOM 2800 N N . ASP C 1 30 ? 8.857 19.474 54.349 1.00 19.27 27 ASP C N 1
ATOM 2801 C CA . ASP C 1 30 ? 7.423 19.466 54.027 1.00 19.96 27 ASP C CA 1
ATOM 2802 C C . ASP C 1 30 ? 7.111 20.796 53.365 1.00 18.91 27 ASP C C 1
ATOM 2803 O O . ASP C 1 30 ? 7.908 21.710 53.427 1.00 18.94 27 ASP C O 1
ATOM 2808 N N . SER C 1 31 ? 5.936 20.919 52.757 1.00 19.58 28 SER C N 1
ATOM 2809 C CA . SER C 1 31 ? 5.641 22.117 51.973 1.00 19.63 28 SER C CA 1
ATOM 2810 C C . SER C 1 31 ? 4.210 22.526 52.165 1.00 19.67 28 SER C C 1
ATOM 2811 O O . SER C 1 31 ? 3.368 21.698 52.517 1.00 20.56 28 SER C O 1
ATOM 2814 N N . VAL C 1 32 ? 3.971 23.822 51.964 1.00 19.80 29 VAL C N 1
ATOM 2815 C CA . VAL C 1 32 ? 2.626 24.412 51.986 1.00 19.97 29 VAL C CA 1
ATOM 2816 C C . VAL C 1 32 ? 2.449 25.085 50.645 1.00 19.80 29 VAL C C 1
ATOM 2817 O O . VAL C 1 32 ? 3.271 25.889 50.249 1.00 20.11 29 VAL C O 1
ATOM 2821 N N . ILE C 1 33 ? 1.421 24.696 49.902 1.00 19.77 30 ILE C N 1
ATOM 2822 C CA . ILE C 1 33 ? 1.054 25.496 48.758 1.00 20.22 30 ILE C CA 1
ATOM 2823 C C . ILE C 1 33 ? -0.273 26.196 49.013 1.00 21.04 30 ILE C C 1
ATOM 2824 O O . ILE C 1 33 ? -1.255 25.574 49.459 1.00 21.31 30 ILE C O 1
ATOM 2829 N N . ILE C 1 34 ? -0.330 27.486 48.698 1.00 21.47 31 ILE C N 1
ATOM 2830 C CA . ILE C 1 34 ? -1.640 28.141 48.632 1.00 22.55 31 ILE C CA 1
ATOM 2831 C C . ILE C 1 34 ? -2.122 28.164 47.177 1.00 23.23 31 ILE C C 1
ATOM 2832 O O . ILE C 1 34 ? -1.492 28.755 46.318 1.00 22.35 31 ILE C O 1
ATOM 2837 N N . GLY C 1 35 ? -3.237 27.495 46.917 1.00 24.97 32 GLY C N 1
ATOM 2838 C CA . GLY C 1 35 ? -3.780 27.424 45.567 1.00 27.18 32 GLY C CA 1
ATOM 2839 C C . GLY C 1 35 ? -3.301 26.226 44.773 1.00 28.57 32 GLY C C 1
ATOM 2840 O O . GLY C 1 35 ? -2.896 25.203 45.348 1.00 28.99 32 GLY C O 1
ATOM 2841 N N . GLU C 1 36 ? -3.288 26.406 43.457 1.00 29.64 33 GLU C N 1
ATOM 2842 C CA . GLU C 1 36 ? -3.203 25.337 42.484 1.00 31.59 33 GLU C CA 1
ATOM 2843 C C . GLU C 1 36 ? -1.799 24.897 42.155 1.00 31.52 33 GLU C C 1
ATOM 2844 O O . GLU C 1 36 ? -0.832 25.617 42.394 1.00 31.37 33 GLU C O 1
ATOM 2850 N N . GLY C 1 37 ? -1.693 23.699 41.590 1.00 31.92 34 GLY C N 1
ATOM 2851 C CA . GLY C 1 37 ? -0.409 23.208 41.067 1.00 31.13 34 GLY C CA 1
ATOM 2852 C C . GLY C 1 37 ? -0.186 21.730 41.291 1.00 3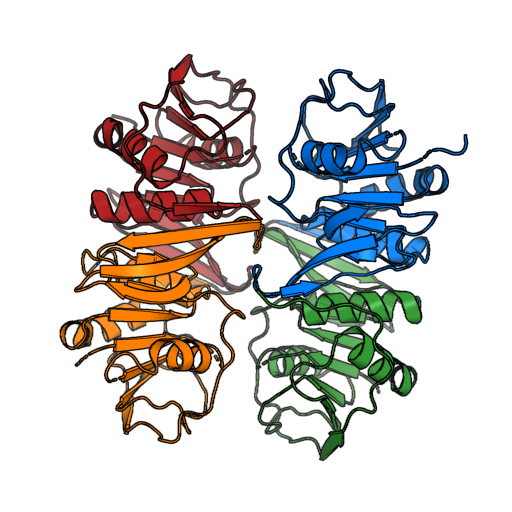0.96 34 GLY C C 1
ATOM 2853 O O . GLY C 1 37 ? -0.695 21.143 42.253 1.00 30.54 34 GLY C O 1
ATOM 2854 N N . ASP C 1 38 ? 0.602 21.152 40.395 1.00 30.16 35 ASP C N 1
ATOM 2855 C CA . ASP C 1 38 ? 0.962 19.742 40.414 1.00 29.85 35 ASP C CA 1
ATOM 2856 C C . ASP C 1 38 ? 2.085 19.507 41.424 1.00 27.77 35 ASP C C 1
ATOM 2857 O O . ASP C 1 38 ? 3.084 20.165 41.375 1.00 28.60 35 ASP C O 1
ATOM 2862 N N . ALA C 1 39 ? 1.926 18.535 42.305 1.00 26.23 36 ALA C N 1
ATOM 2863 C CA . ALA C 1 39 ? 2.903 18.228 43.328 1.00 24.73 36 ALA C CA 1
ATOM 2864 C C . ALA C 1 39 ? 4.119 17.385 42.817 1.00 23.93 36 ALA C C 1
ATOM 2865 O O . ALA C 1 39 ? 5.109 17.163 43.549 1.00 23.04 36 ALA C O 1
ATOM 2867 N N . LYS C 1 40 ? 4.010 16.900 41.585 1.00 21.82 37 LYS C N 1
ATOM 2868 C CA . LYS C 1 40 ? 4.948 15.954 40.994 1.00 20.39 37 LYS C CA 1
ATOM 2869 C C . LYS C 1 40 ? 6.362 16.478 41.116 1.00 19.33 37 LYS C C 1
ATOM 2870 O O . LYS C 1 40 ? 6.631 17.601 40.727 1.00 18.43 37 LYS C O 1
ATOM 2876 N N . GLY C 1 41 ? 7.269 15.686 41.667 1.00 18.59 38 GLY C N 1
ATOM 2877 C CA . GLY C 1 41 ? 8.664 16.104 41.674 1.00 18.09 38 GLY C CA 1
ATOM 2878 C C . GLY C 1 41 ? 9.000 17.174 42.695 1.00 19.28 38 GLY C C 1
ATOM 2879 O O . GLY C 1 41 ? 10.134 17.640 42.748 1.00 18.68 38 GLY C O 1
ATOM 2880 N N . LEU C 1 42 ? 8.033 17.551 43.542 1.00 20.20 39 LEU C N 1
ATOM 2881 C CA . LEU C 1 42 ? 8.290 18.574 44.563 1.00 21.67 39 LEU C CA 1
ATOM 2882 C C . LEU C 1 42 ? 9.314 18.149 45.633 1.00 22.11 39 LEU C C 1
ATOM 2883 O O . LEU C 1 42 ? 10.027 18.988 46.209 1.00 23.64 39 LEU C O 1
ATOM 2888 N N . GLY C 1 43 ? 9.390 16.851 45.905 1.00 22.90 40 GLY C N 1
ATOM 2889 C CA . GLY C 1 43 ? 10.404 16.285 46.764 1.00 22.81 40 GLY C CA 1
ATOM 2890 C C . GLY C 1 43 ? 10.208 16.418 48.271 1.00 23.21 40 GLY C C 1
ATOM 2891 O O . GLY C 1 43 ? 11.078 16.011 49.009 1.00 23.80 40 GLY C O 1
ATOM 2892 N N . SER C 1 44 ? 9.109 17.014 48.728 1.00 22.87 41 SER C N 1
ATOM 2893 C CA . SER C 1 44 ? 8.779 17.064 50.175 1.00 23.21 41 SER C CA 1
ATOM 2894 C C . SER C 1 44 ? 8.104 15.738 50.549 1.00 22.67 41 SER C C 1
ATOM 2895 O O . SER C 1 44 ? 7.586 15.033 49.662 1.00 21.25 41 SER C O 1
ATOM 2898 N N . LYS C 1 45 ? 8.092 15.403 51.840 1.00 23.25 42 LYS C N 1
ATOM 2899 C CA . LYS C 1 45 ? 7.378 14.201 52.298 1.00 23.79 42 LYS C CA 1
ATOM 2900 C C . LYS C 1 45 ? 5.878 14.460 52.251 1.00 22.82 42 LYS C C 1
ATOM 2901 O O . LYS C 1 45 ? 5.077 13.675 51.689 1.00 22.33 42 LYS C O 1
ATOM 2907 N N . VAL C 1 46 ? 5.490 15.579 52.842 1.00 21.37 43 VAL C N 1
ATOM 2908 C CA . VAL C 1 46 ? 4.084 15.959 52.871 1.00 20.71 43 VAL C CA 1
ATOM 2909 C C . VAL C 1 46 ? 3.855 17.365 52.235 1.00 20.98 43 VAL C C 1
ATOM 2910 O O . VAL C 1 46 ? 4.659 18.277 52.439 1.00 20.59 43 VAL C O 1
ATOM 2914 N N . LEU C 1 47 ? 2.753 17.500 51.489 1.00 20.08 44 LEU C N 1
ATOM 2915 C CA . LEU C 1 47 ? 2.292 18.780 50.933 1.00 20.36 44 LEU C CA 1
ATOM 2916 C C . LEU C 1 47 ? 0.901 19.079 51.523 1.00 21.27 44 LEU C C 1
ATOM 2917 O O . LEU C 1 47 ? -0.053 18.314 51.309 1.00 19.44 44 LEU C O 1
ATOM 2922 N N . TYR C 1 48 ? 0.846 20.158 52.311 1.00 21.45 45 TYR C N 1
ATOM 2923 C CA . TYR C 1 48 ? -0.375 20.715 52.878 1.00 22.68 45 TYR C CA 1
ATOM 2924 C C . TYR C 1 48 ? -0.875 21.739 51.880 1.00 23.21 45 TYR C C 1
ATOM 2925 O O . TYR C 1 48 ? -0.108 22.598 51.445 1.00 23.80 45 TYR C O 1
ATOM 2934 N N . ARG C 1 49 ? -2.147 21.647 51.528 1.00 23.73 46 ARG C N 1
ATOM 2935 C CA . ARG C 1 49 ? -2.752 22.557 50.590 1.00 24.96 46 ARG C CA 1
ATOM 2936 C C . ARG C 1 49 ? -3.751 23.431 51.331 1.00 25.88 46 ARG C C 1
ATOM 2937 O O . ARG C 1 49 ? -4.507 22.964 52.199 1.00 25.59 46 ARG C O 1
ATOM 2945 N N . ALA C 1 50 ? -3.734 24.708 50.977 1.00 27.41 47 ALA C N 1
ATOM 2946 C CA . ALA C 1 50 ? -4.799 25.639 51.318 1.00 28.84 47 ALA C CA 1
ATOM 2947 C C . ALA C 1 50 ? -5.439 26.145 50.027 1.00 30.15 47 ALA C C 1
ATOM 2948 O O . ALA C 1 50 ? -4.749 26.309 49.016 1.00 30.32 47 ALA C O 1
ATOM 2950 N N . LYS C 1 51 ? -6.747 26.408 50.081 1.00 31.43 48 LYS C N 1
ATOM 2951 C CA . LYS C 1 51 ? -7.497 26.869 48.930 1.00 33.43 48 LYS C CA 1
ATOM 2952 C C . LYS C 1 51 ? -6.970 28.187 48.420 1.00 33.90 48 LYS C C 1
ATOM 2953 O O . LYS C 1 51 ? -6.671 29.099 49.190 1.00 34.54 48 LYS C O 1
ATOM 2959 N N . LYS C 1 52 ? -6.824 28.261 47.105 1.00 35.09 49 LYS C N 1
ATOM 2960 C CA . LYS C 1 52 ? -6.500 29.501 46.411 1.00 35.67 49 LYS C CA 1
ATOM 2961 C C . LYS C 1 52 ? -7.328 30.630 47.022 1.00 35.35 49 LYS C C 1
ATOM 2962 O O . LYS C 1 52 ? -8.551 30.519 47.131 1.00 34.93 49 LYS C O 1
ATOM 2968 N N . GLY C 1 53 ? -6.667 31.705 47.443 1.00 34.71 50 GLY C N 1
ATOM 2969 C CA . GLY C 1 53 ? -7.390 32.861 47.940 1.00 33.88 50 GLY C CA 1
ATOM 2970 C C . GLY C 1 53 ? -7.596 32.909 49.438 1.00 33.17 50 GLY C C 1
ATOM 2971 O O . GLY C 1 53 ? -8.173 33.872 49.948 1.00 33.07 50 GLY C O 1
ATOM 2972 N N . THR C 1 54 ? -7.134 31.887 50.160 1.00 32.14 51 THR C N 1
ATOM 2973 C CA . THR C 1 54 ? -7.191 31.943 51.624 1.00 31.01 51 THR C CA 1
ATOM 2974 C C . THR C 1 54 ? -6.366 33.143 52.114 1.00 30.20 51 THR C C 1
ATOM 2975 O O . THR C 1 54 ? -5.233 33.318 51.698 1.00 30.64 51 THR C O 1
ATOM 2979 N N . PRO C 1 55 ? -6.948 33.997 52.965 1.00 29.73 52 PRO C N 1
ATOM 2980 C CA . PRO C 1 55 ? -6.206 35.146 53.500 1.00 28.41 52 PRO C CA 1
ATOM 2981 C C . PRO C 1 55 ? -4.924 34.696 54.188 1.00 27.88 52 PRO C C 1
ATOM 2982 O O . PRO C 1 55 ? -4.902 33.634 54.863 1.00 27.98 52 PRO C O 1
ATOM 2986 N N . PHE C 1 56 ? -3.871 35.499 54.030 1.00 26.60 53 PHE C N 1
ATOM 2987 C CA . PHE C 1 56 ? -2.541 35.135 54.496 1.00 25.15 53 PHE C CA 1
ATOM 2988 C C . PHE C 1 56 ? -2.448 34.910 56.000 1.00 24.81 53 PHE C C 1
ATOM 2989 O O . PHE C 1 56 ? -1.657 34.082 56.454 1.00 24.31 53 PHE C O 1
ATOM 2997 N N . ASP C 1 57 ? -3.251 35.631 56.778 1.00 24.84 54 ASP C N 1
ATOM 2998 C CA . ASP C 1 57 ? -3.252 35.424 58.252 1.00 24.94 54 ASP C CA 1
ATOM 2999 C C . ASP C 1 57 ? -3.899 34.078 58.657 1.00 23.91 54 ASP C C 1
ATOM 3000 O O . ASP C 1 57 ? -3.418 33.388 59.566 1.00 23.90 54 ASP C O 1
ATOM 3005 N N . ALA C 1 58 ? -4.961 33.706 57.953 1.00 23.49 55 ALA C N 1
ATOM 3006 C CA . ALA C 1 58 ? -5.540 32.364 58.071 1.00 23.57 55 ALA C CA 1
ATOM 3007 C C . ALA C 1 58 ? -4.492 31.273 57.758 1.00 23.77 55 ALA C C 1
ATOM 3008 O O . ALA C 1 58 ? -4.321 30.328 58.558 1.00 23.80 55 ALA C O 1
ATOM 3010 N N . VAL C 1 59 ? -3.770 31.422 56.633 1.00 22.78 56 VAL C N 1
ATOM 3011 C CA . VAL C 1 59 ? -2.702 30.466 56.268 1.00 22.72 56 VAL C CA 1
ATOM 3012 C C . VAL C 1 59 ? -1.613 30.430 57.360 1.00 22.19 56 VAL C C 1
ATOM 3013 O O . VAL C 1 59 ? -1.157 29.339 57.777 1.00 21.88 56 VAL C O 1
ATOM 3017 N N . SER C 1 60 ? -1.243 31.618 57.843 1.00 22.46 57 SER C N 1
ATOM 3018 C CA . SER C 1 60 ? -0.173 31.780 58.848 1.00 24.42 57 SER C CA 1
ATOM 3019 C C . SER C 1 60 ? -0.511 31.091 60.159 1.00 24.38 57 SER C C 1
ATOM 3020 O O . SER C 1 60 ? 0.308 30.335 60.726 1.00 25.15 57 SER C O 1
ATOM 3023 N N . GLU C 1 61 ? -1.752 31.301 60.592 1.00 24.06 58 GLU C N 1
ATOM 3024 C CA . GLU C 1 61 ? -2.294 30.589 61.740 1.00 24.54 58 GLU C CA 1
ATOM 3025 C C . GLU C 1 61 ? -2.330 29.083 61.521 1.00 24.38 58 GLU C C 1
ATOM 3026 O O . GLU C 1 61 ? -1.970 28.327 62.419 1.00 23.61 58 GLU C O 1
ATOM 3032 N N . GLY C 1 62 ? -2.698 28.643 60.316 1.00 24.60 59 GLY C N 1
ATOM 3033 C CA . GLY C 1 62 ? -2.572 27.216 59.981 1.00 24.42 59 GLY C CA 1
ATOM 3034 C C . GLY C 1 62 ? -1.144 26.685 60.143 1.00 24.14 59 GLY C C 1
ATOM 3035 O O . GLY C 1 62 ? -0.891 25.575 60.675 1.00 23.34 59 GLY C O 1
ATOM 3036 N N . ILE C 1 63 ? -0.198 27.501 59.704 1.00 24.37 60 ILE C N 1
ATOM 3037 C CA . ILE C 1 63 ? 1.203 27.125 59.773 1.00 24.56 60 ILE C CA 1
ATOM 3038 C C . ILE C 1 63 ? 1.701 27.116 61.217 1.00 25.35 60 ILE C C 1
ATOM 3039 O O . ILE C 1 63 ? 2.497 26.244 61.618 1.00 25.16 60 ILE C O 1
ATOM 3044 N N . LEU C 1 64 ? 1.206 28.066 62.005 1.00 26.58 61 LEU C N 1
ATOM 3045 C CA . LEU C 1 64 ? 1.548 28.129 63.413 1.00 27.34 61 LEU C CA 1
ATOM 3046 C C . LEU C 1 64 ? 1.172 26.891 64.138 1.00 28.46 61 LEU C C 1
ATOM 3047 O O . LEU C 1 64 ? 1.848 26.514 65.080 1.00 29.15 61 LEU C O 1
ATOM 3052 N N . LYS C 1 65 ? 0.080 26.252 63.721 1.00 29.67 62 LYS C N 1
ATOM 3053 C CA . LYS C 1 65 ? -0.360 25.015 64.364 1.00 30.98 62 LYS C CA 1
ATOM 3054 C C . LYS C 1 65 ? 0.706 23.961 64.219 1.00 30.61 62 LYS C C 1
ATOM 3055 O O . LYS C 1 65 ? 0.970 23.234 65.154 1.00 30.44 62 LYS C O 1
ATOM 3061 N N . ILE C 1 66 ? 1.319 23.880 63.039 1.00 30.53 63 ILE C N 1
ATOM 3062 C CA . ILE C 1 66 ? 2.316 22.828 62.779 1.00 30.40 63 ILE C CA 1
ATOM 3063 C C . ILE C 1 66 ? 3.766 23.276 62.931 1.00 30.15 63 ILE C C 1
ATOM 3064 O O . ILE C 1 66 ? 4.657 22.451 62.895 1.00 30.94 63 ILE C O 1
ATOM 3069 N N . ALA C 1 67 ? 3.988 24.568 63.131 1.00 30.60 64 ALA C N 1
ATOM 3070 C CA . ALA C 1 67 ? 5.345 25.140 63.185 1.00 31.57 64 ALA C CA 1
ATOM 3071 C C . ALA C 1 67 ? 6.366 24.436 64.091 1.00 31.77 64 ALA C C 1
ATOM 3072 O O . ALA C 1 67 ? 7.522 24.288 63.698 1.00 32.42 64 ALA C O 1
ATOM 3074 N N . GLY C 1 68 ? 5.939 23.999 65.276 1.00 31.72 65 GLY C N 1
ATOM 3075 C CA . GLY C 1 68 ? 6.824 23.400 66.290 1.00 31.20 65 GLY C CA 1
ATOM 3076 C C . GLY C 1 68 ? 7.459 22.108 65.825 1.00 30.94 65 GLY C C 1
ATOM 3077 O O . GLY C 1 68 ? 8.467 21.659 66.373 1.00 31.85 65 GLY C O 1
ATOM 3078 N N . ASN C 1 69 ? 6.853 21.508 64.808 1.00 30.05 66 ASN C N 1
ATOM 3079 C CA . ASN C 1 69 ? 7.404 20.356 64.098 1.00 28.79 66 ASN C CA 1
ATOM 3080 C C . ASN C 1 69 ? 8.622 20.645 63.212 1.00 27.67 66 ASN C C 1
ATOM 3081 O O . ASN C 1 69 ? 9.148 19.718 62.589 1.00 27.16 66 ASN C O 1
ATOM 3086 N N . TYR C 1 70 ? 9.049 21.911 63.103 1.00 26.51 67 TYR C N 1
ATOM 3087 C CA . TYR C 1 70 ? 10.108 22.287 62.116 1.00 24.90 67 TYR C CA 1
ATOM 3088 C C . TYR C 1 70 ? 11.177 23.139 62.755 1.00 24.22 67 TYR C C 1
ATOM 3089 O O . TYR C 1 70 ? 10.913 23.848 63.702 1.00 23.39 67 TYR C O 1
ATOM 3098 N N . ASP C 1 71 ? 12.390 23.057 62.235 1.00 23.71 68 ASP C N 1
ATOM 3099 C CA . ASP C 1 71 ? 13.455 23.939 62.687 1.00 23.74 68 ASP C CA 1
ATOM 3100 C C . ASP C 1 71 ? 13.486 25.233 61.865 1.00 23.84 68 ASP C C 1
ATOM 3101 O O . ASP C 1 71 ? 13.897 26.274 62.350 1.00 24.67 68 ASP C O 1
ATOM 3106 N N . TYR C 1 72 ? 13.055 25.150 60.614 1.00 23.79 69 TYR C N 1
ATOM 3107 C CA . TYR C 1 72 ? 13.103 26.261 59.657 1.00 23.16 69 TYR C CA 1
ATOM 3108 C C . TYR C 1 72 ? 11.839 26.310 58.836 1.00 23.02 69 TYR C C 1
ATOM 3109 O O . TYR C 1 72 ? 11.233 25.258 58.521 1.00 22.85 69 TYR C O 1
ATOM 3118 N N . ILE C 1 73 ? 11.433 27.532 58.499 1.00 22.14 70 ILE C N 1
ATOM 3119 C CA . ILE C 1 73 ? 10.350 27.763 57.552 1.00 21.34 70 ILE C CA 1
ATOM 3120 C C . ILE C 1 73 ? 10.894 28.656 56.441 1.00 20.10 70 ILE C C 1
ATOM 3121 O O . ILE C 1 73 ? 11.338 29.762 56.717 1.00 20.07 70 ILE C O 1
ATOM 3126 N N . ALA C 1 74 ? 10.856 28.172 55.199 1.00 18.90 71 ALA C N 1
ATOM 3127 C CA . ALA C 1 74 ? 11.381 28.938 54.097 1.00 18.28 71 ALA C CA 1
ATOM 3128 C C . ALA C 1 74 ? 10.255 29.238 53.168 1.00 18.21 71 ALA C C 1
ATOM 3129 O O . ALA C 1 74 ? 9.502 28.338 52.793 1.00 18.50 71 ALA C O 1
ATOM 3131 N N . ILE C 1 75 ? 10.154 30.497 52.765 1.00 18.36 72 ILE C N 1
ATOM 3132 C CA . ILE C 1 75 ? 8.962 31.018 52.083 1.00 18.86 72 ILE C CA 1
ATOM 3133 C C . ILE C 1 75 ? 9.402 31.765 50.805 1.00 19.24 72 ILE C C 1
ATOM 3134 O O . ILE C 1 75 ? 10.297 32.593 50.867 1.00 19.31 72 ILE C O 1
ATOM 3139 N N . GLY C 1 76 ? 8.770 31.469 49.666 1.00 18.81 73 GLY C N 1
ATOM 3140 C CA . GLY C 1 76 ? 8.941 32.310 48.471 1.00 18.32 73 GLY C CA 1
ATOM 3141 C C . GLY C 1 76 ? 8.584 33.776 48.749 1.00 19.29 73 GLY C C 1
ATOM 3142 O O . GLY C 1 76 ? 7.496 34.074 49.296 1.00 18.82 73 GLY C O 1
ATOM 3143 N N . SER C 1 77 ? 9.496 34.706 48.411 1.00 18.25 74 SER C N 1
ATOM 3144 C CA . SER C 1 77 ? 9.209 36.113 48.591 1.00 19.52 74 SER C CA 1
ATOM 3145 C C . SER C 1 77 ? 8.328 36.689 47.496 1.00 20.28 74 SER C C 1
ATOM 3146 O O . SER C 1 77 ? 8.835 37.210 46.514 1.00 20.69 74 SER C O 1
ATOM 3149 N N . THR C 1 78 ? 7.014 36.543 47.674 1.00 21.39 75 THR C N 1
ATOM 3150 C CA . THR C 1 78 ? 5.952 37.218 46.945 1.00 21.44 75 THR C CA 1
ATOM 3151 C C . THR C 1 78 ? 5.254 38.134 47.978 1.00 21.74 75 THR C C 1
ATOM 3152 O O . THR C 1 78 ? 5.567 38.077 49.180 1.00 21.32 75 THR C O 1
ATOM 3156 N N . GLU C 1 79 ? 4.306 38.962 47.543 1.00 21.88 76 GLU C N 1
ATOM 3157 C CA . GLU C 1 79 ? 3.572 39.794 48.513 1.00 22.16 76 GLU C CA 1
ATOM 3158 C C . GLU C 1 79 ? 2.964 38.971 49.649 1.00 21.12 76 GLU C C 1
ATOM 3159 O O . GLU C 1 79 ? 3.068 39.335 50.820 1.00 21.51 76 GLU C O 1
ATOM 3165 N N . VAL C 1 80 ? 2.337 37.856 49.301 1.00 19.72 77 VAL C N 1
ATOM 3166 C CA . VAL C 1 80 ? 1.698 36.997 50.302 1.00 19.28 77 VAL C CA 1
ATOM 3167 C C . VAL C 1 80 ? 2.749 36.304 51.143 1.00 18.72 77 VAL C C 1
ATOM 3168 O O . VAL C 1 80 ? 2.595 36.190 52.344 1.00 18.93 77 VAL C O 1
ATOM 3172 N N . GLY C 1 81 ? 3.828 35.839 50.505 1.00 18.24 78 GLY C N 1
ATOM 3173 C CA . GLY C 1 81 ? 4.874 35.158 51.226 1.00 17.34 78 GLY C CA 1
ATOM 3174 C C . GLY C 1 81 ? 5.526 36.034 52.259 1.00 18.00 78 GLY C C 1
ATOM 3175 O O . GLY C 1 81 ? 5.808 35.561 53.363 1.00 18.92 78 GLY C O 1
ATOM 3176 N N . ARG C 1 82 ? 5.733 37.317 51.922 1.00 17.11 79 ARG C N 1
ATOM 3177 C CA . ARG C 1 82 ? 6.328 38.269 52.859 1.00 18.05 79 ARG C CA 1
ATOM 3178 C C . ARG C 1 82 ? 5.403 38.555 54.069 1.00 17.68 79 ARG C C 1
ATOM 3179 O O . ARG C 1 82 ? 5.851 38.653 55.194 1.00 18.49 79 ARG C O 1
ATOM 3187 N N . GLU C 1 83 ? 4.107 38.702 53.809 1.00 17.99 80 GLU C N 1
ATOM 3188 C CA . GLU C 1 83 ? 3.137 38.949 54.854 1.00 18.80 80 GLU C CA 1
ATOM 3189 C C . GLU C 1 83 ? 3.100 37.752 55.818 1.00 18.34 80 GLU C C 1
ATOM 3190 O O . GLU C 1 83 ? 3.076 37.932 57.029 1.00 18.81 80 GLU C O 1
ATOM 3196 N N . ILE C 1 84 ? 3.113 36.545 55.264 1.00 17.63 81 ILE C N 1
ATOM 3197 C CA . ILE C 1 84 ? 3.186 35.318 56.059 1.00 18.32 81 ILE C CA 1
ATOM 3198 C C . ILE C 1 84 ? 4.457 35.310 56.899 1.00 19.16 81 ILE C C 1
ATOM 3199 O O . ILE C 1 84 ? 4.378 35.040 58.101 1.00 19.67 81 ILE C O 1
ATOM 3204 N N . ALA C 1 85 ? 5.615 35.601 56.272 1.00 18.51 82 ALA C N 1
ATOM 3205 C CA . ALA C 1 85 ? 6.884 35.605 56.996 1.00 18.81 82 ALA C CA 1
ATOM 3206 C C . ALA C 1 85 ? 6.833 36.558 58.206 1.00 19.55 82 ALA C C 1
ATOM 3207 O O . ALA C 1 85 ? 7.353 36.239 59.292 1.00 18.98 82 ALA C O 1
ATOM 3209 N N . GLY C 1 86 ? 6.204 37.722 57.998 1.00 19.18 83 GLY C N 1
ATOM 3210 C CA . GLY C 1 86 ? 6.049 38.741 59.062 1.00 18.79 83 GLY C CA 1
ATOM 3211 C C . GLY C 1 86 ? 5.141 38.282 60.169 1.00 19.46 83 GLY C C 1
ATOM 3212 O O . GLY C 1 86 ? 5.392 38.561 61.340 1.00 19.45 83 GLY C O 1
ATOM 3213 N N . TYR C 1 87 ? 4.071 37.582 59.802 1.00 19.45 84 TYR C N 1
ATOM 3214 C CA . TYR C 1 87 ? 3.121 37.095 60.796 1.00 20.54 84 TYR C CA 1
ATOM 3215 C C . TYR C 1 87 ? 3.846 36.093 61.687 1.00 20.08 84 TYR C C 1
ATOM 3216 O O . TYR C 1 87 ? 3.854 36.230 62.916 1.00 18.54 84 TYR C O 1
ATOM 3225 N N . LEU C 1 88 ? 4.507 35.134 61.034 1.00 19.66 85 LEU C N 1
ATOM 3226 C CA . LEU C 1 88 ? 5.210 34.058 61.725 1.00 20.46 85 LEU C CA 1
ATOM 3227 C C . LEU C 1 88 ? 6.352 34.616 62.586 1.00 20.57 85 LEU C C 1
ATOM 3228 O O . LEU C 1 88 ? 6.559 34.152 63.719 1.00 20.83 85 LEU C O 1
ATOM 3233 N N . SER C 1 89 ? 7.067 35.611 62.076 1.00 20.52 86 SER C N 1
ATOM 3234 C CA . SER C 1 89 ? 8.131 36.241 62.861 1.00 21.96 86 SER C CA 1
ATOM 3235 C C . SER C 1 89 ? 7.568 36.777 64.150 1.00 21.47 86 SER C C 1
ATOM 3236 O O . SER C 1 89 ? 8.102 36.519 65.240 1.00 21.09 86 SER C O 1
ATOM 3239 N N . PHE C 1 90 ? 6.484 37.540 64.007 1.00 20.70 87 PHE C N 1
ATOM 3240 C CA . PHE C 1 90 ? 5.840 38.168 65.145 1.00 20.52 87 PHE C CA 1
ATOM 3241 C C . PHE C 1 90 ? 5.316 37.119 66.151 1.00 21.18 87 PHE C C 1
ATOM 3242 O O . PHE C 1 90 ? 5.513 37.267 67.346 1.00 21.10 87 PHE C O 1
ATOM 3250 N N . LYS C 1 91 ? 4.661 36.059 65.669 1.00 21.12 88 LYS C N 1
ATOM 3251 C CA . LYS C 1 91 ? 4.087 35.077 66.577 1.00 21.00 88 LYS C CA 1
ATOM 3252 C C . LYS C 1 91 ? 5.160 34.208 67.235 1.00 20.84 88 LYS C C 1
ATOM 3253 O O . LYS C 1 91 ? 5.071 33.930 68.431 1.00 21.13 88 LYS C O 1
ATOM 3259 N N . THR C 1 92 ? 6.167 33.789 66.465 1.00 20.32 89 THR C N 1
ATOM 3260 C CA . THR C 1 92 ? 7.198 32.889 66.984 1.00 20.26 89 THR C CA 1
ATOM 3261 C C . THR C 1 92 ? 8.343 33.610 67.704 1.00 20.48 89 THR C C 1
ATOM 3262 O O . THR C 1 92 ? 9.048 33.027 68.522 1.00 19.53 89 THR C O 1
ATOM 3266 N N . GLY C 1 93 ? 8.540 34.878 67.374 1.00 20.62 90 GLY C N 1
ATOM 3267 C CA . GLY C 1 93 ? 9.658 35.616 67.929 1.00 21.49 90 GLY C CA 1
ATOM 3268 C C . GLY C 1 93 ? 10.962 35.319 67.215 1.00 22.63 90 GLY C C 1
ATOM 3269 O O . GLY C 1 93 ? 12.004 35.781 67.648 1.00 23.55 90 GLY C O 1
ATOM 3270 N N . PHE C 1 94 ? 10.938 34.573 66.111 1.00 22.93 91 PHE C N 1
ATOM 3271 C CA . PHE C 1 94 ? 12.177 34.278 65.381 1.00 23.60 91 PHE C CA 1
ATOM 3272 C C . PHE C 1 94 ? 12.573 35.378 64.365 1.00 24.28 91 PHE C C 1
ATOM 3273 O O . PHE C 1 94 ? 11.732 36.064 63.781 1.00 23.89 91 PHE C O 1
ATOM 3281 N N . TYR C 1 95 ? 13.870 35.508 64.137 1.00 25.75 92 TYR C N 1
ATOM 3282 C CA . TYR C 1 95 ? 14.414 36.431 63.138 1.00 26.64 92 TYR C CA 1
ATOM 3283 C C . TYR C 1 95 ? 14.163 35.932 61.702 1.00 26.66 92 TYR C C 1
ATOM 3284 O O . TYR C 1 95 ? 14.043 34.725 61.471 1.00 26.03 92 TYR C O 1
ATOM 3293 N N . THR C 1 96 ? 14.027 36.861 60.753 1.00 26.72 93 THR C N 1
ATOM 3294 C CA . THR C 1 96 ? 13.880 36.504 59.336 1.00 26.75 93 THR C CA 1
ATOM 3295 C C . THR C 1 96 ? 15.091 36.941 58.512 1.00 26.32 93 THR C C 1
ATOM 3296 O O . THR C 1 96 ? 15.471 38.101 58.548 1.00 26.71 93 THR C O 1
ATOM 3300 N N . ALA C 1 97 ? 15.671 36.018 57.752 1.00 25.44 94 ALA C N 1
ATOM 3301 C CA . ALA C 1 97 ? 16.701 36.369 56.789 1.00 24.95 94 ALA C CA 1
ATOM 3302 C C . ALA C 1 97 ? 15.991 36.510 55.442 1.00 24.21 94 ALA C C 1
ATOM 3303 O O . ALA C 1 97 ? 15.212 35.640 55.035 1.00 23.71 94 ALA C O 1
ATOM 3305 N N . THR C 1 98 ? 16.177 37.645 54.782 1.00 24.14 95 THR C N 1
ATOM 3306 C CA . THR C 1 98 ? 15.251 37.990 53.711 1.00 23.29 95 THR C CA 1
ATOM 3307 C C . THR C 1 98 ? 15.860 37.905 52.314 1.00 22.57 95 THR C C 1
ATOM 3308 O O . THR C 1 98 ? 17.087 38.120 52.116 1.00 19.95 95 THR C O 1
ATOM 3312 N N . GLU C 1 99 ? 14.979 37.613 51.352 1.00 21.20 96 GLU C N 1
ATOM 3313 C CA . GLU C 1 99 ? 15.321 37.659 49.920 1.00 20.86 96 GLU C CA 1
ATOM 3314 C C . GLU C 1 99 ? 16.585 36.906 49.618 1.00 19.22 96 GLU C C 1
ATOM 3315 O O . GLU C 1 99 ? 17.419 37.402 48.857 1.00 18.62 96 GLU C O 1
ATOM 3321 N N . ILE C 1 100 ? 16.780 35.740 50.238 1.00 19.27 97 ILE C N 1
ATOM 3322 C CA . ILE C 1 100 ? 18.035 34.998 50.050 1.00 19.02 97 ILE C CA 1
ATOM 3323 C C . ILE C 1 100 ? 18.169 34.280 48.679 1.00 19.66 97 ILE C C 1
ATOM 3324 O O . ILE C 1 100 ? 17.159 33.896 48.075 1.00 19.28 97 ILE C O 1
ATOM 3329 N N . PHE C 1 101 ? 19.412 34.124 48.205 1.00 19.29 98 PHE C N 1
ATOM 3330 C CA . PHE C 1 101 ? 19.696 33.229 47.098 1.00 20.31 98 PHE C CA 1
ATOM 3331 C C . PHE C 1 101 ? 20.592 32.052 47.520 1.00 21.05 98 PHE C C 1
ATOM 3332 O O . PHE C 1 101 ? 20.790 31.138 46.745 1.00 21.89 98 PHE C O 1
ATOM 3340 N N . SER C 1 102 ? 21.090 32.062 48.747 1.00 21.03 99 SER C N 1
ATOM 3341 C CA . SER C 1 102 ? 22.059 31.039 49.160 1.00 22.51 99 SER C CA 1
ATOM 3342 C C . SER C 1 102 ? 21.823 30.714 50.610 1.00 22.49 99 SER C C 1
ATOM 3343 O O . SER C 1 102 ? 21.530 31.597 51.392 1.00 21.03 99 SER C O 1
ATOM 3346 N N . LEU C 1 103 ? 21.981 29.449 50.983 1.00 24.87 100 LEU C N 1
ATOM 3347 C CA . LEU C 1 103 ? 21.738 29.056 52.382 1.00 26.03 100 LEU C CA 1
ATOM 3348 C C . LEU C 1 103 ? 22.683 27.931 52.751 1.00 26.92 100 LEU C C 1
ATOM 3349 O O . LEU C 1 103 ? 22.740 26.926 52.042 1.00 26.41 100 LEU C O 1
ATOM 3354 N N . GLU C 1 104 ? 23.435 28.125 53.833 1.00 28.79 101 GLU C N 1
ATOM 3355 C CA . GLU C 1 104 ? 24.369 27.114 54.376 1.00 31.19 101 GLU C CA 1
ATOM 3356 C C . GLU C 1 104 ? 24.400 27.203 55.900 1.00 31.49 101 GLU C C 1
ATOM 3357 O O . GLU C 1 104 ? 24.019 28.213 56.465 1.00 32.36 101 GLU C O 1
ATOM 3363 N N . PHE C 1 105 ? 24.855 26.156 56.572 1.00 32.56 102 PHE C N 1
ATOM 3364 C CA . PHE C 1 105 ? 24.905 26.176 58.042 1.00 33.45 102 PHE C CA 1
ATOM 3365 C C . PHE C 1 105 ? 26.302 26.017 58.565 1.00 33.94 102 PHE C C 1
ATOM 3366 O O . PHE C 1 105 ? 27.087 25.258 58.010 1.00 34.43 102 PHE C O 1
ATOM 3374 N N . ASN C 1 106 ? 26.637 26.746 59.617 0.80 35.43 103 ASN C N 1
ATOM 3375 C CA . ASN C 1 106 ? 27.928 26.508 60.259 0.60 36.77 103 ASN C CA 1
ATOM 3376 C C . ASN C 1 106 ? 27.733 25.327 61.188 0.60 36.74 103 ASN C C 1
ATOM 3377 O O . ASN C 1 106 ? 28.307 24.253 60.977 0.60 36.82 103 ASN C O 1
ATOM 3382 N N . GLY C 1 107 ? 26.884 25.541 62.194 1.00 36.75 104 GLY C N 1
ATOM 3383 C CA . GLY C 1 107 ? 26.409 24.504 63.087 1.00 36.25 104 GLY C CA 1
ATOM 3384 C C . GLY C 1 107 ? 24.907 24.586 62.958 1.00 36.45 104 GLY C C 1
ATOM 3385 O O . GLY C 1 107 ? 24.317 23.932 62.093 1.00 36.47 104 GLY C O 1
ATOM 3386 N N . GLN C 1 108 ? 24.287 25.420 63.792 0.60 35.85 105 GLN C N 1
ATOM 3387 C CA . GLN C 1 108 ? 22.846 25.660 63.697 0.60 35.26 105 GLN C CA 1
ATOM 3388 C C . GLN C 1 108 ? 22.490 27.025 63.098 0.60 34.51 105 GLN C C 1
ATOM 3389 O O . GLN C 1 108 ? 21.372 27.192 62.604 0.60 34.23 105 GLN C O 1
ATOM 3395 N N . LYS C 1 109 ? 23.427 27.983 63.159 0.60 33.50 106 LYS C N 1
ATOM 3396 C CA . LYS C 1 109 ? 23.285 29.320 62.532 0.70 33.10 106 LYS C CA 1
ATOM 3397 C C . LYS C 1 109 ? 23.136 29.225 61.022 0.90 32.64 106 LYS C C 1
ATOM 3398 O O . LYS C 1 109 ? 23.906 28.528 60.349 0.80 32.75 106 LYS C O 1
ATOM 3404 N N . ALA C 1 110 ? 22.159 29.947 60.495 1.00 32.08 107 ALA C N 1
ATOM 3405 C CA . ALA C 1 110 ? 21.963 30.061 59.055 1.00 31.32 107 ALA C CA 1
ATOM 3406 C C . ALA C 1 110 ? 23.018 31.019 58.481 1.00 31.09 107 ALA C C 1
ATOM 3407 O O . ALA C 1 110 ? 23.185 32.138 58.972 1.00 31.66 107 ALA C O 1
ATOM 3409 N N . HIS C 1 111 ? 23.747 30.558 57.468 1.00 29.47 108 HIS C N 1
ATOM 3410 C CA . HIS C 1 111 ? 24.643 31.413 56.718 1.00 27.77 108 HIS C CA 1
ATOM 3411 C C . HIS C 1 111 ? 23.999 31.698 55.342 1.00 25.86 108 HIS C C 1
ATOM 3412 O O . HIS C 1 111 ? 23.887 30.815 54.490 1.00 25.41 108 HIS C O 1
ATOM 3419 N N . THR C 1 112 ? 23.529 32.923 55.154 1.00 23.52 109 THR C N 1
ATOM 3420 C CA . THR C 1 112 ? 22.770 33.282 53.939 1.00 22.31 109 THR C CA 1
ATOM 3421 C C . THR C 1 112 ? 23.475 34.355 53.125 1.00 21.02 109 THR C C 1
ATOM 3422 O O . THR C 1 112 ? 24.293 35.128 53.656 1.00 21.31 109 THR C O 1
ATOM 3426 N N . LYS C 1 113 ? 23.144 34.409 51.842 1.00 20.27 110 LYS C N 1
ATOM 3427 C CA . LYS C 1 113 ? 23.488 35.555 50.982 1.00 19.03 110 LYS C CA 1
ATOM 3428 C C . LYS C 1 113 ? 22.247 36.098 50.266 1.00 18.75 110 LYS C C 1
ATOM 3429 O O . LYS C 1 113 ? 21.328 35.334 49.918 1.00 19.31 110 LYS C O 1
ATOM 3435 N N . ARG C 1 114 ? 22.231 37.416 50.061 1.00 17.77 111 ARG C N 1
ATOM 3436 C CA . ARG C 1 114 ? 21.183 38.082 49.293 1.00 18.42 111 ARG C CA 1
ATOM 3437 C C . ARG C 1 114 ? 21.797 39.162 48.413 1.00 18.85 111 ARG C C 1
ATOM 3438 O O . ARG C 1 114 ? 22.903 39.643 48.720 1.00 18.76 111 ARG C O 1
ATOM 3446 N N . PHE C 1 115 ? 21.098 39.488 47.312 1.00 18.93 112 PHE C N 1
ATOM 3447 C CA . PHE C 1 115 ? 21.445 40.639 46.467 1.00 20.15 112 PHE C CA 1
ATOM 3448 C C . PHE C 1 115 ? 20.817 41.922 47.018 1.00 21.32 112 PHE C C 1
ATOM 3449 O O . PHE C 1 115 ? 19.690 41.908 47.589 1.00 21.49 112 PHE C O 1
ATOM 3457 N N . PHE C 1 116 ? 21.565 43.008 46.884 1.00 21.60 113 PHE C N 1
ATOM 3458 C CA . PHE C 1 116 ? 21.032 44.335 47.027 1.00 22.84 113 PHE C CA 1
ATOM 3459 C C . PHE C 1 116 ? 21.114 45.026 45.662 1.00 23.33 113 PHE C C 1
ATOM 3460 O O . PHE C 1 116 ? 22.073 44.788 44.907 1.00 21.92 113 PHE C O 1
ATOM 3468 N N . TYR C 1 117 ? 20.119 45.866 45.355 1.00 24.36 114 TYR C N 1
ATOM 3469 C CA . TYR C 1 117 ? 20.080 46.713 44.113 1.00 26.01 114 TYR C CA 1
ATOM 3470 C C . TYR C 1 117 ? 20.074 45.914 42.837 1.00 25.48 114 TYR C C 1
ATOM 3471 O O . TYR C 1 117 ? 20.862 46.164 41.956 1.00 27.02 114 TYR C O 1
ATOM 3480 N N . GLY C 1 118 ? 19.230 44.902 42.794 1.00 26.07 115 GLY C N 1
ATOM 3481 C CA . GLY C 1 118 ? 19.101 43.989 41.653 1.00 24.81 115 GLY C CA 1
ATOM 3482 C C . GLY C 1 118 ? 20.387 43.321 41.187 1.00 23.75 115 GLY C C 1
ATOM 3483 O O . GLY C 1 118 ? 20.460 42.858 40.047 1.00 22.49 115 GLY C O 1
ATOM 3484 N N . GLY C 1 119 ? 21.396 43.250 42.065 1.00 23.22 116 GLY C N 1
ATOM 3485 C CA . GLY C 1 119 ? 22.632 42.526 41.708 1.00 21.71 116 GLY C CA 1
ATOM 3486 C C . GLY C 1 119 ? 23.971 43.209 41.914 1.00 21.81 116 GLY C C 1
ATOM 3487 O O . GLY C 1 119 ? 25.015 42.552 41.841 1.00 19.85 116 GLY C O 1
ATOM 3488 N N . LYS C 1 120 ? 23.953 44.525 42.155 1.00 22.44 117 LYS C N 1
ATOM 3489 C CA . LYS C 1 120 ? 25.177 45.309 42.379 1.00 23.51 117 LYS C CA 1
ATOM 3490 C C . LYS C 1 120 ? 25.977 44.838 43.616 1.00 23.44 117 LYS C C 1
ATOM 3491 O O . LYS C 1 120 ? 27.206 44.864 43.622 1.00 23.72 117 LYS C O 1
ATOM 3497 N N . THR C 1 121 ? 25.267 44.416 44.654 1.00 22.24 118 THR C N 1
ATOM 3498 C CA . THR C 1 121 ? 25.879 44.092 45.950 1.00 22.23 118 THR C CA 1
ATOM 3499 C C . THR C 1 121 ? 25.348 42.761 46.445 1.00 20.81 118 THR C C 1
ATOM 3500 O O . THR C 1 121 ? 24.178 42.459 46.224 1.00 21.11 118 THR C O 1
ATOM 3504 N N . VAL C 1 122 ? 26.222 41.955 47.049 1.00 19.25 119 VAL C N 1
ATOM 3505 C CA . VAL C 1 122 ? 25.811 40.769 47.802 1.00 19.32 119 VAL C CA 1
ATOM 3506 C C . VAL C 1 122 ? 26.015 41.050 49.297 1.00 20.16 119 VAL C C 1
ATOM 3507 O O . VAL C 1 122 ? 27.045 41.623 49.703 1.00 20.85 119 VAL C O 1
ATOM 3511 N N . ILE C 1 123 ? 24.999 40.746 50.084 1.00 20.54 120 ILE C N 1
ATOM 3512 C CA . ILE C 1 123 ? 25.068 40.861 51.545 1.00 23.13 120 ILE C CA 1
ATOM 3513 C C . ILE C 1 123 ? 25.118 39.414 52.095 1.00 23.83 120 ILE C C 1
ATOM 3514 O O . ILE C 1 123 ? 24.253 38.566 51.792 1.00 23.46 120 ILE C O 1
ATOM 3519 N N . GLU C 1 124 ? 26.131 39.150 52.899 1.00 24.50 121 GLU C N 1
ATOM 3520 C CA . GLU C 1 124 ? 26.335 37.841 53.479 1.00 25.99 121 GLU C CA 1
ATOM 3521 C C . GLU C 1 124 ? 26.208 37.983 54.991 1.00 26.62 121 GLU C C 1
ATOM 3522 O O . GLU C 1 124 ? 26.826 38.874 55.574 1.00 25.44 121 GLU C O 1
ATOM 3528 N N . GLU C 1 125 ? 25.374 37.128 55.591 1.00 27.72 122 GLU C N 1
ATOM 3529 C CA . GLU C 1 125 ? 25.046 37.176 57.021 1.00 29.78 122 GLU C CA 1
ATOM 3530 C C . GLU C 1 125 ? 25.161 35.803 57.698 1.00 29.53 122 GLU C C 1
ATOM 3531 O O . GLU C 1 125 ? 24.886 34.758 57.095 1.00 28.38 122 GLU C O 1
ATOM 3537 N N . GLU C 1 126 ? 25.530 35.822 58.968 1.00 29.83 123 GLU C N 1
ATOM 3538 C CA . GLU C 1 126 ? 25.243 34.668 59.830 1.00 31.00 123 GLU C CA 1
ATOM 3539 C C . GLU C 1 126 ? 24.280 35.109 60.910 1.00 30.41 123 GLU C C 1
ATOM 3540 O O . GLU C 1 126 ? 24.540 36.075 61.638 1.00 30.83 123 GLU C O 1
ATOM 3546 N N . SER C 1 127 ? 23.160 34.415 61.014 1.00 29.58 124 SER C N 1
ATOM 3547 C CA . SER C 1 127 ? 22.160 34.816 61.959 1.00 29.10 124 SER C CA 1
ATOM 3548 C C . SER C 1 127 ? 21.559 33.604 62.659 1.00 28.82 124 SER C C 1
ATOM 3549 O O . SER C 1 127 ? 21.942 32.478 62.386 1.00 28.07 124 SER C O 1
ATOM 3552 N N . ASP C 1 128 ? 20.640 33.883 63.584 1.00 28.87 125 ASP C N 1
ATOM 3553 C CA . ASP C 1 128 ? 19.811 32.888 64.249 1.00 29.30 125 ASP C CA 1
ATOM 3554 C C . ASP C 1 128 ? 18.455 32.782 63.548 1.00 28.45 125 ASP C C 1
ATOM 3555 O O . ASP C 1 128 ? 17.514 32.208 64.097 1.00 28.28 125 ASP C O 1
ATOM 3560 N N . ALA C 1 129 ? 18.349 33.349 62.340 1.00 27.85 126 ALA C N 1
ATOM 3561 C CA . ALA C 1 129 ? 17.081 33.314 61.597 1.00 26.95 126 ALA C CA 1
ATOM 3562 C C . ALA C 1 129 ? 16.564 31.881 61.477 1.00 25.72 126 ALA C C 1
ATOM 3563 O O . ALA C 1 129 ? 17.306 30.965 61.143 1.00 26.09 126 ALA C O 1
ATOM 3565 N N . ARG C 1 130 ? 15.296 31.703 61.797 1.00 24.80 127 ARG C N 1
ATOM 3566 C CA . ARG C 1 130 ? 14.613 30.431 61.624 1.00 24.76 127 ARG C CA 1
ATOM 3567 C C . ARG C 1 130 ? 13.510 30.576 60.557 1.00 23.66 127 ARG C C 1
ATOM 3568 O O . ARG C 1 130 ? 12.853 29.610 60.176 1.00 23.48 127 ARG C O 1
ATOM 3576 N N . ILE C 1 131 ? 13.317 31.802 60.094 1.00 22.71 128 ILE C N 1
ATOM 3577 C CA . ILE C 1 131 ? 12.373 32.084 59.036 1.00 22.98 128 ILE C CA 1
ATOM 3578 C C . ILE C 1 131 ? 13.147 32.691 57.884 1.00 23.02 128 ILE C C 1
ATOM 3579 O O . ILE C 1 131 ? 13.972 33.556 58.102 1.00 23.85 128 ILE C O 1
ATOM 3584 N N . LEU C 1 132 ? 12.917 32.206 56.666 1.00 23.14 129 LEU C N 1
ATOM 3585 C CA . LEU C 1 132 ? 13.674 32.659 55.510 1.00 23.10 129 LEU C CA 1
ATOM 3586 C C . LEU C 1 132 ? 12.727 32.973 54.396 1.00 22.71 129 LEU C C 1
ATOM 3587 O O . LEU C 1 132 ? 11.713 32.283 54.235 1.00 23.55 129 LEU C O 1
ATOM 3592 N N . THR C 1 133 ? 13.029 34.030 53.647 1.00 21.01 130 THR C N 1
ATOM 3593 C CA . THR C 1 133 ? 12.359 34.268 52.385 1.00 20.59 130 THR C CA 1
ATOM 3594 C C . THR C 1 133 ? 13.403 34.168 51.265 1.00 19.29 130 THR C C 1
ATOM 3595 O O . THR C 1 133 ? 14.540 34.562 51.442 1.00 17.10 130 THR C O 1
ATOM 3599 N N . VAL C 1 134 ? 12.997 33.608 50.124 1.00 18.38 131 VAL C N 1
ATOM 3600 C CA . VAL C 1 134 ? 13.898 33.363 49.002 1.00 17.81 131 VAL C CA 1
ATOM 3601 C C . VAL C 1 134 ? 13.526 34.363 47.921 1.00 17.49 131 VAL C C 1
ATOM 3602 O O . VAL C 1 134 ? 12.349 34.539 47.629 1.00 16.70 131 VAL C O 1
ATOM 3606 N N . ALA C 1 135 ? 14.511 35.031 47.340 1.00 17.63 132 ALA C N 1
ATOM 3607 C CA . ALA C 1 135 ? 14.236 35.981 46.260 1.00 18.33 132 ALA C CA 1
ATOM 3608 C C . ALA C 1 135 ? 13.662 35.306 45.013 1.00 18.74 132 ALA C C 1
ATOM 3609 O O . ALA C 1 135 ? 13.988 34.144 44.735 1.00 18.65 132 ALA C O 1
ATOM 3611 N N . PRO C 1 136 ? 12.822 36.032 44.243 1.00 21.12 133 PRO C N 1
ATOM 3612 C CA . PRO C 1 136 ? 12.293 35.446 43.001 1.00 22.17 133 PRO C CA 1
ATOM 3613 C C . PRO C 1 136 ? 13.375 35.325 41.941 1.00 23.28 133 PRO C C 1
ATOM 3614 O O . PRO C 1 136 ? 14.209 36.223 41.816 1.00 22.80 133 PRO C O 1
ATOM 3618 N N . GLY C 1 137 ? 13.349 34.204 41.216 1.00 23.53 134 GLY C N 1
ATOM 3619 C CA . GLY C 1 137 ? 14.158 33.965 40.023 1.00 24.11 134 GLY C CA 1
ATOM 3620 C C . GLY C 1 137 ? 15.649 33.668 40.162 1.00 24.44 134 GLY C C 1
ATOM 3621 O O . GLY C 1 137 ? 16.371 33.651 39.151 1.00 24.42 134 GLY C O 1
ATOM 3622 N N . VAL C 1 138 ? 16.125 33.474 41.388 1.00 23.85 135 VAL C N 1
ATOM 3623 C CA . VAL C 1 138 ? 17.567 33.324 41.653 1.00 22.81 135 VAL C CA 1
ATOM 3624 C C . VAL C 1 138 ? 17.976 31.838 41.733 1.00 23.50 135 VAL C C 1
ATOM 3625 O O . VAL C 1 138 ? 19.144 31.500 41.582 1.00 22.91 135 VAL C O 1
ATOM 3629 N N . ILE C 1 139 ? 17.004 30.967 42.003 1.00 23.77 136 ILE C N 1
ATOM 3630 C CA . ILE C 1 139 ? 17.223 29.537 42.025 1.00 24.75 136 ILE C CA 1
ATOM 3631 C C . ILE C 1 139 ? 16.591 28.915 40.785 1.00 25.80 136 ILE C C 1
ATOM 3632 O O . ILE C 1 139 ? 15.441 29.216 40.451 1.00 26.62 136 ILE C O 1
ATOM 3637 N N . GLU C 1 140 ? 17.354 28.069 40.097 1.00 26.31 137 GLU C N 1
ATOM 3638 C CA . GLU C 1 140 ? 16.820 27.268 38.983 1.00 27.62 137 GLU C CA 1
ATOM 3639 C C . GLU C 1 140 ? 16.100 26.053 39.527 1.00 26.53 137 GLU C C 1
ATOM 3640 O O . GLU C 1 140 ? 16.773 25.156 39.984 1.00 25.97 137 GLU C O 1
ATOM 3646 N N . ALA C 1 141 ? 14.760 26.037 39.484 1.00 26.02 138 ALA C N 1
ATOM 3647 C CA . ALA C 1 141 ? 13.972 24.892 39.973 1.00 26.33 138 ALA C CA 1
ATOM 3648 C C . ALA C 1 141 ? 14.445 23.596 39.291 1.00 26.13 138 ALA C C 1
ATOM 3649 O O . ALA C 1 141 ? 14.599 23.558 38.083 1.00 26.78 138 ALA C O 1
ATOM 3651 N N . LYS C 1 142 ? 14.736 22.573 40.090 1.00 26.81 139 LYS C N 1
ATOM 3652 C CA . LYS C 1 142 ? 14.982 21.213 39.619 1.00 26.31 139 LYS C CA 1
ATOM 3653 C C . LYS C 1 142 ? 13.803 20.314 39.997 1.00 25.70 139 LYS C C 1
ATOM 3654 O O . LYS C 1 142 ? 13.151 20.568 41.017 1.00 25.31 139 LYS C O 1
ATOM 3660 N N . ASP C 1 143 ? 13.566 19.249 39.211 1.00 23.97 140 ASP C N 1
ATOM 3661 C CA . ASP C 1 143 ? 12.663 18.145 39.581 1.00 23.04 140 ASP C CA 1
ATOM 3662 C C . ASP C 1 143 ? 13.441 17.332 40.626 1.00 22.69 140 ASP C C 1
ATOM 3663 O O . ASP C 1 143 ? 14.580 16.986 40.390 1.00 22.32 140 ASP C O 1
ATOM 3668 N N . LEU C 1 144 ? 12.859 17.066 41.792 1.00 22.50 141 LEU C N 1
ATOM 3669 C CA . LEU C 1 144 ? 13.650 16.475 42.881 1.00 22.25 141 LEU C CA 1
ATOM 3670 C C . LEU C 1 144 ? 13.395 15.007 43.125 1.00 21.82 141 LEU C C 1
ATOM 3671 O O . LEU C 1 144 ? 13.780 14.472 44.159 1.00 22.44 141 LEU C O 1
ATOM 3676 N N . GLY C 1 145 ? 12.728 14.352 42.183 1.00 21.54 142 GLY C N 1
ATOM 3677 C CA . GLY C 1 145 ? 12.689 12.902 42.168 1.00 20.07 142 GLY C CA 1
ATOM 3678 C C . GLY C 1 145 ? 11.562 12.195 42.896 1.00 20.15 142 GLY C C 1
ATOM 3679 O O . GLY C 1 145 ? 11.359 11.013 42.666 1.00 20.42 142 GLY C O 1
ATOM 3680 N N . THR C 1 146 ? 10.836 12.890 43.768 1.00 19.27 143 THR C N 1
ATOM 3681 C CA . THR C 1 146 ? 9.696 12.275 44.445 1.00 19.94 143 THR C CA 1
ATOM 3682 C C . THR C 1 146 ? 8.488 13.200 44.552 1.00 19.23 143 THR C C 1
ATOM 3683 O O . THR C 1 146 ? 8.603 14.418 44.398 1.00 18.89 143 THR C O 1
ATOM 3687 N N . THR C 1 147 ? 7.338 12.627 44.901 1.00 18.67 144 THR C N 1
ATOM 3688 C CA . THR C 1 147 ? 6.094 13.393 44.946 1.00 18.60 144 THR C CA 1
ATOM 3689 C C . THR C 1 147 ? 5.494 13.216 46.340 1.00 18.64 144 THR C C 1
ATOM 3690 O O . THR C 1 147 ? 5.271 12.075 46.761 1.00 19.04 144 THR C O 1
ATOM 3694 N N . PRO C 1 148 ? 5.230 14.321 47.065 1.00 18.12 145 PRO C N 1
ATOM 3695 C CA . PRO C 1 148 ? 4.728 14.185 48.425 1.00 18.92 145 PRO C CA 1
ATOM 3696 C C . PRO C 1 148 ? 3.294 13.669 48.454 1.00 19.64 145 PRO C C 1
ATOM 3697 O O . PRO C 1 148 ? 2.568 13.878 47.499 1.00 18.83 145 PRO C O 1
ATOM 3701 N N . GLU C 1 149 ? 2.900 13.020 49.553 1.00 21.28 146 GLU C N 1
ATOM 3702 C CA . GLU C 1 149 ? 1.477 12.811 49.834 1.00 22.36 146 GLU C CA 1
ATOM 3703 C C . GLU C 1 149 ? 0.839 14.169 50.098 1.00 22.41 146 GLU C C 1
ATOM 3704 O O . GLU C 1 149 ? 1.502 15.112 50.590 1.00 21.65 146 GLU C O 1
ATOM 3710 N N . ILE C 1 150 ? -0.439 14.258 49.744 1.00 21.85 147 ILE C N 1
ATOM 3711 C CA . ILE C 1 150 ? -1.201 15.477 49.859 1.00 22.11 147 ILE C CA 1
ATOM 3712 C C . ILE C 1 150 ? -2.167 15.435 51.050 1.00 21.64 147 ILE C C 1
ATOM 3713 O O . ILE C 1 150 ? -2.809 14.428 51.297 1.00 20.14 147 ILE C O 1
ATOM 3718 N N . ARG C 1 151 ? -2.247 16.554 51.762 1.00 22.08 148 ARG C N 1
ATOM 3719 C CA . ARG C 1 151 ? -3.126 16.738 52.921 1.00 23.34 148 ARG C CA 1
ATOM 3720 C C . ARG C 1 151 ? -3.617 18.186 52.869 1.00 23.68 148 ARG C C 1
ATOM 3721 O O . ARG C 1 151 ? -3.009 19.018 52.164 1.00 23.12 148 ARG C O 1
ATOM 3729 N N . ASP C 1 152 ? -4.699 18.493 53.575 1.00 23.31 149 ASP C N 1
ATOM 3730 C CA . ASP C 1 152 ? -5.184 19.864 53.608 1.00 25.53 149 ASP C CA 1
ATOM 3731 C C . ASP C 1 152 ? -4.628 20.563 54.833 1.00 25.87 149 ASP C C 1
ATOM 3732 O O . ASP C 1 152 ? -4.591 19.973 55.913 1.00 25.51 149 ASP C O 1
ATOM 3737 N N . LEU C 1 153 ? -4.169 21.794 54.640 1.00 26.52 150 LEU C N 1
ATOM 3738 C CA . LEU C 1 153 ? -3.764 22.658 55.744 1.00 27.26 150 LEU C CA 1
ATOM 3739 C C . LEU C 1 153 ? -4.984 23.053 56.576 1.00 27.81 150 LEU C C 1
ATOM 3740 O O . LEU C 1 153 ? -5.948 23.639 56.077 1.00 26.88 150 LEU C O 1
ATOM 3745 N N . GLU C 1 154 ? -4.940 22.723 57.853 1.00 29.87 151 GLU C N 1
ATOM 3746 C CA . GLU C 1 154 ? -5.977 23.196 58.774 1.00 31.99 151 GLU C CA 1
ATOM 3747 C C . GLU C 1 154 ? -5.708 24.653 59.065 1.00 31.26 151 GLU C C 1
ATOM 3748 O O . GLU C 1 154 ? -4.764 24.995 59.765 1.00 31.39 151 GLU C O 1
ATOM 3754 N N . ILE C 1 155 ? -6.525 25.513 58.487 1.00 31.91 152 ILE C N 1
ATOM 3755 C CA . ILE C 1 155 ? -6.280 26.931 58.567 1.00 32.63 152 ILE C CA 1
ATOM 3756 C C . ILE C 1 155 ? -6.908 27.528 59.819 1.00 33.80 152 ILE C C 1
ATOM 3757 O O . ILE C 1 155 ? -7.848 26.959 60.389 1.00 34.19 152 ILE C O 1
ATOM 3762 N N . GLY C 1 156 ? -6.394 28.686 60.241 1.00 33.91 153 GLY C N 1
ATOM 3763 C CA . GLY C 1 156 ? -6.929 29.374 61.405 1.00 33.66 153 GLY C CA 1
ATOM 3764 C C . GLY C 1 156 ? -7.879 30.492 61.027 1.00 33.57 153 GLY C C 1
ATOM 3765 O O . GLY C 1 156 ? -8.352 30.555 59.894 1.00 33.17 153 GLY C O 1
ATOM 3766 N N . GLN C 1 157 ? -8.167 31.370 61.990 1.00 33.90 154 GLN C N 1
ATOM 3767 C CA . GLN C 1 157 ? -9.024 32.557 61.758 1.00 34.51 154 GLN C CA 1
ATOM 3768 C C . GLN C 1 157 ? -8.362 33.675 60.912 1.00 33.40 154 GLN C C 1
ATOM 3769 O O . GLN C 1 157 ? -7.134 33.771 60.850 1.00 33.55 154 GLN C O 1
ATOM 3775 N N . SER C 1 158 ? -9.181 34.498 60.258 1.00 32.77 155 SER C N 1
ATOM 3776 C CA . SER C 1 158 ? -8.686 35.693 59.553 1.00 32.56 155 SER C CA 1
ATOM 3777 C C . SER C 1 158 ? -9.270 36.984 60.117 1.00 32.39 155 SER C C 1
ATOM 3778 O O . SER C 1 158 ? -10.479 37.083 60.277 1.00 32.53 155 SER C O 1
ATOM 3781 N N . ARG C 1 159 ? -8.415 37.969 60.383 1.00 31.58 156 ARG C N 1
ATOM 3782 C CA . ARG C 1 159 ? -8.868 39.276 60.858 1.00 31.68 156 ARG C CA 1
ATOM 3783 C C . ARG C 1 159 ? -8.817 40.385 59.801 1.00 30.07 156 ARG C C 1
ATOM 3784 O O . ARG C 1 159 ? -9.415 41.427 60.002 1.00 29.75 156 ARG C O 1
ATOM 3792 N N . ILE C 1 160 ? -8.115 40.171 58.686 1.00 27.91 157 ILE C N 1
ATOM 3793 C CA . ILE C 1 160 ? -7.929 41.239 57.703 1.00 26.30 157 ILE C CA 1
ATOM 3794 C C . ILE C 1 160 ? -9.175 41.490 56.856 1.00 25.39 157 ILE C C 1
ATOM 3795 O O . ILE C 1 160 ? -9.939 40.569 56.625 1.00 25.19 157 ILE C O 1
ATOM 3800 N N . LYS C 1 161 ? -9.382 42.733 56.422 1.00 24.41 158 LYS C N 1
ATOM 3801 C CA . LYS C 1 161 ? -10.489 43.103 55.540 1.00 24.58 158 LYS C CA 1
ATOM 3802 C C . LYS C 1 161 ? -10.002 43.289 54.078 1.00 25.88 158 LYS C C 1
ATOM 3803 O O . LYS C 1 161 ? -9.098 44.091 53.814 1.00 26.63 158 LYS C O 1
ATOM 3809 N N . ILE C 1 162 ? -10.572 42.522 53.143 1.00 26.50 159 ILE C N 1
ATOM 3810 C CA . ILE C 1 162 ? -10.106 42.484 51.741 1.00 27.65 159 ILE C CA 1
ATOM 3811 C C . ILE C 1 162 ? -11.101 43.143 50.773 1.00 28.92 159 ILE C C 1
ATOM 3812 O O . ILE C 1 162 ? -12.300 42.839 50.797 1.00 29.68 159 ILE C O 1
ATOM 3817 N N . THR C 1 163 ? -10.616 44.066 49.942 1.00 29.71 160 THR C N 1
ATOM 3818 C CA . THR C 1 163 ? -11.471 44.795 49.000 1.00 30.51 160 THR C CA 1
ATOM 3819 C C . THR C 1 163 ? -10.861 44.692 47.603 1.00 31.73 160 THR C C 1
ATOM 3820 O O . THR C 1 163 ? -9.708 45.079 47.405 1.00 31.94 160 THR C O 1
ATOM 3824 N N . LYS C 1 164 ? -11.639 44.162 46.650 1.00 32.58 161 LYS C N 1
ATOM 3825 C CA . LYS C 1 164 ? -11.222 44.013 45.245 1.00 32.93 161 LYS C CA 1
ATOM 3826 C C . LYS C 1 164 ? -11.589 45.248 44.411 1.00 32.36 161 LYS C C 1
ATOM 3827 O O . LYS C 1 164 ? -12.574 45.909 44.687 1.00 31.93 161 LYS C O 1
ATOM 3833 N N A PHE C 1 165 ? -10.750 45.579 43.427 0.50 31.88 162 PHE C N 1
ATOM 3834 N N B PHE C 1 165 ? -10.780 45.519 43.387 0.50 32.48 162 PHE C N 1
ATOM 3835 C CA A PHE C 1 165 ? -10.937 46.778 42.594 0.50 31.09 162 PHE C CA 1
ATOM 3836 C CA B PHE C 1 165 ? -11.000 46.638 42.471 0.50 32.18 162 PHE C CA 1
ATOM 3837 C C A PHE C 1 165 ? -11.879 46.500 41.430 0.50 30.94 162 PHE C C 1
ATOM 3838 C C B PHE C 1 165 ? -10.770 46.219 41.018 0.50 32.16 162 PHE C C 1
ATOM 3839 O O A PHE C 1 165 ? -11.552 45.709 40.544 0.50 30.96 162 PHE C O 1
ATOM 3840 O O B PHE C 1 165 ? -10.776 45.028 40.692 0.50 32.00 162 PHE C O 1
ATOM 3855 N N . ASN D 1 2 ? 33.620 65.773 17.576 1.00 41.09 -1 ASN D N 1
ATOM 3856 C CA . ASN D 1 2 ? 32.397 66.287 18.276 1.00 40.74 -1 ASN D CA 1
ATOM 3857 C C . ASN D 1 2 ? 31.867 65.393 19.405 1.00 39.60 -1 ASN D C 1
ATOM 3858 O O . ASN D 1 2 ? 31.581 64.214 19.180 1.00 39.54 -1 ASN D O 1
ATOM 3863 N N . ALA D 1 3 ? 31.706 65.959 20.601 1.00 37.66 0 ALA D N 1
ATOM 3864 C CA . ALA D 1 3 ? 31.223 65.170 21.730 1.00 36.42 0 ALA D CA 1
ATOM 3865 C C . ALA D 1 3 ? 29.807 64.617 21.447 1.00 34.73 0 ALA D C 1
ATOM 3866 O O . ALA D 1 3 ? 28.964 65.277 20.810 1.00 34.48 0 ALA D O 1
ATOM 3876 N N . LYS D 1 5 ? 26.113 63.816 22.419 1.00 24.96 2 LYS D N 1
ATOM 3877 C CA . LYS D 1 5 ? 25.150 64.671 23.147 1.00 22.64 2 LYS D CA 1
ATOM 3878 C C . LYS D 1 5 ? 24.092 63.777 23.818 1.00 20.85 2 LYS D C 1
ATOM 3879 O O . LYS D 1 5 ? 23.473 62.929 23.155 1.00 20.48 2 LYS D O 1
ATOM 3885 N N . PHE D 1 6 ? 23.911 63.956 25.131 1.00 18.99 3 PHE D N 1
ATOM 3886 C CA . PHE D 1 6 ? 22.960 63.170 25.909 1.00 17.97 3 PHE D CA 1
ATOM 3887 C C . PHE D 1 6 ? 21.880 64.032 26.495 1.00 17.56 3 PHE D C 1
ATOM 3888 O O . PHE D 1 6 ? 22.154 65.126 26.977 1.00 18.66 3 PHE D O 1
ATOM 3896 N N . LEU D 1 7 ? 20.676 63.504 26.560 1.00 17.14 4 LEU D N 1
ATOM 3897 C CA . LEU D 1 7 ? 19.623 64.137 27.332 1.00 16.57 4 LEU D CA 1
ATOM 3898 C C . LEU D 1 7 ? 19.292 63.083 28.409 1.00 17.09 4 LEU D C 1
ATOM 3899 O O . LEU D 1 7 ? 18.994 61.971 28.060 1.00 16.00 4 LEU D O 1
ATOM 3904 N N . THR D 1 8 ? 19.390 63.426 29.704 1.00 16.74 5 THR D N 1
ATOM 3905 C CA . THR D 1 8 ? 19.110 62.457 30.759 1.00 16.01 5 THR D CA 1
ATOM 3906 C C . THR D 1 8 ? 17.743 62.850 31.349 1.00 16.97 5 THR D C 1
ATOM 3907 O O . THR D 1 8 ? 17.421 64.019 31.378 1.00 18.30 5 THR D O 1
ATOM 3911 N N . VAL D 1 9 ? 16.919 61.875 31.744 1.00 15.54 6 VAL D N 1
ATOM 3912 C CA . VAL D 1 9 ? 15.505 62.135 32.088 1.00 15.38 6 VAL D CA 1
ATOM 3913 C C . VAL D 1 9 ? 15.117 61.388 33.382 1.00 15.83 6 VAL D C 1
ATOM 3914 O O . VAL D 1 9 ? 15.425 60.210 33.522 1.00 18.09 6 VAL D O 1
ATOM 3918 N N . SER D 1 10 ? 14.443 62.047 34.321 1.00 16.46 7 SER D N 1
ATOM 3919 C CA . SER D 1 10 ? 13.781 61.272 35.420 1.00 16.96 7 SER D CA 1
ATOM 3920 C C . SER D 1 10 ? 12.641 62.051 36.064 1.00 17.41 7 SER D C 1
ATOM 3921 O O . SER D 1 10 ? 12.607 63.274 35.994 1.00 17.32 7 SER D O 1
ATOM 3924 N N . ASP D 1 11 ? 11.751 61.355 36.747 1.00 18.74 8 ASP D N 1
ATOM 3925 C CA . ASP D 1 11 ? 10.764 61.988 37.616 1.00 20.77 8 ASP D CA 1
ATOM 3926 C C . ASP D 1 11 ? 11.259 61.929 39.058 1.00 21.90 8 ASP D C 1
ATOM 3927 O O . ASP D 1 11 ? 10.485 62.118 39.986 1.00 23.17 8 ASP D O 1
ATOM 3932 N N . ASP D 1 12 ? 12.540 61.663 39.248 1.00 22.15 9 ASP D N 1
ATOM 3933 C CA . ASP D 1 12 ? 13.113 61.557 40.600 1.00 22.18 9 ASP D CA 1
ATOM 3934 C C . ASP D 1 12 ? 14.484 62.205 40.569 1.00 20.43 9 ASP D C 1
ATOM 3935 O O . ASP D 1 12 ? 15.346 61.809 39.788 1.00 19.20 9 ASP D O 1
ATOM 3948 N N A ASN D 1 14 ? 17.100 62.296 42.711 0.50 17.28 11 ASN D N 1
ATOM 3949 N N B ASN D 1 14 ? 17.126 62.309 42.718 0.50 17.98 11 ASN D N 1
ATOM 3950 C CA A ASN D 1 14 ? 18.210 61.404 43.096 0.50 16.94 11 ASN D CA 1
ATOM 3951 C CA B ASN D 1 14 ? 18.231 61.416 43.088 0.50 18.39 11 ASN D C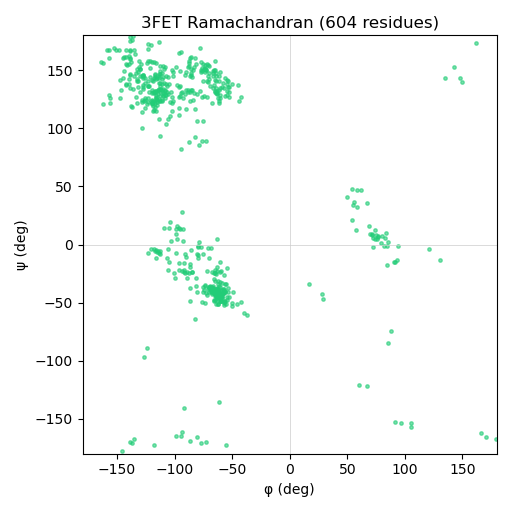A 1
ATOM 3952 C C A ASN D 1 14 ? 18.553 60.423 41.965 0.50 17.04 11 ASN D C 1
ATOM 3953 C C B ASN D 1 14 ? 18.568 60.417 41.967 0.50 17.79 11 ASN D C 1
ATOM 3954 O O A ASN D 1 14 ? 19.726 60.167 41.682 0.50 17.37 11 ASN D O 1
ATOM 3955 O O B ASN D 1 14 ? 19.754 60.155 41.682 0.50 17.90 11 ASN D O 1
ATOM 3964 N N . PHE D 1 15 ? 17.516 59.893 41.319 1.00 16.34 12 PHE D N 1
ATOM 3965 C CA . PHE D 1 15 ? 17.694 59.002 40.177 1.00 16.64 12 PHE D CA 1
ATOM 3966 C C . PHE D 1 15 ? 18.382 59.754 39.012 1.00 16.40 12 PHE D C 1
ATOM 3967 O O . PHE D 1 15 ? 19.295 59.218 38.355 1.00 16.39 12 PHE D O 1
ATOM 3975 N N . LEU D 1 16 ? 17.990 61.017 38.799 1.00 16.30 13 LEU D N 1
ATOM 3976 C CA . LEU D 1 16 ? 18.609 61.829 37.751 1.00 16.32 13 LEU D CA 1
ATOM 3977 C C . LEU D 1 16 ? 20.119 62.046 37.997 1.00 16.91 13 LEU D C 1
ATOM 3978 O O . LEU D 1 16 ? 20.887 61.995 37.058 1.00 16.54 13 LEU D O 1
ATOM 3983 N N . ARG D 1 17 ? 20.515 62.318 39.252 1.00 16.32 14 ARG D N 1
ATOM 3984 C CA . ARG D 1 17 ? 21.926 62.338 39.619 1.00 17.10 14 ARG D CA 1
ATOM 3985 C C . ARG D 1 17 ? 22.684 61.021 39.313 1.00 17.53 14 ARG D C 1
ATOM 3986 O O . ARG D 1 17 ? 23.785 61.089 38.840 1.00 18.07 14 ARG D O 1
ATOM 3994 N N . GLN D 1 18 ? 22.071 59.847 39.548 1.00 17.57 15 GLN D N 1
ATOM 3995 C CA . GLN D 1 18 ? 22.689 58.542 39.210 1.00 18.38 15 GLN D CA 1
ATOM 3996 C C . GLN D 1 18 ? 22.856 58.417 37.683 1.00 17.76 15 GLN D C 1
ATOM 3997 O O . GLN D 1 18 ? 23.923 58.013 37.204 1.00 17.73 15 GLN D O 1
ATOM 4003 N N . VAL D 1 19 ? 21.805 58.729 36.938 1.00 17.93 16 VAL D N 1
ATOM 4004 C CA . VAL D 1 19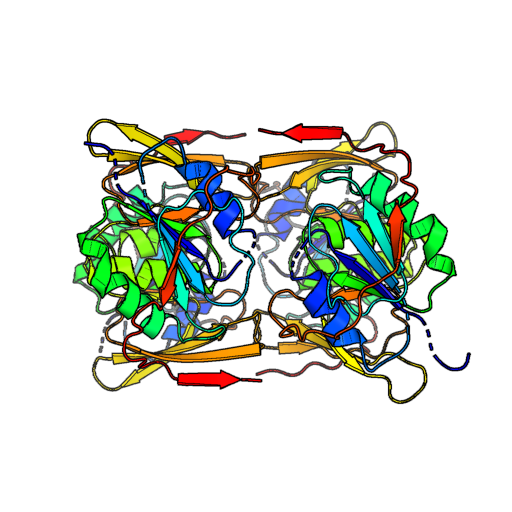 ? 21.888 58.668 35.465 1.00 18.97 16 VAL D CA 1
ATOM 4005 C C . VAL D 1 19 ? 22.983 59.598 34.970 1.00 19.29 16 VAL D C 1
ATOM 4006 O O . VAL D 1 19 ? 23.816 59.204 34.148 1.00 19.25 16 VAL D O 1
ATOM 4010 N N . ASN D 1 20 ? 23.009 60.821 35.503 1.00 19.87 17 ASN D N 1
ATOM 4011 C CA . ASN D 1 20 ? 24.074 61.780 35.157 1.00 19.30 17 ASN D CA 1
ATOM 4012 C C . ASN D 1 20 ? 25.461 61.248 35.472 1.00 19.87 17 ASN D C 1
ATOM 4013 O O . ASN D 1 20 ? 26.373 61.390 34.660 1.00 20.48 17 ASN D O 1
ATOM 4018 N N . THR D 1 21 ? 25.610 60.595 36.618 1.00 20.16 18 THR D N 1
ATOM 4019 C CA . THR D 1 21 ? 26.911 59.982 37.003 1.00 20.35 18 THR D CA 1
ATOM 4020 C C . THR D 1 21 ? 27.355 58.900 36.014 1.00 20.77 18 THR D C 1
ATOM 4021 O O . THR D 1 21 ? 28.515 58.859 35.636 1.00 20.16 18 THR D O 1
ATOM 4025 N N . LEU D 1 22 ? 26.438 58.059 35.553 1.00 21.16 19 LEU D N 1
ATOM 4026 C CA . LEU D 1 22 ? 26.772 57.054 34.547 1.00 21.62 19 LEU D CA 1
ATOM 4027 C C . LEU D 1 22 ? 27.268 57.724 33.241 1.00 21.94 19 LEU D C 1
ATOM 4028 O O . LEU D 1 22 ? 28.245 57.308 32.624 1.00 21.24 19 LEU D O 1
ATOM 4033 N N . VAL D 1 23 ? 26.566 58.759 32.825 1.00 21.69 20 VAL D N 1
ATOM 4034 C CA . VAL D 1 23 ? 26.774 59.358 31.519 1.00 24.40 20 VAL D CA 1
ATOM 4035 C C . VAL D 1 23 ? 27.904 60.414 31.461 1.00 25.75 20 VAL D C 1
ATOM 4036 O O . VAL D 1 23 ? 28.477 60.651 30.404 1.00 25.89 20 VAL D O 1
ATOM 4040 N N . ALA D 1 24 ? 28.220 61.016 32.607 1.00 27.21 21 ALA D N 1
ATOM 4041 C CA . ALA D 1 24 ? 28.916 62.304 32.667 1.00 28.74 21 ALA D CA 1
ATOM 4042 C C . ALA D 1 24 ? 30.225 62.394 31.883 1.00 29.83 21 ALA D C 1
ATOM 4043 O O . ALA D 1 24 ? 30.491 63.429 31.241 1.00 30.77 21 ALA D O 1
ATOM 4045 N N . GLY D 1 25 ? 31.047 61.350 31.913 1.00 29.09 22 GLY D N 1
ATOM 4046 C CA . GLY D 1 25 ? 32.304 61.473 31.185 1.00 29.59 22 GLY D CA 1
ATOM 4047 C C . GLY D 1 25 ? 32.205 61.254 29.675 1.00 29.53 22 GLY D C 1
ATOM 4048 O O . GLY D 1 25 ? 33.206 61.379 28.963 1.00 30.23 22 GLY D O 1
ATOM 4049 N N . LYS D 1 26 ? 31.007 60.950 29.171 1.00 27.83 23 LYS D N 1
ATOM 4050 C CA . LYS D 1 26 ? 30.870 60.412 27.810 1.00 27.25 23 LYS D CA 1
ATOM 4051 C C . LYS D 1 26 ? 30.552 61.448 26.743 1.00 26.70 23 LYS D C 1
ATOM 4052 O O . LYS D 1 26 ? 30.716 61.188 25.561 1.00 25.94 23 LYS D O 1
ATOM 4058 N N . GLY D 1 27 ? 30.108 62.626 27.164 1.00 25.54 24 GLY D N 1
ATOM 4059 C CA . GLY D 1 27 ? 29.788 63.676 26.220 1.00 25.75 24 GLY D CA 1
ATOM 4060 C C . GLY D 1 27 ? 29.106 64.792 26.952 1.00 25.85 24 GLY D C 1
ATOM 4061 O O . GLY D 1 27 ? 29.131 64.809 28.187 1.00 26.77 24 GLY D O 1
ATOM 4062 N N . ASP D 1 28 ? 28.474 65.711 26.224 1.00 24.67 25 ASP D N 1
ATOM 4063 C CA . ASP D 1 28 ? 27.721 66.754 26.907 1.00 24.52 25 ASP D CA 1
ATOM 4064 C C . ASP D 1 28 ? 26.356 66.212 27.321 1.00 22.91 25 ASP D C 1
ATOM 4065 O O . ASP D 1 28 ? 25.869 65.235 26.714 1.00 22.12 25 ASP D O 1
ATOM 4078 N N . ASP D 1 30 ? 22.388 67.514 28.745 1.00 16.62 27 ASP D N 1
ATOM 4079 C CA . ASP D 1 30 ? 21.274 68.300 29.264 1.00 17.84 27 ASP D CA 1
ATOM 4080 C C . ASP D 1 30 ? 20.353 67.297 29.994 1.00 17.70 27 ASP D C 1
ATOM 4081 O O . ASP D 1 30 ? 20.554 66.095 29.851 1.00 16.83 27 ASP D O 1
ATOM 4086 N N . SER D 1 31 ? 19.384 67.791 30.775 1.00 16.70 28 SER D N 1
ATOM 4087 C CA . SER D 1 31 ? 18.518 66.915 31.569 1.00 17.28 28 SER D CA 1
ATOM 4088 C C . SER D 1 31 ? 17.095 67.440 31.588 1.00 16.58 28 SER D C 1
ATOM 4089 O O . SER D 1 31 ? 16.859 68.574 31.266 1.00 15.82 28 SER D O 1
ATOM 4092 N N . VAL D 1 32 ? 16.161 66.555 31.929 1.00 17.47 29 VAL D N 1
ATOM 4093 C CA . VAL D 1 32 ? 14.753 66.845 32.104 1.00 16.68 29 VAL D CA 1
ATOM 4094 C C . VAL D 1 32 ? 14.407 66.280 33.486 1.00 18.67 29 VAL D C 1
ATOM 4095 O O . VAL D 1 32 ? 14.647 65.085 33.745 1.00 20.10 29 VAL D O 1
ATOM 4099 N N . ILE D 1 33 ? 13.859 67.109 34.372 1.00 17.13 30 ILE D N 1
ATOM 4100 C CA . ILE D 1 33 ? 13.314 66.620 35.629 1.00 17.62 30 ILE D CA 1
ATOM 4101 C C . ILE D 1 33 ? 11.781 66.804 35.570 1.00 18.37 30 ILE D C 1
ATOM 4102 O O . ILE D 1 33 ? 11.305 67.821 35.112 1.00 18.47 30 ILE D O 1
ATOM 4107 N N . ILE D 1 34 ? 11.012 65.783 35.942 1.00 18.26 31 ILE D N 1
ATOM 4108 C CA . ILE D 1 34 ? 9.589 65.959 36.186 1.00 19.96 31 ILE D CA 1
ATOM 4109 C C . ILE D 1 34 ? 9.403 66.162 37.685 1.00 21.60 31 ILE D C 1
ATOM 4110 O O . ILE D 1 34 ? 9.657 65.264 38.479 1.00 21.69 31 ILE D O 1
ATOM 4115 N N . GLY D 1 35 ? 9.018 67.365 38.073 1.00 23.04 32 GLY D N 1
ATOM 4116 C CA . GLY D 1 35 ? 8.822 67.642 39.467 1.00 25.21 32 GLY D CA 1
ATOM 4117 C C . GLY D 1 35 ? 9.913 68.467 40.082 1.00 26.79 32 GLY D C 1
ATOM 4118 O O . GLY D 1 35 ? 10.654 69.191 39.417 1.00 25.75 32 GLY D O 1
ATOM 4119 N N . GLU D 1 36 ? 9.981 68.315 41.400 1.00 29.26 33 GLU D N 1
ATOM 4120 C CA . GLU D 1 36 ? 10.816 69.088 42.276 1.00 30.65 33 GLU D CA 1
ATOM 4121 C C . GLU D 1 36 ? 12.230 68.523 42.415 1.00 30.32 33 GLU D C 1
ATOM 4122 O O . GLU D 1 36 ? 12.484 67.346 42.105 1.00 29.70 33 GLU D O 1
ATOM 4128 N N . GLY D 1 37 ? 13.142 69.382 42.872 1.00 30.08 34 GLY D N 1
ATOM 4129 C CA . GLY D 1 37 ? 14.521 68.989 43.111 1.00 29.50 34 GLY D CA 1
ATOM 4130 C C . GLY D 1 37 ? 15.474 70.139 42.910 1.00 29.47 34 GLY D C 1
ATOM 4131 O O . GLY D 1 37 ? 15.317 70.929 41.983 1.00 29.51 34 GLY D O 1
ATOM 4132 N N . ASP D 1 38 ? 16.466 70.214 43.792 1.00 29.05 35 ASP D N 1
ATOM 4133 C CA . ASP D 1 38 ? 17.534 71.194 43.725 1.00 29.16 35 ASP D CA 1
ATOM 4134 C C . ASP D 1 38 ? 18.532 70.734 42.657 1.00 28.28 35 ASP D C 1
ATOM 4135 O O . ASP D 1 38 ? 18.952 69.566 42.649 1.00 28.14 35 ASP D O 1
ATOM 4140 N N . ALA D 1 39 ? 18.924 71.648 41.773 1.00 27.04 36 ALA D N 1
ATOM 4141 C CA . ALA D 1 39 ? 19.778 71.294 40.624 1.00 26.10 36 ALA D CA 1
ATOM 4142 C C . ALA D 1 39 ? 21.299 71.449 40.847 1.00 24.56 36 ALA D C 1
ATOM 4143 O O . ALA D 1 39 ? 22.102 71.215 39.940 1.00 23.38 36 ALA D O 1
ATOM 4145 N N . LYS D 1 40 ? 21.702 71.817 42.048 1.00 23.51 37 LYS D N 1
ATOM 4146 C CA . LYS D 1 40 ? 23.122 72.077 42.292 1.00 23.96 37 LYS D CA 1
ATOM 4147 C C . LYS D 1 40 ? 23.945 70.810 42.099 1.00 22.78 37 LYS D C 1
ATOM 4148 O O . LYS D 1 40 ? 23.517 69.757 42.537 1.00 23.11 37 LYS D O 1
ATOM 4154 N N . GLY D 1 41 ? 25.074 70.921 41.388 1.00 21.81 38 GLY D N 1
ATOM 4155 C CA . GLY D 1 41 ? 25.981 69.802 41.085 1.00 21.15 38 GLY D CA 1
ATOM 4156 C C . GLY D 1 41 ? 25.523 68.738 40.077 1.00 21.36 38 GLY D C 1
ATOM 4157 O O . GLY D 1 41 ? 26.190 67.710 39.911 1.00 21.44 38 GLY D O 1
ATOM 4158 N N . LEU D 1 42 ? 24.399 68.980 39.410 1.00 20.69 39 LEU D N 1
ATOM 4159 C CA . LEU D 1 42 ? 23.805 68.002 38.518 1.00 21.33 39 LEU D CA 1
ATOM 4160 C C . LEU D 1 42 ? 24.683 67.689 37.303 1.00 21.61 39 LEU D C 1
ATOM 4161 O O . LEU D 1 42 ? 24.576 66.614 36.740 1.00 21.68 39 LEU D O 1
ATOM 4166 N N . GLY D 1 43 ? 25.563 68.600 36.910 1.00 21.59 40 GLY D N 1
ATOM 4167 C CA . GLY D 1 43 ? 26.496 68.293 35.820 1.00 21.97 40 GLY D CA 1
ATOM 4168 C C . GLY D 1 43 ? 25.978 68.655 34.431 1.00 22.10 40 GLY D C 1
ATOM 4169 O O . GLY D 1 43 ? 26.739 68.701 33.446 1.00 22.38 40 GLY D O 1
ATOM 4170 N N . SER D 1 44 ? 24.682 68.899 34.340 1.00 20.94 41 SER D N 1
ATOM 4171 C CA . SER D 1 44 ? 24.078 69.248 33.067 1.00 20.52 41 SER D CA 1
ATOM 4172 C C . SER D 1 44 ? 24.343 70.724 32.696 1.00 19.23 41 SER D C 1
ATOM 4173 O O . SER D 1 44 ? 24.497 71.580 33.565 1.00 19.33 41 SER D O 1
ATOM 4176 N N A LYS D 1 45 ? 24.366 71.010 31.404 0.50 18.82 42 LYS D N 1
ATOM 4177 N N B LYS D 1 45 ? 24.380 71.005 31.399 0.50 18.67 42 LYS D N 1
ATOM 4178 C CA A LYS D 1 45 ? 24.401 72.383 30.940 0.50 18.76 42 LYS D CA 1
ATOM 4179 C CA B LYS D 1 45 ? 24.402 72.376 30.910 0.50 18.58 42 LYS D CA 1
ATOM 4180 C C A LYS D 1 45 ? 23.010 73.037 31.051 0.50 18.00 42 LYS D C 1
ATOM 4181 C C B LYS D 1 45 ? 23.015 73.031 31.048 0.50 17.84 42 LYS D C 1
ATOM 4182 O O A LYS D 1 45 ? 22.881 74.151 31.563 0.50 17.12 42 LYS D O 1
ATOM 4183 O O B LYS D 1 45 ? 22.895 74.137 31.578 0.50 16.93 42 LYS D O 1
ATOM 4194 N N . VAL D 1 46 ? 21.980 72.350 30.562 1.00 17.26 43 VAL D N 1
ATOM 4195 C CA . VAL D 1 46 ? 20.597 72.862 30.671 1.00 16.79 43 VAL D CA 1
ATOM 4196 C C . VAL D 1 46 ? 19.733 71.824 31.391 1.00 17.53 43 VAL D C 1
ATOM 4197 O O . VAL D 1 46 ? 19.870 70.639 31.147 1.00 17.07 43 VAL D O 1
ATOM 4201 N N . LEU D 1 47 ? 18.883 72.283 32.312 1.00 17.32 44 LEU D N 1
ATOM 4202 C CA . LEU D 1 47 ? 17.863 71.435 32.930 1.00 16.04 44 LEU D CA 1
ATOM 4203 C C . LEU D 1 47 ? 16.489 71.953 32.565 1.00 16.13 44 LEU D C 1
ATOM 4204 O O . LEU D 1 47 ? 16.123 73.064 32.921 1.00 16.23 44 LEU D O 1
ATOM 4209 N N . TYR D 1 48 ? 15.752 71.165 31.815 1.00 16.14 45 TYR D N 1
ATOM 4210 C CA . TYR D 1 48 ? 14.366 71.459 31.494 1.00 16.53 45 TYR D CA 1
ATOM 4211 C C . TYR D 1 48 ? 13.486 70.944 32.645 1.00 17.59 45 TYR D C 1
ATOM 4212 O O . TYR D 1 48 ? 13.647 69.808 33.086 1.00 17.33 45 TYR D O 1
ATOM 4221 N N . ARG D 1 49 ? 12.544 71.746 33.137 1.00 18.55 46 ARG D N 1
ATOM 4222 C CA . ARG D 1 49 ? 11.659 71.220 34.172 1.00 19.77 46 ARG D CA 1
ATOM 4223 C C . ARG D 1 49 ? 10.244 71.104 33.679 1.00 20.03 46 ARG D C 1
ATOM 4224 O O . ARG D 1 49 ? 9.756 71.932 32.905 1.00 19.30 46 ARG D O 1
ATOM 4232 N N . ALA D 1 50 ? 9.585 70.048 34.125 1.00 21.31 47 ALA D N 1
ATOM 4233 C CA . ALA D 1 50 ? 8.145 69.920 33.968 1.00 22.27 47 ALA D CA 1
ATOM 4234 C C . ALA D 1 50 ? 7.523 69.776 35.360 1.00 23.51 47 ALA D C 1
ATOM 4235 O O . ALA D 1 50 ? 8.109 69.128 36.244 1.00 23.96 47 ALA D O 1
ATOM 4237 N N . LYS D 1 51 ? 6.332 70.349 35.542 1.00 25.09 48 LYS D N 1
ATOM 4238 C CA . LYS D 1 51 ? 5.607 70.302 36.812 1.00 27.56 48 LYS D CA 1
ATOM 4239 C C . LYS D 1 51 ? 5.343 68.887 37.264 1.00 28.38 48 LYS D C 1
ATOM 4240 O O . LYS D 1 51 ? 5.008 68.004 36.451 1.00 27.71 48 LYS D O 1
ATOM 4246 N N . LYS D 1 52 ? 5.511 68.652 38.561 1.00 29.66 49 LYS D N 1
ATOM 4247 C CA . LYS D 1 52 ? 5.186 67.357 39.132 1.00 32.06 49 LYS D CA 1
ATOM 4248 C C . LYS D 1 52 ? 3.829 66.796 38.643 1.00 30.99 49 LYS D C 1
ATOM 4249 O O . LYS D 1 52 ? 2.844 67.520 38.542 1.00 32.01 49 LYS D O 1
ATOM 4255 N N . GLY D 1 53 ? 3.794 65.513 38.331 1.00 30.82 50 GLY D N 1
ATOM 4256 C CA . GLY D 1 53 ? 2.556 64.866 37.878 1.00 29.83 50 GLY D CA 1
ATOM 4257 C C . GLY D 1 53 ? 2.011 65.238 36.498 1.00 28.66 50 GLY D C 1
ATOM 4258 O O . GLY D 1 53 ? 0.881 64.838 36.165 1.00 28.87 50 GLY D O 1
ATOM 4259 N N . THR D 1 54 ? 2.780 65.992 35.699 1.00 26.50 51 THR D N 1
ATOM 4260 C CA . THR D 1 54 ? 2.460 66.192 34.283 1.00 24.72 51 THR D CA 1
ATOM 4261 C C . THR D 1 54 ? 2.324 64.790 33.665 1.00 23.46 51 THR D C 1
ATOM 4262 O O . THR D 1 54 ? 3.144 63.943 33.929 1.00 23.71 51 THR D O 1
ATOM 4266 N N . PRO D 1 55 ? 1.254 64.528 32.899 1.00 22.92 52 PRO D N 1
ATOM 4267 C CA . PRO D 1 55 ? 1.101 63.213 32.238 1.00 22.02 52 PRO D CA 1
ATOM 4268 C C . PRO D 1 55 ? 2.337 62.829 31.379 1.00 21.50 52 PRO D C 1
ATOM 4269 O O . PRO D 1 55 ? 2.907 63.673 30.664 1.00 20.28 52 PRO D O 1
ATOM 4273 N N . PHE D 1 56 ? 2.702 61.554 31.419 1.00 20.50 53 PHE D N 1
ATOM 4274 C CA . PHE D 1 56 ? 3.955 61.090 30.827 1.00 19.66 53 PHE D CA 1
ATOM 4275 C C . PHE D 1 56 ? 4.002 61.329 29.300 1.00 18.64 53 PHE D C 1
ATOM 4276 O O . PHE D 1 56 ? 5.082 61.492 28.700 1.00 17.36 53 PHE D O 1
ATOM 4284 N N . ASP D 1 57 ? 2.846 61.274 28.668 1.00 18.14 54 ASP D N 1
ATOM 4285 C CA . ASP D 1 57 ? 2.768 61.491 27.216 1.00 19.18 54 ASP D CA 1
ATOM 4286 C C . ASP D 1 57 ? 2.960 62.980 26.858 1.00 18.55 54 ASP D C 1
ATOM 4287 O O . ASP D 1 57 ? 3.575 63.289 25.845 1.00 20.31 54 ASP D O 1
ATOM 4292 N N . ALA D 1 58 ? 2.470 63.886 27.691 1.00 18.06 55 ALA D N 1
ATOM 4293 C CA . ALA D 1 58 ? 2.702 65.346 27.490 1.00 17.81 55 ALA D CA 1
ATOM 4294 C C . ALA D 1 58 ? 4.187 65.638 27.722 1.00 17.01 55 ALA D C 1
ATOM 4295 O O . ALA D 1 58 ? 4.824 66.432 26.987 1.00 14.99 55 ALA D O 1
ATOM 4297 N N . VAL D 1 59 ? 4.746 64.989 28.750 1.00 15.93 56 VAL D N 1
ATOM 4298 C CA . VAL D 1 59 ? 6.187 65.107 28.971 1.00 15.47 56 VAL D CA 1
ATOM 4299 C C . VAL D 1 59 ? 6.938 64.571 27.744 1.00 16.37 56 VAL D C 1
ATOM 4300 O O . VAL D 1 59 ? 7.919 65.196 27.281 1.00 16.11 56 VAL D O 1
ATOM 4304 N N . SER D 1 60 ? 6.505 63.389 27.237 1.00 16.20 57 SER D N 1
ATOM 4305 C CA . SER D 1 60 ? 7.218 62.718 26.153 1.00 17.42 57 SER D CA 1
ATOM 4306 C C . SER D 1 60 ? 7.169 63.593 24.919 1.00 17.10 57 SER D C 1
ATOM 4307 O O . SER D 1 60 ? 8.169 63.726 24.218 1.00 16.73 57 SER D O 1
ATOM 4310 N N . GLU D 1 61 ? 6.009 64.196 24.670 1.00 16.97 58 GLU D N 1
ATOM 4311 C CA . GLU D 1 61 ? 5.906 65.146 23.562 1.00 18.41 58 GLU D CA 1
ATOM 4312 C C . GLU D 1 61 ? 6.827 66.345 23.677 1.00 18.60 58 GLU D C 1
ATOM 4313 O O . GLU D 1 61 ? 7.356 66.807 22.634 1.00 19.21 58 GLU D O 1
ATOM 4319 N N . GLY D 1 62 ? 7.037 66.845 24.908 1.00 17.39 59 GLY D N 1
ATOM 4320 C CA . GLY D 1 62 ? 7.926 67.984 25.110 1.00 17.10 59 GLY D CA 1
ATOM 4321 C C . GLY D 1 62 ? 9.376 67.567 24.838 1.00 16.79 59 GLY D C 1
ATOM 4322 O O . GLY D 1 62 ? 10.165 68.347 24.315 1.00 16.42 59 GLY D O 1
ATOM 4323 N N . ILE D 1 63 ? 9.719 66.333 25.205 1.00 16.47 60 ILE D N 1
ATOM 4324 C CA . ILE D 1 63 ? 11.044 65.779 24.909 1.00 16.75 60 ILE D CA 1
ATOM 4325 C C . ILE D 1 63 ? 11.275 65.610 23.385 1.00 18.23 60 ILE D C 1
ATOM 4326 O O . ILE D 1 63 ? 12.338 65.954 22.886 1.00 17.30 60 ILE D O 1
ATOM 4331 N N . LEU D 1 64 ? 10.265 65.115 22.668 1.00 19.42 61 LEU D N 1
ATOM 4332 C CA . LEU D 1 64 ? 10.337 64.990 21.204 1.00 22.19 61 LEU D CA 1
ATOM 4333 C C . LEU D 1 64 ? 10.622 66.284 20.515 1.00 22.34 61 LEU D C 1
ATOM 4334 O O . LEU D 1 64 ? 11.207 66.276 19.435 1.00 22.97 61 LEU D O 1
ATOM 4339 N N . LYS D 1 65 ? 10.254 67.405 21.141 1.00 23.67 62 LYS D N 1
ATOM 4340 C CA . LYS D 1 65 ? 10.434 68.712 20.477 1.00 23.34 62 LYS D CA 1
ATOM 4341 C C . LYS D 1 65 ? 11.901 69.051 20.450 1.00 22.65 62 LYS D C 1
ATOM 4342 O O . LYS D 1 65 ? 12.340 69.804 19.600 1.00 22.11 62 LYS D O 1
ATOM 4348 N N . ILE D 1 66 ? 12.667 68.455 21.357 1.00 21.12 63 ILE D N 1
ATOM 4349 C CA . ILE D 1 66 ? 14.099 68.771 21.449 1.00 19.88 63 ILE D CA 1
ATOM 4350 C C . ILE D 1 66 ? 14.996 67.530 21.150 1.00 19.56 63 ILE D C 1
ATOM 4351 O O . ILE D 1 66 ? 16.196 67.636 21.111 1.00 19.86 63 ILE D O 1
ATOM 4356 N N . ALA D 1 67 ? 14.407 66.356 20.971 1.00 19.44 64 ALA D N 1
ATOM 4357 C CA . ALA D 1 67 ? 15.193 65.114 20.916 1.00 19.84 64 ALA D CA 1
ATOM 4358 C C . ALA D 1 67 ? 16.198 65.083 19.741 1.00 19.03 64 ALA D C 1
ATOM 4359 O O . ALA D 1 67 ? 17.288 64.524 19.878 1.00 19.60 64 ALA D O 1
ATOM 4361 N N . GLY D 1 68 ? 15.819 65.701 18.621 1.00 18.62 65 GLY D N 1
ATOM 4362 C CA . GLY D 1 68 ? 16.673 65.831 17.398 1.00 17.59 65 GLY D CA 1
ATOM 4363 C C . GLY D 1 68 ? 18.033 66.446 17.684 1.00 16.79 65 GLY D C 1
ATOM 4364 O O . GLY D 1 68 ? 18.947 66.287 16.889 1.00 16.94 65 GLY D O 1
ATOM 4365 N N . ASN D 1 69 ? 18.172 67.165 18.814 1.00 15.51 66 ASN D N 1
ATOM 4366 C CA . ASN D 1 69 ? 19.466 67.741 19.187 1.00 15.56 66 ASN D CA 1
ATOM 4367 C C . ASN D 1 69 ? 20.428 66.748 19.858 1.00 16.11 66 ASN D C 1
ATOM 4368 O O . ASN D 1 69 ? 21.591 67.090 20.089 1.00 16.91 66 ASN D O 1
ATOM 4373 N N . TYR D 1 70 ? 19.962 65.546 20.194 1.00 15.54 67 TYR D N 1
ATOM 4374 C CA . TYR D 1 70 ? 20.814 64.642 20.982 1.00 15.93 67 TYR D CA 1
ATOM 4375 C C . TYR D 1 70 ? 21.183 63.388 20.254 1.00 16.19 67 TYR D C 1
ATOM 4376 O O . TYR D 1 70 ? 20.479 62.968 19.369 1.00 16.89 67 TYR D O 1
ATOM 4385 N N . ASP D 1 71 ? 22.286 62.765 20.648 1.00 16.99 68 ASP D N 1
ATOM 4386 C CA . ASP D 1 71 ? 22.577 61.403 20.208 1.00 17.32 68 ASP D CA 1
ATOM 4387 C C . ASP D 1 71 ? 21.817 60.324 21.017 1.00 17.02 68 ASP D C 1
ATOM 4388 O O . ASP D 1 71 ? 21.315 59.322 20.459 1.00 14.42 68 ASP D O 1
ATOM 4393 N N . TYR D 1 72 ? 21.740 60.528 22.323 1.00 16.13 69 TYR D N 1
ATOM 4394 C CA . TYR D 1 72 ? 21.185 59.507 23.171 1.00 16.51 69 TYR D CA 1
ATOM 4395 C C . TYR D 1 72 ? 20.241 60.126 24.163 1.00 16.15 69 TYR D C 1
ATOM 4396 O O . TYR D 1 72 ? 20.497 61.245 24.676 1.00 15.85 69 TYR D O 1
ATOM 4405 N N . ILE D 1 73 ? 19.179 59.405 24.480 1.00 14.70 70 ILE D N 1
ATOM 4406 C CA . ILE D 1 73 ? 18.351 59.775 25.602 1.00 15.62 70 ILE D CA 1
ATOM 4407 C C . ILE D 1 73 ? 18.421 58.656 26.674 1.00 15.78 70 ILE D C 1
ATOM 4408 O O . ILE D 1 73 ? 18.090 57.527 26.386 1.00 15.80 70 ILE D O 1
ATOM 4413 N N . ALA D 1 74 ? 18.782 59.014 27.911 1.00 15.30 71 ALA D N 1
ATOM 4414 C CA . ALA D 1 74 ? 18.951 58.051 28.987 1.00 14.66 71 ALA D CA 1
ATOM 4415 C C . ALA D 1 74 ? 18.006 58.392 30.135 1.00 14.47 71 ALA D C 1
ATOM 4416 O O . ALA D 1 74 ? 18.053 59.491 30.695 1.00 15.01 71 ALA D O 1
ATOM 4418 N N . ILE D 1 75 ? 17.172 57.443 30.515 1.00 14.85 72 ILE D N 1
ATOM 4419 C CA . ILE D 1 75 ? 16.038 57.736 31.398 1.00 14.10 72 ILE D CA 1
ATOM 4420 C C . ILE D 1 75 ? 16.171 56.814 32.639 1.00 14.68 72 ILE D C 1
ATOM 4421 O O . ILE D 1 75 ? 16.466 55.663 32.461 1.00 14.65 72 ILE D O 1
ATOM 4426 N N . GLY D 1 76 ? 15.951 57.310 33.859 1.00 14.01 73 GLY D N 1
ATOM 4427 C CA . GLY D 1 76 ? 15.919 56.446 35.031 1.00 16.38 73 GLY D CA 1
ATOM 4428 C C . GLY D 1 76 ? 14.725 55.501 34.893 1.00 17.50 73 GLY D C 1
ATOM 4429 O O . GLY D 1 76 ? 13.604 55.965 34.548 1.00 18.14 73 GLY D O 1
ATOM 4430 N N . SER D 1 77 ? 14.951 54.200 35.095 1.00 16.57 74 SER D N 1
ATOM 4431 C CA . SER D 1 77 ? 13.872 53.185 35.035 1.00 17.86 74 SER D CA 1
ATOM 4432 C C . SER D 1 77 ? 12.915 53.247 36.261 1.00 17.95 74 SER D C 1
ATOM 4433 O O . SER D 1 77 ? 13.164 52.608 37.280 1.00 17.14 74 SER D O 1
ATOM 4436 N N . THR D 1 78 ? 11.865 54.062 36.142 1.00 17.43 75 THR D N 1
ATOM 4437 C CA . THR D 1 78 ? 10.750 54.188 37.093 1.00 17.21 75 THR D CA 1
ATOM 4438 C C . THR D 1 78 ? 9.521 53.897 36.229 1.00 16.68 75 THR D C 1
ATOM 4439 O O . THR D 1 78 ? 9.618 53.853 34.975 1.00 16.63 75 THR D O 1
ATOM 4443 N N . GLU D 1 79 ? 8.372 53.703 36.860 1.00 16.33 76 GLU D N 1
ATOM 4444 C CA . GLU D 1 79 ? 7.172 53.501 36.088 1.00 18.46 76 GLU D CA 1
ATOM 4445 C C . GLU D 1 79 ? 7.033 54.588 35.040 1.00 17.40 76 GLU D C 1
ATOM 4446 O O . GLU D 1 79 ? 6.789 54.288 33.852 1.00 18.09 76 GLU D O 1
ATOM 4452 N N . VAL D 1 80 ? 7.157 55.837 35.475 1.00 15.38 77 VAL D N 1
ATOM 4453 C CA . VAL D 1 80 ? 7.006 56.959 34.544 1.00 15.47 77 VAL D CA 1
ATOM 4454 C C . VAL D 1 80 ? 8.098 56.934 33.466 1.00 14.12 77 VAL D C 1
ATOM 4455 O O . VAL D 1 80 ? 7.793 57.128 32.296 1.00 14.14 77 VAL D O 1
ATOM 4459 N N . GLY D 1 81 ? 9.358 56.695 33.851 1.00 14.17 78 GLY D N 1
ATOM 4460 C CA . GLY D 1 81 ? 10.469 56.777 32.869 1.00 13.15 78 GLY D CA 1
ATOM 4461 C C . GLY D 1 81 ? 10.351 55.667 31.821 1.00 13.85 78 GLY D C 1
ATOM 4462 O O . GLY D 1 81 ? 10.637 55.872 30.652 1.00 15.70 78 GLY D O 1
ATOM 4463 N N . ARG D 1 82 ? 9.885 54.509 32.243 1.00 13.24 79 ARG D N 1
ATOM 4464 C CA . ARG D 1 82 ? 9.593 53.405 31.321 1.00 16.25 79 ARG D CA 1
ATOM 4465 C C . ARG D 1 82 ? 8.528 53.749 30.332 1.00 16.75 79 ARG D C 1
ATOM 4466 O O . ARG D 1 82 ? 8.706 53.453 29.157 1.00 16.79 79 ARG D O 1
ATOM 4474 N N . GLU D 1 83 ? 7.463 54.427 30.785 1.00 17.04 80 GLU D N 1
ATOM 4475 C CA . GLU D 1 83 ? 6.424 54.835 29.861 1.00 17.09 80 GLU D CA 1
ATOM 4476 C C . GLU D 1 83 ? 6.972 55.859 28.888 1.00 17.16 80 GLU D C 1
ATOM 4477 O O . GLU D 1 83 ? 6.680 55.807 27.704 1.00 17.14 80 GLU D O 1
ATOM 4483 N N . ILE D 1 84 ? 7.772 56.791 29.398 1.00 16.77 81 ILE D N 1
ATOM 4484 C CA . ILE D 1 84 ? 8.401 57.796 28.554 1.00 16.20 81 ILE D CA 1
ATOM 4485 C C . ILE D 1 84 ? 9.321 57.114 27.507 1.00 16.53 81 ILE D C 1
ATOM 4486 O O . ILE D 1 84 ? 9.261 57.458 26.330 1.00 16.08 81 ILE D O 1
ATOM 4491 N N . ALA D 1 85 ? 10.127 56.139 27.931 1.00 16.90 82 ALA D N 1
ATOM 4492 C CA . ALA D 1 85 ? 11.082 55.485 27.009 1.00 16.07 82 ALA D CA 1
ATOM 4493 C C . ALA D 1 85 ? 10.312 54.789 25.885 1.00 15.63 82 ALA D C 1
ATOM 4494 O O . ALA D 1 85 ? 10.671 54.888 24.711 1.00 15.87 82 ALA D O 1
ATOM 4496 N N . GLY D 1 86 ? 9.211 54.142 26.238 1.00 16.80 83 GLY D N 1
ATOM 4497 C CA . GLY D 1 86 ? 8.402 53.397 25.256 1.00 15.80 83 GLY D CA 1
ATOM 4498 C C . GLY D 1 86 ? 7.737 54.310 24.247 1.00 16.17 83 GLY D C 1
ATOM 4499 O O . GLY D 1 86 ? 7.698 53.999 23.039 1.00 15.37 83 GLY D O 1
ATOM 4500 N N . TYR D 1 87 ? 7.247 55.461 24.712 1.00 14.89 84 TYR D N 1
ATOM 4501 C CA . TYR D 1 87 ? 6.624 56.470 23.814 1.00 14.93 84 TYR D CA 1
ATOM 4502 C C . TYR D 1 87 ? 7.662 57.077 22.840 1.00 13.90 84 TYR D C 1
ATOM 4503 O O . TYR D 1 87 ? 7.437 57.180 21.616 1.00 14.17 84 TYR D O 1
ATOM 4512 N N . LEU D 1 88 ? 8.796 57.468 23.398 1.00 14.31 85 LEU D N 1
ATOM 4513 C CA . LEU D 1 88 ? 9.939 57.982 22.625 1.00 16.29 85 LEU D CA 1
ATOM 4514 C C . LEU D 1 88 ? 10.480 56.923 21.635 1.00 14.76 85 LEU D C 1
ATOM 4515 O O . LEU D 1 88 ? 10.764 57.264 20.485 1.00 15.38 85 LEU D O 1
ATOM 4520 N N . SER D 1 89 ? 10.619 55.672 22.061 1.00 15.39 86 SER D N 1
ATOM 4521 C CA . SER D 1 89 ? 11.026 54.619 21.094 1.00 17.66 86 SER D CA 1
ATOM 4522 C C . SER D 1 89 ? 10.046 54.506 19.931 1.00 18.24 86 SER D C 1
ATOM 4523 O O . SER D 1 89 ? 10.451 54.371 18.736 1.00 17.56 86 SER D O 1
ATOM 4526 N N . PHE D 1 90 ? 8.750 54.516 20.284 1.00 18.04 87 PHE D N 1
ATOM 4527 C CA . PHE D 1 90 ? 7.697 54.454 19.294 1.00 17.93 87 PHE D CA 1
ATOM 4528 C C . PHE D 1 90 ? 7.739 55.644 18.316 1.00 19.30 87 PHE D C 1
ATOM 4529 O O . PHE D 1 90 ? 7.596 55.454 17.089 1.00 18.69 87 PHE D O 1
ATOM 4537 N N . LYS D 1 91 ? 7.900 56.861 18.845 1.00 20.49 88 LYS D N 1
ATOM 4538 C CA . LYS D 1 91 ? 7.840 58.026 17.963 1.00 20.97 88 LYS D CA 1
ATOM 4539 C C . LYS D 1 91 ? 9.132 58.139 17.161 1.00 21.21 88 LYS D C 1
ATOM 4540 O O . LYS D 1 91 ? 9.103 58.536 16.016 1.00 20.49 88 LYS D O 1
ATOM 4546 N N . THR D 1 92 ? 10.267 57.796 17.770 1.00 20.66 89 THR D N 1
ATOM 4547 C CA . THR D 1 92 ? 11.540 57.947 17.040 1.00 19.81 89 THR D CA 1
ATOM 4548 C C . THR D 1 92 ? 11.927 56.781 16.196 1.00 20.23 89 THR D C 1
ATOM 4549 O O . THR D 1 92 ? 12.809 56.946 15.361 1.00 21.39 89 THR D O 1
ATOM 4553 N N . GLY D 1 93 ? 11.373 55.587 16.435 1.00 19.61 90 GLY D N 1
ATOM 4554 C CA . GLY D 1 93 ? 11.877 54.386 15.744 1.00 18.63 90 GLY D CA 1
ATOM 4555 C C . GLY D 1 93 ? 13.206 53.837 16.315 1.00 19.69 90 GLY D C 1
ATOM 4556 O O . GLY D 1 93 ? 13.783 52.912 15.758 1.00 19.38 90 GLY D O 1
ATOM 4557 N N . PHE D 1 94 ? 13.703 54.362 17.430 1.00 18.27 91 PHE D N 1
ATOM 4558 C CA . PHE D 1 94 ? 14.951 53.810 17.975 1.00 19.38 91 PHE D CA 1
ATOM 4559 C C . PHE D 1 94 ? 14.729 52.688 18.978 1.00 18.56 91 PHE D C 1
ATOM 4560 O O . PHE D 1 94 ? 13.772 52.702 19.732 1.00 17.87 91 PHE D O 1
ATOM 4568 N N . TYR D 1 95 ? 15.632 51.723 18.984 1.00 17.60 92 TYR D N 1
ATOM 4569 C CA . TYR D 1 95 ? 15.633 50.688 19.991 1.00 17.04 92 TYR D CA 1
ATOM 4570 C C . TYR D 1 95 ? 15.953 51.262 21.394 1.00 16.92 92 TYR D C 1
ATOM 4571 O O . TYR D 1 95 ? 16.740 52.199 21.516 1.00 15.63 92 TYR D O 1
ATOM 4580 N N . THR D 1 96 ? 15.328 50.701 22.426 1.00 16.34 93 THR D N 1
ATOM 4581 C CA . THR D 1 96 ? 15.657 50.981 23.835 1.00 17.30 93 THR D CA 1
ATOM 4582 C C . THR D 1 96 ? 16.500 49.824 24.456 1.00 17.54 93 THR D C 1
ATOM 4583 O O . THR D 1 96 ? 16.108 48.654 24.402 1.00 16.81 93 THR D O 1
ATOM 4587 N N . ALA D 1 97 ? 17.653 50.163 25.048 1.00 16.79 94 ALA D N 1
ATOM 4588 C CA . ALA D 1 97 ? 18.407 49.194 25.859 1.00 15.87 94 ALA D CA 1
ATOM 4589 C C . ALA D 1 97 ? 17.964 49.432 27.286 1.00 16.26 94 ALA D C 1
ATOM 4590 O O . ALA D 1 97 ? 18.060 50.559 27.748 1.00 15.34 94 ALA D O 1
ATOM 4592 N N . THR D 1 98 ? 17.586 48.378 28.003 1.00 16.31 95 THR D N 1
ATOM 4593 C CA . THR D 1 98 ? 16.808 48.516 29.234 1.00 19.00 95 THR D CA 1
ATOM 4594 C C . THR D 1 98 ? 17.565 48.118 30.485 1.00 17.53 95 THR D C 1
ATOM 4595 O O . THR D 1 98 ? 18.394 47.231 30.435 1.00 17.28 95 THR D O 1
ATOM 4599 N N . GLU D 1 99 ? 17.267 48.810 31.586 1.00 16.45 96 GLU D N 1
ATOM 4600 C CA . GLU D 1 99 ? 17.774 48.477 32.924 1.00 16.20 96 GLU D CA 1
ATOM 4601 C C . GLU D 1 99 ? 19.295 48.385 33.019 1.00 15.85 96 GLU D C 1
ATOM 4602 O O . GLU D 1 99 ? 19.855 47.545 33.781 1.00 15.41 96 GLU D O 1
ATOM 4608 N N . ILE D 1 100 ? 19.976 49.211 32.259 1.00 14.76 97 ILE D N 1
ATOM 4609 C CA . ILE D 1 100 ? 21.431 49.088 32.181 1.00 15.68 97 ILE D CA 1
ATOM 4610 C C . ILE D 1 100 ? 22.125 49.597 33.456 1.00 17.45 97 ILE D C 1
ATOM 4611 O O . ILE D 1 100 ? 21.581 50.451 34.205 1.00 17.83 97 ILE D O 1
ATOM 4616 N N . PHE D 1 101 ? 23.294 49.005 33.725 1.00 17.40 98 PHE D N 1
ATOM 4617 C CA . PHE D 1 101 ? 24.174 49.528 34.734 1.00 17.60 98 PHE D CA 1
ATOM 4618 C C . PHE D 1 101 ? 25.499 49.940 34.105 1.00 17.77 98 PHE D C 1
ATOM 4619 O O . PHE D 1 101 ? 26.372 50.434 34.783 1.00 18.14 98 PHE D O 1
ATOM 4627 N N . SER D 1 102 ? 25.667 4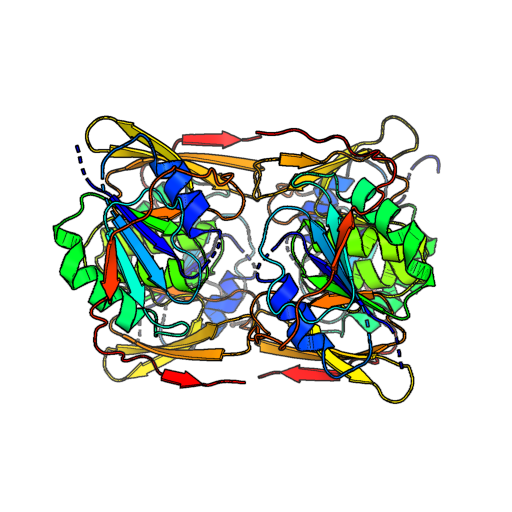9.699 32.809 1.00 17.39 99 SER D N 1
ATOM 4628 C CA . SER D 1 102 ? 26.906 50.071 32.147 1.00 17.54 99 SER D CA 1
ATOM 4629 C C . SER D 1 102 ? 26.685 50.480 30.682 1.00 17.23 99 SER D C 1
ATOM 4630 O O . SER D 1 102 ? 25.885 49.861 29.948 1.00 16.49 99 SER D O 1
ATOM 4633 N N . LEU D 1 103 ? 27.435 51.496 30.261 1.00 16.50 100 LEU D N 1
ATOM 4634 C CA . LEU D 1 103 ? 27.329 52.067 28.902 1.00 15.08 100 LEU D CA 1
ATOM 4635 C C . LEU D 1 103 ? 28.686 52.374 28.302 1.00 15.48 100 LEU D C 1
ATOM 4636 O O . LEU D 1 103 ? 29.446 53.186 28.827 1.00 15.33 100 LEU D O 1
ATOM 4641 N N . GLU D 1 104 ? 28.977 51.717 27.187 1.00 15.95 101 GLU D N 1
ATOM 4642 C CA . GLU D 1 104 ? 30.196 51.948 26.426 1.00 16.86 101 GLU D CA 1
ATOM 4643 C C . GLU D 1 104 ? 29.783 51.932 24.926 1.00 16.27 101 GLU D C 1
ATOM 4644 O O . GLU D 1 104 ? 28.620 51.661 24.579 1.00 15.10 101 GLU D O 1
ATOM 4650 N N . PHE D 1 105 ? 30.726 52.223 24.056 1.00 15.99 102 PHE D N 1
ATOM 4651 C CA . PHE D 1 105 ? 30.433 52.327 22.636 1.00 18.39 102 PHE D CA 1
ATOM 4652 C C . PHE D 1 105 ? 31.342 51.508 21.844 1.00 18.74 102 PHE D C 1
ATOM 4653 O O . PHE D 1 105 ? 32.530 51.369 22.143 1.00 20.37 102 PHE D O 1
ATOM 4661 N N . ASN D 1 106 ? 30.809 50.960 20.793 1.00 19.18 103 ASN D N 1
ATOM 4662 C CA . ASN D 1 106 ? 31.681 50.328 19.837 1.00 18.84 103 ASN D CA 1
ATOM 4663 C C . ASN D 1 106 ? 31.333 50.906 18.464 1.00 18.19 103 ASN D C 1
ATOM 4664 O O . ASN D 1 106 ? 30.325 50.522 17.860 1.00 17.40 103 ASN D O 1
ATOM 4669 N N . GLY D 1 107 ? 32.141 51.856 17.996 1.00 18.40 104 GLY D N 1
ATOM 4670 C CA . GLY D 1 107 ? 31.795 52.622 16.781 1.00 17.37 104 GLY D CA 1
ATOM 4671 C C . GLY D 1 107 ? 30.473 53.314 17.095 1.00 17.94 104 GLY D C 1
ATOM 4672 O O . GLY D 1 107 ? 30.369 54.067 18.077 1.00 17.22 104 GLY D O 1
ATOM 4673 N N . GLN D 1 108 ? 29.433 53.049 16.306 1.00 17.29 105 GLN D N 1
ATOM 4674 C CA . GLN D 1 108 ? 28.152 53.718 16.570 1.00 16.43 105 GLN D CA 1
ATOM 4675 C C . GLN D 1 108 ? 27.178 52.845 17.369 1.00 17.62 105 GLN D C 1
ATOM 4676 O O . GLN D 1 108 ? 26.028 53.239 17.599 1.00 18.88 105 GLN D O 1
ATOM 4682 N N . LYS D 1 109 ? 27.612 51.667 17.812 1.00 17.17 106 LYS D N 1
ATOM 4683 C CA . LYS D 1 109 ? 26.759 50.855 18.688 1.00 18.54 106 LYS D CA 1
ATOM 4684 C C . LYS D 1 109 ? 26.909 51.207 20.164 1.00 17.13 106 LYS D C 1
ATOM 4685 O O . LYS D 1 109 ? 28.003 51.513 20.617 1.00 18.02 106 LYS D O 1
ATOM 4691 N N . ALA D 1 110 ? 25.815 51.126 20.900 1.00 15.76 107 ALA D N 1
ATOM 4692 C CA . ALA D 1 110 ? 25.825 51.175 22.354 1.00 15.46 107 ALA D CA 1
ATOM 4693 C C . ALA D 1 110 ? 26.142 49.762 22.898 1.00 16.33 107 ALA D C 1
ATOM 4694 O O . ALA D 1 110 ? 25.505 48.760 22.520 1.00 15.45 107 ALA D O 1
ATOM 4696 N N . HIS D 1 111 ? 27.098 49.697 23.820 1.00 16.37 108 HIS D N 1
ATOM 4697 C CA . HIS D 1 111 ? 27.505 48.427 24.386 1.00 17.18 108 HIS D CA 1
ATOM 4698 C C . HIS D 1 111 ? 27.078 48.500 25.856 1.00 16.39 108 HIS D C 1
ATOM 4699 O O . HIS D 1 111 ? 27.653 49.262 26.681 1.00 15.55 108 HIS D O 1
ATOM 4706 N N . THR D 1 112 ? 26.043 47.737 26.178 1.00 16.64 109 THR D N 1
ATOM 4707 C CA . THR D 1 112 ? 25.395 47.847 27.514 1.00 16.68 109 THR D CA 1
ATOM 4708 C C . THR D 1 112 ? 25.424 46.515 28.267 1.00 15.84 109 THR D C 1
ATOM 4709 O O . THR D 1 112 ? 25.528 45.434 27.637 1.00 13.52 109 THR D O 1
ATOM 4713 N N . LYS D 1 113 ? 25.302 46.604 29.604 1.00 14.11 110 LYS D N 1
ATOM 4714 C CA . LYS D 1 113 ? 25.069 45.442 30.465 1.00 15.28 110 LYS D CA 1
ATOM 4715 C C . LYS D 1 113 ? 23.909 45.760 31.375 1.00 15.44 110 LYS D C 1
ATOM 4716 O O . LYS D 1 113 ? 23.758 46.937 31.773 1.00 16.79 110 LYS D O 1
ATOM 4722 N N . ARG D 1 114 ? 23.094 44.730 31.680 1.00 14.82 111 ARG D N 1
ATOM 4723 C CA . ARG D 1 114 ? 22.000 44.800 32.691 1.00 14.49 111 ARG D CA 1
ATOM 4724 C C . ARG D 1 114 ? 22.045 43.509 33.463 1.00 16.08 111 ARG D C 1
ATOM 4725 O O . ARG D 1 114 ? 22.678 42.525 33.041 1.00 15.61 111 ARG D O 1
ATOM 4733 N N . PHE D 1 115 ? 21.444 43.533 34.636 1.00 16.16 112 PHE D N 1
ATOM 4734 C CA . PHE D 1 115 ? 21.306 42.330 35.411 1.00 17.24 112 PHE D CA 1
ATOM 4735 C C . PHE D 1 115 ? 20.028 41.651 34.960 1.00 18.07 112 PHE D C 1
ATOM 4736 O O . PHE D 1 115 ? 19.088 42.322 34.443 1.00 17.28 112 PHE D O 1
ATOM 4744 N N . PHE D 1 116 ? 20.027 40.330 35.137 1.00 17.97 113 PHE D N 1
ATOM 4745 C CA . PHE D 1 116 ? 18.845 39.498 34.981 1.00 20.74 113 PHE D CA 1
ATOM 4746 C C . PHE D 1 116 ? 18.719 38.593 36.196 1.00 21.14 113 PHE D C 1
ATOM 4747 O O . PHE D 1 116 ? 19.710 38.299 36.845 1.00 19.94 113 PHE D O 1
ATOM 4755 N N . TYR D 1 117 ? 17.499 38.189 36.521 1.00 22.90 114 TYR D N 1
ATOM 4756 C CA . TYR D 1 117 ? 17.231 37.224 37.606 1.00 23.70 114 TYR D CA 1
ATOM 4757 C C . TYR D 1 117 ? 17.746 37.683 38.982 1.00 23.90 114 TYR D C 1
ATOM 4758 O O . TYR D 1 117 ? 18.418 36.912 39.684 1.00 24.09 114 TYR D O 1
ATOM 4767 N N . GLY D 1 118 ? 17.461 38.933 39.334 1.00 23.31 115 GLY D N 1
ATOM 4768 C CA . GLY D 1 118 ? 17.841 39.473 40.639 1.00 23.55 115 GLY D CA 1
ATOM 4769 C C . GLY D 1 118 ? 19.329 39.741 40.792 1.00 23.14 115 GLY D C 1
ATOM 4770 O O . GLY D 1 118 ? 19.769 40.263 41.822 1.00 23.52 115 GLY D O 1
ATOM 4771 N N . GLY D 1 119 ? 20.110 39.421 39.766 1.00 21.73 116 GLY D N 1
ATOM 4772 C CA . GLY D 1 119 ? 21.543 39.607 39.854 1.00 21.58 116 GLY D CA 1
ATOM 4773 C C . GLY D 1 119 ? 22.362 38.374 39.605 1.00 21.65 116 GLY D C 1
ATOM 4774 O O . GLY D 1 119 ? 23.596 38.458 39.597 1.00 20.49 116 GLY D O 1
ATOM 4775 N N A LYS D 1 120 ? 21.711 37.218 39.423 0.50 21.63 117 LYS D N 1
ATOM 4776 N N B LYS D 1 120 ? 21.678 37.247 39.397 0.50 21.86 117 LYS D N 1
ATOM 4777 C CA A LYS D 1 120 ? 22.433 35.968 39.069 0.50 22.09 117 LYS D CA 1
ATOM 4778 C CA B LYS D 1 120 ? 22.288 35.960 39.016 0.50 22.48 117 LYS D CA 1
ATOM 4779 C C A LYS D 1 120 ? 23.072 35.969 37.662 0.50 22.36 117 LYS D C 1
ATOM 4780 C C B LYS D 1 120 ? 23.036 35.975 37.673 0.50 22.59 117 LYS D C 1
ATOM 4781 O O A LYS D 1 120 ? 23.997 35.191 37.407 0.50 22.75 117 LYS D O 1
ATOM 4782 O O B LYS D 1 120 ? 23.971 35.204 37.461 0.50 22.95 117 LYS D O 1
ATOM 4793 N N . THR D 1 121 ? 22.577 36.829 36.763 1.00 21.83 118 THR D N 1
ATOM 4794 C CA . THR D 1 121 ? 22.992 36.833 35.362 1.00 22.05 118 THR D CA 1
ATOM 4795 C C . THR D 1 121 ? 23.243 38.290 34.883 1.00 21.01 118 THR D C 1
ATOM 4796 O O . THR D 1 121 ? 22.503 39.232 35.249 1.00 18.95 118 THR D O 1
ATOM 4800 N N . VAL D 1 122 ? 24.289 38.467 34.077 1.00 19.64 119 VAL D N 1
ATOM 4801 C CA . VAL D 1 122 ? 24.513 39.714 33.377 1.00 19.17 119 VAL D CA 1
ATOM 4802 C C . VAL D 1 122 ? 24.352 39.484 31.870 1.00 19.61 119 VAL D C 1
ATOM 4803 O O . VAL D 1 122 ? 24.879 38.506 31.344 1.00 20.37 119 VAL D O 1
ATOM 4807 N N . ILE D 1 123 ? 23.603 40.364 31.208 1.00 19.15 120 ILE D N 1
ATOM 4808 C CA . ILE D 1 123 ? 23.326 40.316 29.779 1.00 20.71 120 ILE D CA 1
ATOM 4809 C C . ILE D 1 123 ? 24.078 41.511 29.206 1.00 20.20 120 ILE D C 1
ATOM 4810 O O . ILE D 1 123 ? 23.864 42.650 29.610 1.00 18.71 120 ILE D O 1
ATOM 4815 N N . GLU D 1 124 ? 24.944 41.229 28.255 1.00 20.30 121 GLU D N 1
ATOM 4816 C CA . GLU D 1 124 ? 25.739 42.230 27.599 1.00 21.00 121 GLU D CA 1
ATOM 4817 C C . GLU D 1 124 ? 25.269 42.271 26.143 1.00 22.05 121 GLU D C 1
ATOM 4818 O O . GLU D 1 124 ? 25.206 41.227 25.465 1.00 20.90 121 GLU D O 1
ATOM 4824 N N . GLU D 1 125 ? 24.892 43.467 25.694 1.00 22.08 122 GLU D N 1
ATOM 4825 C CA . GLU D 1 125 ? 24.308 43.684 24.361 1.00 23.50 122 GLU D CA 1
ATOM 4826 C C . GLU D 1 125 ? 25.095 44.756 23.606 1.00 21.88 122 GLU D C 1
ATOM 4827 O O . GLU D 1 125 ? 25.529 45.742 24.197 1.00 20.07 122 GLU D O 1
ATOM 4833 N N . GLU D 1 126 ? 25.242 44.582 22.303 1.00 21.46 123 GLU D N 1
ATOM 4834 C CA . GLU D 1 126 ? 25.700 45.686 21.471 1.00 23.46 123 GLU D CA 1
ATOM 4835 C C . GLU D 1 126 ? 24.578 45.927 20.456 1.00 23.17 123 GLU D C 1
ATOM 4836 O O . GLU D 1 126 ? 24.158 45.000 19.791 1.00 23.72 123 GLU D O 1
ATOM 4842 N N . SER D 1 127 ? 24.013 47.126 20.403 1.00 21.91 124 SER D N 1
ATOM 4843 C CA . SER D 1 127 ? 22.828 47.343 19.556 1.00 19.79 124 SER D CA 1
ATOM 4844 C C . SER D 1 127 ? 22.873 48.730 18.996 1.00 19.17 124 SER D C 1
ATOM 4845 O O . SER D 1 127 ? 23.788 49.524 19.288 1.00 17.27 124 SER D O 1
ATOM 4848 N N . ASP D 1 128 ? 21.821 49.052 18.262 1.00 18.77 125 ASP D N 1
ATOM 4849 C CA . ASP D 1 128 ? 21.678 50.340 17.678 1.00 18.50 125 ASP D CA 1
ATOM 4850 C C . ASP D 1 128 ? 20.887 51.258 18.617 1.00 17.62 125 ASP D C 1
ATOM 4851 O O . ASP D 1 128 ? 20.479 52.356 18.207 1.00 15.73 125 ASP D O 1
ATOM 4856 N N . ALA D 1 129 ? 20.710 50.826 19.879 1.00 16.30 126 ALA D N 1
ATOM 4857 C CA . ALA D 1 129 ? 19.924 51.609 20.858 1.00 15.73 126 ALA D CA 1
ATOM 4858 C C . ALA D 1 129 ? 20.300 53.079 20.926 1.00 16.88 126 ALA D C 1
ATOM 4859 O O . ALA D 1 129 ? 21.504 53.426 20.939 1.00 16.51 126 ALA D O 1
ATOM 4861 N N A ARG D 1 130 ? 19.287 53.953 20.955 0.50 16.46 127 ARG D N 1
ATOM 4862 N N B ARG D 1 130 ? 19.288 53.944 20.955 0.50 16.57 127 ARG D N 1
ATOM 4863 C CA A ARG D 1 130 ? 19.503 55.360 21.218 0.50 17.63 127 ARG D CA 1
ATOM 4864 C CA B ARG D 1 130 ? 19.524 55.337 21.207 0.50 17.71 127 ARG D CA 1
ATOM 4865 C C A ARG D 1 130 ? 18.717 55.850 22.430 0.50 17.46 127 ARG D C 1
ATOM 4866 C C B ARG D 1 130 ? 18.713 55.841 22.410 0.50 17.56 127 ARG D C 1
ATOM 4867 O O A ARG D 1 130 ? 18.850 57.019 22.828 0.50 17.96 127 ARG D O 1
ATOM 4868 O O B ARG D 1 130 ? 18.863 56.990 22.816 0.50 18.05 127 ARG D O 1
ATOM 4883 N N . ILE D 1 131 ? 17.855 54.986 22.959 1.00 16.24 128 ILE D N 1
ATOM 4884 C CA . ILE D 1 131 ? 17.092 55.290 24.156 1.00 16.65 128 ILE D CA 1
ATOM 4885 C C . ILE D 1 131 ? 17.583 54.267 25.181 1.00 14.87 128 ILE D C 1
ATOM 4886 O O . ILE D 1 131 ? 17.644 53.093 24.891 1.00 15.68 128 ILE D O 1
ATOM 4891 N N . LEU D 1 132 ? 17.906 54.727 26.377 1.00 13.95 129 LEU D N 1
ATOM 4892 C CA . LEU D 1 132 ? 18.422 53.847 27.409 1.00 14.80 129 LEU D CA 1
ATOM 4893 C C . LEU D 1 132 ? 17.574 54.065 28.641 1.00 15.16 129 LEU D C 1
ATOM 4894 O O . LEU D 1 132 ? 17.179 55.215 28.905 1.00 16.30 129 LEU D O 1
ATOM 4899 N N . THR D 1 133 ? 17.306 52.991 29.406 1.00 15.91 130 THR D N 1
ATOM 4900 C CA . THR D 1 133 ? 16.817 53.125 30.776 1.00 15.13 130 THR D CA 1
ATOM 4901 C C . THR D 1 133 ? 17.860 52.532 31.703 1.00 15.06 130 THR D C 1
ATOM 4902 O O . THR D 1 133 ? 18.561 51.562 31.352 1.00 15.09 130 THR D O 1
ATOM 4906 N N . VAL D 1 134 ? 18.019 53.174 32.838 1.00 13.14 131 VAL D N 1
ATOM 4907 C CA . VAL D 1 134 ? 19.052 52.854 33.786 1.00 13.84 131 VAL D CA 1
ATOM 4908 C C . VAL D 1 134 ? 18.377 52.222 34.999 1.00 13.06 131 VAL D C 1
ATOM 4909 O O . VAL D 1 134 ? 17.414 52.773 35.493 1.00 13.96 131 VAL D O 1
ATOM 4913 N N . ALA D 1 135 ? 18.878 51.077 35.457 1.00 13.70 132 ALA D N 1
ATOM 4914 C CA . ALA D 1 135 ? 18.394 50.382 36.663 1.00 14.77 132 ALA D CA 1
ATOM 4915 C C . ALA D 1 135 ? 18.566 51.242 37.936 1.00 15.06 132 ALA D C 1
ATOM 4916 O O . ALA D 1 135 ? 19.572 51.962 38.063 1.00 14.34 132 ALA D O 1
ATOM 4918 N N . PRO D 1 136 ? 17.573 51.210 38.861 1.00 16.75 133 PRO D N 1
ATOM 4919 C CA . PRO D 1 136 ? 17.635 51.991 40.098 1.00 18.72 133 PRO D CA 1
ATOM 4920 C C . PRO D 1 136 ? 18.715 51.376 40.998 1.00 21.03 133 PRO D C 1
ATOM 4921 O O . PRO D 1 136 ? 18.876 50.143 40.966 1.00 21.48 133 PRO D O 1
ATOM 4925 N N . GLY D 1 137 ? 19.465 52.225 41.701 1.00 20.95 134 GLY D N 1
ATOM 4926 C CA . GLY D 1 137 ? 20.387 51.809 42.762 1.00 22.14 134 GLY D CA 1
ATOM 4927 C C . GLY D 1 137 ? 21.677 51.146 42.282 1.00 22.83 134 GLY D C 1
ATOM 4928 O O . GLY D 1 137 ? 22.456 50.661 43.091 1.00 22.83 134 GLY D O 1
ATOM 4929 N N . VAL D 1 138 ? 21.907 51.094 40.971 1.00 22.15 135 VAL D N 1
ATOM 4930 C CA . VAL D 1 138 ? 23.114 50.441 40.500 1.00 21.98 135 VAL D CA 1
ATOM 4931 C C . VAL D 1 138 ? 24.268 51.418 40.362 1.00 22.51 135 VAL D C 1
ATOM 4932 O O . VAL D 1 138 ? 25.426 51.009 40.392 1.00 22.89 135 VAL D O 1
ATOM 4936 N N . ILE D 1 139 ? 23.946 52.701 40.189 1.00 22.30 136 ILE D N 1
ATOM 4937 C CA . ILE D 1 139 ? 24.926 53.763 40.091 1.00 23.35 136 ILE D CA 1
ATOM 4938 C C . ILE D 1 139 ? 24.858 54.617 41.335 1.00 24.60 136 ILE D C 1
ATOM 4939 O O . ILE D 1 139 ? 23.791 55.149 41.690 1.00 25.09 136 ILE D O 1
ATOM 4944 N N . GLU D 1 140 ? 26.001 54.810 41.955 1.00 25.15 137 GLU D N 1
ATOM 4945 C CA . GLU D 1 140 ? 26.133 55.737 43.056 1.00 26.92 137 GLU D CA 1
ATOM 4946 C C . GLU D 1 140 ? 26.323 57.167 42.553 1.00 26.86 137 GLU D C 1
ATOM 4947 O O . GLU D 1 140 ? 27.334 57.450 41.903 1.00 26.67 137 GLU D O 1
ATOM 4953 N N . ALA D 1 141 ? 25.377 58.060 42.866 1.00 26.96 138 ALA D N 1
ATOM 4954 C CA . ALA D 1 141 ? 25.454 59.459 42.449 1.00 27.82 138 ALA D CA 1
ATOM 4955 C C . ALA D 1 141 ? 26.737 60.143 42.976 1.00 29.31 138 ALA D C 1
ATOM 4956 O O . ALA D 1 141 ? 27.131 59.941 44.136 1.00 29.54 138 ALA D O 1
ATOM 4958 N N . LYS D 1 142 ? 27.405 60.908 42.109 1.00 30.46 139 LYS D N 1
ATOM 4959 C CA . LYS D 1 142 ? 28.527 61.772 42.505 1.00 31.31 139 LYS D CA 1
ATOM 4960 C C . LYS D 1 142 ? 28.075 63.202 42.319 1.00 31.42 139 LYS D C 1
ATOM 4961 O O . LYS D 1 142 ? 27.277 63.485 41.407 1.00 30.52 139 LYS D O 1
ATOM 4967 N N . ASP D 1 143 ? 28.595 64.127 43.135 1.00 31.28 140 ASP D N 1
ATOM 4968 C CA . ASP D 1 143 ? 28.497 65.543 42.754 1.00 31.29 140 ASP D CA 1
ATOM 4969 C C . ASP D 1 143 ? 29.289 65.792 41.465 1.00 30.56 140 ASP D C 1
ATOM 4970 O O . ASP D 1 143 ? 30.451 65.418 41.359 1.00 31.43 140 ASP D O 1
ATOM 4975 N N . LEU D 1 144 ? 28.680 66.446 40.493 1.00 29.97 141 LEU D N 1
ATOM 4976 C CA . LEU D 1 144 ? 29.325 66.579 39.211 1.00 29.80 141 LEU D CA 1
ATOM 4977 C C . LEU D 1 144 ? 29.936 67.949 38.958 1.00 30.36 141 LEU D C 1
ATOM 4978 O O . LEU D 1 144 ? 30.482 68.181 37.881 1.00 30.56 141 LEU D O 1
ATOM 4983 N N . GLY D 1 145 ? 29.860 68.842 39.953 1.00 30.52 142 GLY D N 1
ATOM 4984 C CA . GLY D 1 145 ? 30.425 70.197 39.845 1.00 31.44 142 GLY D CA 1
ATOM 4985 C C . GLY D 1 145 ? 29.465 71.222 39.243 1.00 31.38 142 GLY D C 1
ATOM 4986 O O . GLY D 1 145 ? 28.941 72.059 39.975 1.00 32.23 142 GLY D O 1
ATOM 4987 N N . THR D 1 146 ? 29.258 71.147 37.920 1.00 30.60 143 THR D N 1
ATOM 4988 C CA . THR D 1 146 ? 28.356 72.007 37.140 1.00 29.47 143 THR D CA 1
ATOM 4989 C C . THR D 1 146 ? 26.941 72.127 37.703 1.00 28.95 143 THR D C 1
ATOM 4990 O O . THR D 1 146 ? 26.328 71.149 38.092 1.00 28.73 143 THR D O 1
ATOM 4994 N N . THR D 1 147 ? 26.408 73.341 37.689 1.00 27.52 144 THR D N 1
ATOM 4995 C CA . THR D 1 147 ? 24.995 73.572 37.935 1.00 25.26 144 THR D CA 1
ATOM 4996 C C . THR D 1 147 ? 24.357 74.130 36.655 1.00 24.48 144 THR D C 1
ATOM 4997 O O . THR D 1 147 ? 24.792 75.123 36.109 1.00 23.95 144 THR D O 1
ATOM 5001 N N . PRO D 1 148 ? 23.334 73.451 36.154 1.00 23.13 145 PRO D N 1
ATOM 5002 C CA . PRO D 1 148 ? 22.782 73.814 34.857 1.00 22.40 145 PRO D CA 1
ATOM 5003 C C . PRO D 1 148 ? 21.910 75.048 34.954 1.00 21.88 145 PRO D C 1
ATOM 5004 O O . PRO D 1 148 ? 21.385 75.340 36.031 1.00 19.57 145 PRO D O 1
ATOM 5008 N N . GLU D 1 149 ? 21.737 75.753 33.837 1.00 20.48 146 GLU D N 1
ATOM 5009 C CA . GLU D 1 149 ? 20.682 76.755 33.786 1.00 20.43 146 GLU D CA 1
ATOM 5010 C C . GLU D 1 149 ? 19.354 76.015 33.685 1.00 19.78 146 GLU D C 1
ATOM 5011 O O . GLU D 1 149 ? 19.303 74.888 33.169 1.00 19.90 146 GLU D O 1
ATOM 5017 N N . ILE D 1 150 ? 18.284 76.645 34.141 1.00 19.49 147 ILE D N 1
ATOM 5018 C CA . ILE D 1 150 ? 16.989 75.979 34.220 1.00 19.99 147 ILE D CA 1
ATOM 5019 C C . ILE D 1 150 ? 16.031 76.600 33.215 1.00 19.82 147 ILE D C 1
ATOM 5020 O O . ILE D 1 150 ? 15.967 77.835 33.106 1.00 18.98 147 ILE D O 1
ATOM 5025 N N . ARG D 1 151 ? 15.315 75.755 32.463 1.00 18.81 148 ARG D N 1
ATOM 5026 C CA . ARG D 1 151 ? 14.295 76.217 31.520 1.00 19.72 148 ARG D CA 1
ATOM 5027 C C . ARG D 1 151 ? 13.059 75.356 31.674 1.00 21.12 148 ARG D C 1
ATOM 5028 O O . ARG D 1 151 ? 13.093 74.313 32.312 1.00 20.76 148 ARG D O 1
ATOM 5036 N N . ASP D 1 152 ? 11.959 75.794 31.083 1.00 21.28 149 ASP D N 1
ATOM 5037 C CA . ASP D 1 152 ? 10.749 75.014 31.166 1.00 22.45 149 ASP D CA 1
ATOM 5038 C C . ASP D 1 152 ? 10.713 74.065 29.987 1.00 22.31 149 ASP D C 1
ATOM 5039 O O . ASP D 1 152 ? 10.985 74.466 28.862 1.00 21.45 149 ASP D O 1
ATOM 5044 N N . LEU D 1 153 ? 10.413 72.799 30.259 1.00 21.16 150 LEU D N 1
ATOM 5045 C CA . LEU D 1 153 ? 10.106 71.901 29.185 1.00 21.16 150 LEU D CA 1
ATOM 5046 C C . LEU D 1 153 ? 8.796 72.346 28.556 1.00 22.95 150 LEU D C 1
ATOM 5047 O O . LEU D 1 153 ? 7.817 72.616 29.258 1.00 22.53 150 LEU D O 1
ATOM 5052 N N . GLU D 1 154 ? 8.774 72.382 27.227 1.00 25.44 151 GLU D N 1
ATOM 5053 C CA . GLU D 1 154 ? 7.562 72.781 26.491 1.00 27.65 151 GLU D CA 1
ATOM 5054 C C . GLU D 1 154 ? 6.688 71.552 26.265 1.00 27.77 151 GLU D C 1
ATOM 5055 O O . GLU D 1 154 ? 6.783 70.862 25.268 1.00 28.11 151 GLU D O 1
ATOM 5061 N N . ILE D 1 155 ? 5.833 71.304 27.237 1.00 28.46 152 ILE D N 1
ATOM 5062 C CA . ILE D 1 155 ? 4.998 70.121 27.320 1.00 29.45 152 ILE D CA 1
ATOM 5063 C C . ILE D 1 155 ? 3.974 70.019 26.153 1.00 29.76 152 ILE D C 1
ATOM 5064 O O . ILE D 1 155 ? 3.501 71.036 25.626 1.00 29.28 152 ILE D O 1
ATOM 5069 N N . GLY D 1 156 ? 3.698 68.796 25.698 1.00 29.45 153 GLY D N 1
ATOM 5070 C CA . GLY D 1 156 ? 2.768 68.602 24.593 1.00 29.09 153 GLY D CA 1
ATOM 5071 C C . GLY D 1 156 ? 1.390 68.357 25.154 1.00 29.21 153 GLY D C 1
ATOM 5072 O O . GLY D 1 156 ? 1.111 68.662 26.323 1.00 28.02 153 GLY D O 1
ATOM 5073 N N . GLN D 1 157 ? 0.538 67.782 24.313 1.00 30.56 154 GLN D N 1
ATOM 5074 C CA . GLN D 1 157 ? -0.852 67.450 24.668 1.00 31.74 154 GLN D CA 1
ATOM 5075 C C . GLN D 1 157 ? -0.882 66.073 25.337 1.00 30.95 154 GLN D C 1
ATOM 5076 O O . GLN D 1 157 ? -0.058 65.205 25.022 1.00 31.16 154 GLN D O 1
ATOM 5082 N N . SER D 1 158 ? -1.809 65.880 26.269 1.00 30.47 155 SER D N 1
ATOM 5083 C CA . SER D 1 158 ? -2.005 64.567 26.866 1.00 30.31 155 SER D CA 1
ATOM 5084 C C . SER D 1 158 ? -3.308 63.935 26.364 1.00 29.93 155 SER D C 1
ATOM 5085 O O . SER D 1 158 ? -4.337 64.604 26.271 1.00 30.75 155 SER D O 1
ATOM 5088 N N . ARG D 1 159 ? -3.272 62.645 26.064 1.00 29.53 156 ARG D N 1
ATOM 5089 C CA . ARG D 1 159 ? -4.471 61.940 25.603 1.00 28.64 156 ARG D CA 1
ATOM 5090 C C . ARG D 1 159 ? -4.962 60.873 26.592 1.00 27.25 156 ARG D C 1
ATOM 5091 O O . ARG D 1 159 ? -6.025 60.296 26.389 1.00 27.33 156 ARG D O 1
ATOM 5099 N N . ILE D 1 160 ? -4.196 60.600 27.646 1.00 24.89 157 ILE D N 1
ATOM 5100 C CA . ILE D 1 160 ? -4.520 59.476 28.543 1.00 23.07 157 ILE D CA 1
ATOM 5101 C C . ILE D 1 160 ? -5.478 59.968 29.615 1.00 22.34 157 ILE D C 1
ATOM 5102 O O . ILE D 1 160 ? -5.537 61.158 29.900 1.00 23.25 157 ILE D O 1
ATOM 5107 N N . LYS D 1 161 ? -6.246 59.073 30.196 1.00 21.30 158 LYS D N 1
ATOM 5108 C CA . LYS D 1 161 ? -7.207 59.462 31.204 1.00 21.94 158 LYS D CA 1
ATOM 5109 C C . LYS D 1 161 ? -6.666 58.976 32.555 1.00 22.84 158 LYS D C 1
ATOM 5110 O O . LYS D 1 161 ? -6.261 57.810 32.699 1.00 21.55 158 LYS D O 1
ATOM 5116 N N . ILE D 1 162 ? -6.614 59.888 33.523 1.00 23.98 159 ILE D N 1
ATOM 5117 C CA . ILE D 1 162 ? -6.009 59.585 34.803 1.00 26.25 159 ILE D CA 1
ATOM 5118 C C . ILE D 1 162 ? -7.022 59.651 35.892 1.00 27.55 159 ILE D C 1
ATOM 5119 O O . ILE D 1 162 ? -7.742 60.634 36.018 1.00 28.30 159 ILE D O 1
ATOM 5124 N N . THR D 1 163 ? -7.115 58.589 36.668 1.00 28.87 160 THR D N 1
ATOM 5125 C CA . THR D 1 163 ? -8.081 58.580 37.763 1.00 31.39 160 THR D CA 1
ATOM 5126 C C . THR D 1 163 ? -7.336 58.261 39.046 1.00 32.41 160 THR D C 1
ATOM 5127 O O . THR D 1 163 ? -6.617 57.257 39.127 1.00 31.31 160 THR D O 1
ATOM 5131 N N . LYS D 1 164 ? -7.527 59.143 40.029 1.00 33.81 161 LYS D N 1
ATOM 5132 C CA . LYS D 1 164 ? -6.838 59.070 41.305 1.00 35.79 161 LYS D CA 1
ATOM 5133 C C . LYS D 1 164 ? -7.713 58.399 42.361 1.00 36.22 161 LYS D C 1
ATOM 5134 O O . LYS D 1 164 ? -8.914 58.644 42.444 1.00 36.71 161 LYS D O 1
ATOM 5140 N N . PHE D 1 165 ? -7.098 57.531 43.151 1.00 37.35 162 PHE D N 1
ATOM 5141 C CA . PHE D 1 165 ? -7.802 56.794 44.194 1.00 38.36 162 PHE D CA 1
ATOM 5142 C C . PHE D 1 165 ? -7.131 57.025 45.544 1.00 38.62 162 PHE D C 1
ATOM 5143 O O . PHE D 1 165 ? -7.318 58.082 46.158 1.00 38.56 162 PHE D O 1
#